Protein AF-A0A1H1MDN0-F1 (afdb_monomer_lite)

Structure (mmCIF, N/CA/C/O backbone):
data_AF-A0A1H1MDN0-F1
#
_entry.id   AF-A0A1H1MDN0-F1
#
loop_
_atom_site.group_PDB
_atom_site.id
_atom_site.type_symbol
_atom_site.label_atom_id
_atom_site.label_alt_id
_atom_site.label_comp_id
_atom_site.label_asym_id
_atom_site.label_entity_id
_atom_site.label_seq_id
_atom_site.pdbx_PDB_ins_code
_atom_site.Cartn_x
_atom_site.Cartn_y
_atom_site.Cartn_z
_atom_site.occupancy
_atom_site.B_iso_or_equiv
_atom_site.auth_seq_id
_atom_site.auth_comp_id
_atom_site.auth_asym_id
_atom_site.auth_atom_id
_atom_site.pdbx_PDB_model_num
ATOM 1 N N . MET A 1 1 ? 13.490 28.038 -35.048 1.00 35.53 1 MET A N 1
ATOM 2 C CA . MET A 1 1 ? 12.997 26.778 -35.648 1.00 35.53 1 MET A CA 1
ATOM 3 C C . MET A 1 1 ? 12.820 25.787 -34.511 1.00 35.53 1 MET A C 1
ATOM 5 O O . MET A 1 1 ? 13.679 25.800 -33.638 1.00 35.53 1 MET A O 1
ATOM 9 N N . PRO A 1 2 ? 11.729 25.008 -34.442 1.00 40.56 2 PRO A N 1
ATOM 10 C CA . PRO A 1 2 ? 11.637 23.942 -33.450 1.00 40.56 2 PRO A CA 1
ATOM 11 C C . PRO A 1 2 ? 12.770 22.924 -33.693 1.00 40.56 2 PRO A C 1
ATOM 13 O O . PRO A 1 2 ? 13.094 22.676 -34.859 1.00 40.56 2 PRO A O 1
ATOM 16 N N . PRO A 1 3 ? 13.393 22.369 -32.639 1.00 52.25 3 PRO A N 1
ATOM 17 C CA . PRO A 1 3 ? 14.469 21.395 -32.787 1.00 52.25 3 PRO A CA 1
ATOM 18 C C . PRO A 1 3 ? 13.955 20.176 -33.562 1.00 52.25 3 PRO A C 1
ATOM 20 O O . PRO A 1 3 ? 12.910 19.610 -33.230 1.00 52.25 3 PRO A O 1
ATOM 23 N N . MET A 1 4 ? 14.662 19.781 -34.625 1.00 56.47 4 MET A N 1
ATOM 24 C CA . MET A 1 4 ? 14.342 18.552 -35.353 1.00 56.47 4 MET A CA 1
ATOM 25 C C . MET A 1 4 ? 14.588 17.358 -34.436 1.00 56.47 4 MET A C 1
ATOM 27 O O . MET A 1 4 ? 15.730 17.060 -34.099 1.00 56.47 4 MET A O 1
ATOM 31 N N . THR A 1 5 ? 13.533 16.634 -34.071 1.00 63.00 5 THR A N 1
ATOM 32 C CA . THR A 1 5 ? 13.690 15.341 -33.403 1.00 63.00 5 THR A CA 1
ATOM 33 C C . THR A 1 5 ? 14.156 14.305 -34.435 1.00 63.00 5 THR A C 1
ATOM 35 O O . THR A 1 5 ? 13.426 14.053 -35.402 1.00 63.00 5 THR A O 1
ATOM 38 N N . PRO A 1 6 ? 15.351 13.705 -34.284 1.00 75.00 6 PRO A N 1
ATOM 39 C CA . PRO A 1 6 ? 15.852 12.707 -35.224 1.00 75.00 6 PRO A CA 1
ATOM 40 C C . PRO A 1 6 ? 14.947 11.465 -35.269 1.00 75.00 6 PRO A C 1
ATOM 42 O O . PRO A 1 6 ? 14.203 11.161 -34.332 1.00 75.00 6 PRO A O 1
ATOM 45 N N . ARG A 1 7 ? 14.983 10.742 -36.395 1.00 84.75 7 ARG A N 1
ATOM 46 C CA . ARG A 1 7 ? 14.233 9.485 -36.556 1.00 84.75 7 ARG A CA 1
ATOM 47 C C . ARG A 1 7 ? 14.791 8.418 -35.615 1.00 84.75 7 ARG A C 1
ATOM 49 O O . ARG A 1 7 ? 15.999 8.347 -35.427 1.00 84.75 7 ARG A O 1
ATOM 56 N N . GLU A 1 8 ? 13.919 7.548 -35.114 1.00 85.81 8 GLU A N 1
ATOM 57 C CA . GLU A 1 8 ? 14.268 6.460 -34.183 1.00 85.81 8 GLU A CA 1
ATOM 58 C C . GLU A 1 8 ? 15.392 5.575 -34.729 1.00 85.81 8 GLU A C 1
ATOM 60 O O . GLU A 1 8 ? 16.384 5.343 -34.052 1.00 85.81 8 GLU A O 1
ATOM 65 N N . THR A 1 9 ? 15.306 5.213 -36.012 1.00 89.19 9 THR A N 1
ATOM 66 C CA . THR A 1 9 ? 16.346 4.478 -36.741 1.00 89.19 9 THR A CA 1
ATOM 67 C C . THR A 1 9 ? 17.714 5.153 -36.653 1.00 89.19 9 THR A C 1
ATOM 69 O O . THR A 1 9 ? 18.700 4.476 -36.401 1.00 89.19 9 THR A O 1
ATOM 72 N N . LEU A 1 10 ? 17.781 6.481 -36.817 1.00 90.00 10 LEU A N 1
ATOM 73 C CA . LEU A 1 10 ? 19.050 7.208 -36.747 1.00 90.00 10 LEU A CA 1
ATOM 74 C C . LEU A 1 10 ? 19.607 7.197 -35.325 1.00 90.00 10 LEU A C 1
ATOM 76 O O . LEU A 1 10 ? 20.802 7.027 -35.143 1.00 90.00 10 LEU A O 1
ATOM 80 N N . VAL A 1 11 ? 18.749 7.349 -34.316 1.00 90.69 11 VAL A N 1
ATOM 81 C CA . VAL A 1 11 ? 19.167 7.287 -32.909 1.00 90.69 11 VAL A CA 1
ATOM 82 C C . VAL A 1 11 ? 19.690 5.892 -32.557 1.00 90.69 11 VAL A C 1
ATOM 84 O O . VAL A 1 11 ? 20.758 5.774 -31.964 1.00 90.69 11 VAL A O 1
ATOM 87 N N . ARG A 1 12 ? 18.988 4.835 -32.974 1.00 93.69 12 ARG A N 1
ATOM 88 C CA . ARG A 1 12 ? 19.420 3.442 -32.812 1.00 93.69 12 ARG A CA 1
ATOM 89 C C . ARG A 1 12 ? 20.759 3.177 -33.493 1.00 93.69 12 ARG A C 1
ATOM 91 O O . ARG A 1 12 ? 21.639 2.578 -32.885 1.00 93.69 12 ARG A O 1
ATOM 98 N N . ASP A 1 13 ? 20.906 3.599 -34.746 1.00 93.62 13 ASP A N 1
ATOM 99 C CA . ASP A 1 13 ? 22.134 3.379 -35.511 1.00 93.62 13 ASP A CA 1
ATOM 100 C C . ASP A 1 13 ? 23.317 4.112 -34.856 1.00 93.62 13 ASP A C 1
ATOM 102 O O . ASP A 1 13 ? 24.405 3.552 -34.753 1.00 93.62 13 ASP A O 1
ATOM 106 N N . GLU A 1 14 ? 23.092 5.309 -34.308 1.00 93.69 14 GLU A N 1
ATOM 107 C CA . GLU A 1 14 ? 24.100 6.032 -33.527 1.00 93.69 14 GLU A CA 1
ATOM 108 C C . GLU A 1 14 ? 24.463 5.328 -32.214 1.00 93.69 14 GLU A C 1
ATOM 110 O O . GLU A 1 14 ? 25.648 5.227 -31.898 1.00 93.69 14 GLU A O 1
ATOM 115 N N . ILE A 1 15 ? 23.485 4.792 -31.475 1.00 93.44 15 ILE A N 1
ATOM 116 C CA . ILE A 1 15 ? 23.734 3.981 -30.269 1.00 93.44 15 ILE A CA 1
ATOM 117 C C . ILE A 1 15 ? 24.522 2.714 -30.619 1.00 93.44 15 ILE A C 1
ATOM 119 O O . ILE A 1 15 ? 25.417 2.316 -29.883 1.00 93.44 15 ILE A O 1
ATOM 123 N N . ALA A 1 16 ? 24.230 2.082 -31.754 1.00 93.88 16 ALA A N 1
ATOM 124 C CA . ALA A 1 16 ? 24.927 0.879 -32.186 1.00 93.88 16 ALA A CA 1
ATOM 125 C C . ALA A 1 16 ? 26.392 1.137 -32.577 1.00 93.88 16 ALA A C 1
ATOM 127 O O . ALA A 1 16 ? 27.233 0.257 -32.380 1.00 93.88 16 ALA A O 1
ATOM 128 N N . VAL A 1 17 ? 26.687 2.316 -33.139 1.00 94.88 17 VAL A N 1
ATOM 129 C CA . VAL A 1 17 ? 28.049 2.745 -33.505 1.00 94.88 17 VAL A CA 1
ATOM 130 C C . VAL A 1 17 ? 28.830 3.234 -32.287 1.00 94.88 17 VAL A C 1
ATOM 132 O O . VAL A 1 17 ? 30.029 2.979 -32.205 1.00 94.88 17 VAL A O 1
ATOM 135 N N . ARG A 1 18 ? 28.160 3.917 -31.353 1.00 93.50 18 ARG A N 1
ATOM 136 C CA . ARG A 1 18 ? 28.745 4.464 -30.123 1.00 93.50 18 ARG A CA 1
ATOM 137 C C . ARG A 1 18 ? 28.049 3.898 -28.876 1.00 93.50 18 ARG A C 1
ATOM 139 O O . ARG A 1 18 ? 27.400 4.653 -28.145 1.00 93.50 18 ARG A O 1
ATOM 146 N N . PRO A 1 19 ? 28.132 2.579 -28.620 1.00 92.75 19 PRO A N 1
ATOM 147 C CA . PRO A 1 19 ? 27.457 1.945 -27.485 1.00 92.75 19 PRO A CA 1
ATOM 148 C C . PRO A 1 19 ? 27.952 2.468 -26.128 1.00 92.75 19 PRO A C 1
ATOM 150 O O . PRO A 1 19 ? 27.214 2.427 -25.143 1.00 92.75 19 PRO A O 1
ATOM 153 N N . GLU A 1 20 ? 29.155 3.049 -26.083 1.00 92.44 20 GLU A N 1
ATOM 154 C CA . GLU A 1 20 ? 29.699 3.755 -24.923 1.00 92.44 20 GLU A CA 1
ATOM 155 C C . GLU A 1 20 ? 28.866 4.965 -24.483 1.00 92.44 20 GLU A C 1
ATOM 157 O O . GLU A 1 20 ? 29.000 5.400 -23.341 1.00 92.44 20 GLU A O 1
ATOM 162 N N . LEU A 1 21 ? 27.991 5.491 -25.353 1.00 92.00 21 LEU A N 1
ATOM 163 C CA . LEU A 1 21 ? 27.022 6.522 -24.982 1.00 92.00 21 LEU A CA 1
ATOM 164 C C . LEU A 1 21 ? 26.023 6.021 -23.942 1.00 92.00 21 LEU A C 1
ATOM 166 O O . LEU A 1 21 ? 25.508 6.835 -23.188 1.00 92.00 21 LEU A O 1
ATOM 170 N N . ILE A 1 22 ? 25.721 4.722 -23.927 1.00 93.69 22 ILE A N 1
ATOM 171 C CA . ILE A 1 22 ? 24.776 4.106 -22.992 1.00 93.69 22 ILE A CA 1
ATOM 172 C C . ILE A 1 22 ? 25.514 3.629 -21.743 1.00 93.69 22 ILE A C 1
ATOM 174 O O . ILE A 1 22 ? 25.146 3.987 -20.629 1.00 93.69 22 ILE A O 1
ATOM 178 N N . GLU A 1 23 ? 26.573 2.840 -21.932 1.00 92.12 23 GLU A N 1
ATOM 179 C CA . GLU A 1 23 ? 27.420 2.365 -20.841 1.00 92.12 23 GLU A CA 1
ATOM 180 C C . GLU A 1 23 ? 28.858 2.113 -21.332 1.00 92.12 23 GLU A C 1
ATOM 182 O O . GLU A 1 23 ? 29.056 1.481 -22.376 1.00 92.12 23 GLU A O 1
ATOM 187 N N . PRO A 1 24 ? 29.892 2.511 -20.566 1.00 92.38 24 PRO A N 1
ATOM 188 C CA . PRO A 1 24 ? 31.274 2.156 -20.869 1.00 92.38 24 PRO A CA 1
ATOM 189 C C . PRO A 1 24 ? 31.508 0.639 -20.968 1.00 92.38 24 PRO A C 1
ATOM 191 O O . PRO A 1 24 ? 31.191 -0.123 -20.054 1.00 92.38 24 PRO A O 1
ATOM 194 N N . GLY A 1 25 ? 32.159 0.205 -22.052 1.00 92.25 25 GLY A N 1
ATOM 195 C CA . GLY A 1 25 ? 32.512 -1.203 -22.278 1.00 92.25 25 GLY A CA 1
ATOM 196 C C . GLY A 1 25 ? 31.399 -2.050 -22.901 1.00 92.25 25 GLY A C 1
ATOM 197 O O . GLY A 1 25 ? 31.550 -3.266 -22.998 1.00 92.25 25 GLY A O 1
ATOM 198 N N . LEU A 1 26 ? 30.302 -1.425 -23.327 1.00 96.00 26 LEU A N 1
ATOM 199 C CA . LEU A 1 26 ? 29.251 -2.068 -24.101 1.00 96.00 26 LEU A CA 1
ATOM 200 C C . LEU A 1 26 ? 29.724 -2.310 -25.543 1.00 96.00 26 LEU A C 1
ATOM 202 O O . LEU A 1 26 ? 30.283 -1.422 -26.182 1.00 96.00 26 LEU A O 1
ATOM 206 N N . VAL A 1 27 ? 29.510 -3.517 -26.063 1.00 96.69 27 VAL A N 1
ATOM 207 C CA . VAL A 1 27 ? 29.918 -3.917 -27.417 1.00 96.69 27 VAL A CA 1
ATOM 208 C C . VAL A 1 27 ? 28.702 -4.397 -28.193 1.00 96.69 27 VAL A C 1
ATOM 210 O O . VAL A 1 27 ? 28.071 -5.390 -27.827 1.00 96.69 27 VAL A O 1
ATOM 213 N N . THR A 1 28 ? 28.381 -3.715 -29.289 1.00 97.06 28 THR A N 1
ATOM 214 C CA . THR A 1 28 ? 27.266 -4.089 -30.164 1.00 97.06 28 THR A CA 1
ATOM 215 C C . THR A 1 28 ? 27.496 -5.469 -30.781 1.00 97.06 28 THR A C 1
ATOM 217 O O . THR A 1 28 ? 28.498 -5.707 -31.452 1.00 97.06 28 THR A O 1
ATOM 220 N N . VAL A 1 29 ? 26.540 -6.379 -30.587 1.00 95.50 29 VAL A N 1
ATOM 221 C CA . VAL A 1 29 ? 26.505 -7.696 -31.239 1.00 95.50 29 VAL A CA 1
ATOM 222 C C . VAL A 1 29 ? 25.790 -7.581 -32.579 1.00 95.50 29 VAL A C 1
ATOM 224 O O . VAL A 1 29 ? 26.290 -8.059 -33.597 1.00 95.50 29 VAL A O 1
ATOM 227 N N . ARG A 1 30 ? 24.596 -6.974 -32.587 1.00 94.75 30 ARG A N 1
ATOM 228 C CA . ARG A 1 30 ? 23.791 -6.797 -33.799 1.00 94.75 30 ARG A CA 1
ATOM 229 C C . ARG A 1 30 ? 22.725 -5.721 -33.618 1.00 94.75 30 ARG A C 1
ATOM 231 O O . ARG A 1 30 ? 22.177 -5.581 -32.533 1.00 94.75 30 ARG A O 1
ATOM 238 N N . THR A 1 31 ? 22.365 -5.046 -34.703 1.00 94.00 31 THR A N 1
ATOM 239 C CA . THR A 1 31 ? 21.164 -4.202 -34.782 1.00 94.00 31 THR A CA 1
ATOM 240 C C . THR A 1 31 ? 20.021 -4.940 -35.471 1.00 94.00 31 THR A C 1
ATOM 242 O O . THR A 1 31 ? 20.269 -5.830 -36.290 1.00 94.00 31 THR A O 1
ATOM 245 N N . ASN A 1 32 ? 18.773 -4.585 -35.150 1.00 90.00 32 ASN A N 1
ATOM 246 C CA . ASN A 1 32 ? 17.565 -5.249 -35.666 1.00 90.00 32 ASN A CA 1
ATOM 247 C C . ASN A 1 32 ? 17.658 -6.780 -35.556 1.00 90.00 32 ASN A C 1
ATOM 249 O O . ASN A 1 32 ? 17.435 -7.514 -36.527 1.00 90.00 32 ASN A O 1
ATOM 253 N N . TYR A 1 33 ? 18.077 -7.275 -34.391 1.00 89.56 33 TYR A N 1
ATOM 254 C CA . TYR A 1 33 ? 18.286 -8.700 -34.190 1.00 89.56 33 TYR A CA 1
ATOM 255 C C . TYR A 1 33 ? 16.938 -9.423 -34.221 1.00 89.56 33 TYR A C 1
ATOM 257 O O . TYR A 1 33 ? 16.105 -9.261 -33.331 1.00 89.56 33 TYR A O 1
ATOM 265 N N . HIS A 1 34 ? 16.730 -10.222 -35.266 1.00 87.56 34 HIS A N 1
ATOM 266 C CA . HIS A 1 34 ? 15.487 -10.952 -35.465 1.00 87.56 34 HIS A CA 1
ATOM 267 C C . HIS A 1 34 ? 15.386 -12.155 -34.522 1.00 87.56 34 HIS A C 1
ATOM 269 O O . HIS A 1 34 ? 16.218 -13.070 -34.556 1.00 87.56 34 HIS A O 1
ATOM 275 N N . LEU A 1 35 ? 14.317 -12.175 -33.732 1.00 83.44 35 LEU A N 1
ATOM 276 C CA . LEU A 1 35 ? 13.904 -13.302 -32.913 1.00 83.44 35 LEU A CA 1
ATOM 277 C C . LEU A 1 35 ? 12.690 -13.974 -33.550 1.00 83.44 35 LEU A C 1
ATOM 279 O O . LEU A 1 35 ? 11.640 -13.367 -33.764 1.00 83.44 35 LEU A O 1
ATOM 283 N N . THR A 1 36 ? 12.858 -15.255 -33.851 1.00 77.56 36 THR A N 1
ATOM 284 C CA . THR A 1 36 ? 11.783 -16.148 -34.277 1.00 77.56 36 THR A CA 1
ATOM 285 C C . THR A 1 36 ? 11.050 -16.653 -33.043 1.00 77.56 36 THR A C 1
ATOM 287 O O . THR A 1 36 ? 11.690 -17.274 -32.200 1.00 77.56 36 THR A O 1
ATOM 290 N N . ASN A 1 37 ? 9.741 -16.427 -32.955 1.00 73.81 37 ASN A N 1
ATOM 291 C CA . ASN A 1 37 ? 8.877 -17.086 -31.978 1.00 73.81 37 ASN A CA 1
ATOM 292 C C . ASN A 1 37 ? 8.200 -18.292 -32.645 1.00 73.81 37 ASN A C 1
ATOM 294 O O . ASN A 1 37 ? 7.599 -18.131 -33.713 1.00 73.81 37 ASN A O 1
ATOM 298 N N . ALA A 1 38 ? 8.262 -19.468 -32.021 1.00 65.50 38 ALA A N 1
ATOM 299 C CA . ALA A 1 38 ? 7.510 -20.638 -32.476 1.00 65.50 38 ALA A CA 1
ATOM 300 C C . ALA A 1 38 ? 5.981 -20.405 -32.440 1.00 65.50 38 ALA A C 1
ATOM 302 O O . ALA A 1 38 ? 5.259 -20.959 -33.264 1.00 65.50 38 ALA A O 1
ATOM 303 N N . GLU A 1 39 ? 5.505 -19.510 -31.568 1.00 72.12 39 GLU A N 1
ATOM 304 C CA . GLU A 1 39 ? 4.087 -19.165 -31.360 1.00 72.12 39 GLU A CA 1
ATOM 305 C C . GLU A 1 39 ? 3.596 -17.988 -32.242 1.00 72.12 39 GLU A C 1
ATOM 307 O O . GLU A 1 39 ? 2.544 -17.400 -31.999 1.00 72.12 39 GLU A O 1
ATOM 312 N N . GLY A 1 40 ? 4.354 -17.605 -33.281 1.00 60.84 40 GLY A N 1
ATOM 313 C CA . GLY A 1 40 ? 3.854 -16.777 -34.393 1.00 60.84 40 GLY A CA 1
ATOM 314 C C . GLY A 1 40 ? 4.130 -15.266 -34.350 1.00 60.84 40 GLY A C 1
ATOM 315 O O . GLY A 1 40 ? 3.901 -14.583 -35.349 1.00 60.84 40 GLY A O 1
ATOM 316 N N . THR A 1 41 ? 4.672 -14.711 -33.263 1.00 58.97 41 THR A N 1
ATOM 317 C CA . THR A 1 41 ? 5.059 -13.284 -33.208 1.00 58.97 41 THR A CA 1
ATOM 318 C C . THR A 1 41 ? 6.480 -13.062 -33.736 1.00 58.97 41 THR A C 1
ATOM 320 O O . THR A 1 41 ? 7.425 -13.708 -33.294 1.00 58.97 41 THR A O 1
ATOM 323 N N . ARG A 1 42 ? 6.681 -12.115 -34.658 1.00 68.88 42 ARG A N 1
ATOM 324 C CA . ARG A 1 42 ? 8.037 -11.689 -35.054 1.00 68.88 42 ARG A CA 1
ATOM 325 C C . ARG A 1 42 ? 8.524 -10.599 -34.105 1.00 68.88 42 ARG A C 1
ATOM 327 O O . ARG A 1 42 ? 7.763 -9.691 -33.777 1.00 68.88 42 ARG A O 1
ATOM 334 N N . GLY A 1 43 ? 9.776 -10.693 -33.670 1.00 78.31 43 GLY A N 1
ATOM 335 C CA . GLY A 1 43 ? 10.411 -9.699 -32.811 1.00 78.31 43 GLY A CA 1
ATOM 336 C C . GLY A 1 43 ? 11.720 -9.202 -33.409 1.00 78.31 43 GLY A C 1
ATOM 337 O O . GLY A 1 43 ? 12.474 -9.993 -33.976 1.00 78.31 43 GLY A O 1
ATOM 338 N N . PHE A 1 44 ? 11.998 -7.909 -33.268 1.00 89.44 44 PHE A N 1
ATOM 339 C CA . PHE A 1 44 ? 13.279 -7.318 -33.640 1.00 89.44 44 PHE A CA 1
ATOM 340 C C . PHE A 1 44 ? 13.807 -6.540 -32.448 1.00 89.44 44 PHE A C 1
ATOM 342 O O . PHE A 1 44 ? 13.173 -5.585 -32.021 1.00 89.44 44 PHE A O 1
ATOM 349 N N . ILE A 1 45 ? 14.957 -6.952 -31.923 1.00 92.75 45 ILE A N 1
ATOM 350 C CA . ILE A 1 45 ? 15.662 -6.149 -30.926 1.00 92.75 45 ILE A CA 1
ATOM 351 C C . ILE A 1 45 ? 16.367 -5.018 -31.667 1.00 92.75 45 ILE A C 1
ATOM 353 O O . ILE A 1 45 ? 17.161 -5.294 -32.573 1.00 92.75 45 ILE A O 1
ATOM 357 N N . ASP A 1 46 ? 16.122 -3.778 -31.260 1.00 94.00 46 ASP A N 1
ATOM 358 C CA . ASP A 1 46 ? 16.760 -2.596 -31.837 1.00 94.00 46 ASP A CA 1
ATOM 359 C C . ASP A 1 46 ? 18.287 -2.707 -31.829 1.00 94.00 46 ASP A C 1
ATOM 361 O O . ASP A 1 46 ? 18.918 -2.714 -32.894 1.00 94.00 46 ASP A O 1
ATOM 365 N N . VAL A 1 47 ? 18.880 -2.871 -30.643 1.00 96.44 47 VAL A N 1
ATOM 366 C CA . VAL A 1 47 ? 20.308 -3.161 -30.482 1.00 96.44 47 VAL A CA 1
ATOM 367 C C . VAL A 1 47 ? 20.494 -4.292 -29.476 1.00 96.44 47 VAL A C 1
ATOM 369 O O . VAL A 1 47 ? 20.102 -4.196 -28.318 1.00 96.44 47 VAL A O 1
ATOM 372 N N . LEU A 1 48 ? 21.121 -5.377 -29.920 1.00 97.00 48 LEU A N 1
ATOM 373 C CA . LEU A 1 48 ? 21.628 -6.431 -29.052 1.00 97.00 48 LEU A CA 1
ATOM 374 C C . LEU A 1 48 ? 23.122 -6.190 -28.837 1.00 97.00 48 LEU A C 1
ATOM 376 O O . LEU A 1 48 ? 23.881 -6.101 -29.806 1.00 97.00 48 LEU A O 1
ATOM 380 N N . ALA A 1 49 ? 23.549 -6.118 -27.584 1.00 97.38 49 ALA A N 1
ATOM 381 C CA . ALA A 1 49 ? 24.932 -5.868 -27.196 1.00 97.38 49 ALA A CA 1
ATOM 382 C C . ALA A 1 49 ? 25.424 -6.873 -26.142 1.00 97.38 49 ALA A C 1
ATOM 384 O O . ALA A 1 49 ? 24.670 -7.723 -25.663 1.00 97.38 49 ALA A O 1
ATOM 385 N N . ARG A 1 50 ? 26.712 -6.793 -25.804 1.00 97.06 50 ARG A N 1
ATOM 386 C CA . ARG A 1 50 ? 27.316 -7.439 -24.636 1.00 97.06 50 ARG A CA 1
ATOM 387 C C . ARG A 1 50 ? 27.985 -6.401 -23.761 1.00 97.06 50 ARG A C 1
ATOM 389 O O . ARG A 1 50 ? 28.692 -5.543 -24.279 1.00 97.06 50 ARG A O 1
ATOM 396 N N . ASP A 1 51 ? 27.780 -6.491 -22.457 1.00 96.06 51 ASP A N 1
ATOM 397 C CA . ASP A 1 51 ? 28.490 -5.630 -21.514 1.00 96.06 51 ASP A CA 1
ATOM 398 C C . ASP A 1 51 ? 29.881 -6.172 -21.155 1.00 96.06 51 ASP A C 1
ATOM 400 O O . ASP A 1 51 ? 30.287 -7.265 -21.563 1.00 96.06 51 ASP A O 1
ATOM 404 N N . ARG A 1 52 ? 30.612 -5.407 -20.338 1.00 95.12 52 ARG A N 1
ATOM 405 C CA . ARG A 1 52 ? 31.955 -5.760 -19.848 1.00 95.12 52 ARG A CA 1
ATOM 406 C C . ARG A 1 52 ? 32.019 -7.059 -19.037 1.00 95.12 52 ARG A C 1
ATOM 408 O O . ARG A 1 52 ? 33.109 -7.588 -18.841 1.00 95.12 52 ARG A O 1
ATOM 415 N N . ARG A 1 53 ? 30.886 -7.548 -18.522 1.00 93.69 53 ARG A N 1
ATOM 416 C CA . ARG A 1 53 ? 30.779 -8.812 -17.775 1.00 93.69 53 ARG A CA 1
ATOM 417 C C . ARG A 1 53 ? 30.355 -9.972 -18.679 1.00 93.69 53 ARG A C 1
ATOM 419 O O . ARG A 1 53 ? 30.288 -11.107 -18.219 1.00 93.69 53 ARG A O 1
ATOM 426 N N . GLY A 1 54 ? 30.108 -9.706 -19.961 1.00 93.38 54 GLY A N 1
ATOM 427 C CA . GLY A 1 54 ? 29.719 -10.694 -20.959 1.00 93.38 54 GLY A CA 1
ATOM 428 C C . GLY A 1 54 ? 28.218 -10.984 -21.011 1.00 93.38 54 GLY A C 1
ATOM 429 O O . GLY A 1 54 ? 27.819 -11.840 -21.810 1.00 93.38 54 GLY A O 1
ATOM 430 N N . LEU A 1 55 ? 27.394 -10.281 -20.223 1.00 94.88 55 LEU A N 1
ATOM 431 C CA . LEU A 1 55 ? 25.937 -10.429 -20.252 1.00 94.88 55 LEU A CA 1
ATOM 432 C C . LEU A 1 55 ? 25.383 -9.889 -21.566 1.00 94.88 55 LEU A C 1
ATOM 434 O O . LEU A 1 55 ? 25.896 -8.906 -22.106 1.00 94.88 55 LEU A O 1
ATOM 438 N N . LEU A 1 56 ? 24.334 -10.528 -22.085 1.00 97.06 56 LEU A N 1
ATOM 439 C CA . LEU A 1 56 ? 23.599 -9.986 -23.222 1.00 97.06 56 LEU A CA 1
ATOM 440 C C . LEU A 1 56 ? 22.745 -8.805 -22.764 1.00 97.06 56 LEU A C 1
ATOM 442 O O . LEU A 1 56 ? 22.057 -8.882 -21.748 1.00 97.06 56 LEU A O 1
ATOM 446 N N . VAL A 1 57 ? 22.778 -7.730 -23.543 1.00 97.38 57 VAL A N 1
ATOM 447 C CA . VAL A 1 57 ? 22.056 -6.491 -23.261 1.00 97.38 57 VAL A CA 1
ATOM 448 C C . VAL A 1 57 ? 21.086 -6.226 -24.401 1.00 97.38 57 VAL A C 1
ATOM 450 O O . VAL A 1 57 ? 21.502 -6.002 -25.540 1.00 97.38 57 VAL A O 1
ATOM 453 N N . VAL A 1 58 ? 19.794 -6.280 -24.093 1.00 97.06 58 VAL A N 1
ATOM 454 C CA . VAL A 1 58 ? 18.708 -5.888 -24.997 1.00 97.06 58 VAL A CA 1
ATOM 455 C C . VAL A 1 58 ? 18.496 -4.388 -24.843 1.00 97.06 58 VAL A C 1
ATOM 457 O O . VAL A 1 58 ? 18.140 -3.943 -23.760 1.00 97.06 58 VAL A O 1
ATOM 460 N N . ILE A 1 59 ? 18.709 -3.603 -25.894 1.00 97.19 59 ILE A N 1
ATOM 461 C CA . ILE A 1 59 ? 18.490 -2.154 -25.857 1.00 97.19 59 ILE A CA 1
ATOM 462 C C . ILE A 1 59 ? 17.324 -1.823 -26.778 1.00 97.19 59 ILE A C 1
ATOM 464 O O . ILE A 1 59 ? 17.403 -2.095 -27.976 1.00 97.19 59 ILE A O 1
ATOM 468 N N . GLU A 1 60 ? 16.279 -1.228 -26.211 1.00 96.50 60 GLU A N 1
ATOM 469 C CA . GLU A 1 60 ? 15.087 -0.765 -26.926 1.00 96.50 60 GLU A CA 1
ATOM 470 C C . GLU A 1 60 ? 15.092 0.763 -27.003 1.00 96.50 60 GLU A C 1
ATOM 472 O O . GLU A 1 60 ? 15.245 1.428 -25.973 1.00 96.50 60 GLU A O 1
ATOM 477 N N . VAL A 1 61 ? 14.946 1.333 -28.204 1.00 94.25 61 VAL A N 1
ATOM 478 C CA . VAL A 1 61 ? 15.132 2.771 -28.443 1.00 94.25 61 VAL A CA 1
ATOM 479 C C . VAL A 1 61 ? 13.810 3.433 -28.809 1.00 94.25 61 VAL A C 1
ATOM 481 O O . VAL A 1 61 ? 13.274 3.195 -29.882 1.00 94.25 61 VAL A O 1
ATOM 484 N N . LYS A 1 62 ? 13.306 4.352 -27.974 1.00 93.06 62 LYS A N 1
ATOM 485 C CA . LYS A 1 62 ? 12.046 5.076 -28.234 1.00 93.06 62 LYS A CA 1
ATOM 486 C C . LYS A 1 62 ? 12.227 6.587 -28.340 1.00 93.06 62 LYS A C 1
ATOM 488 O O . LYS A 1 62 ? 13.045 7.200 -27.659 1.00 93.06 62 LYS A O 1
ATOM 493 N N . ARG A 1 63 ? 11.414 7.225 -29.189 1.00 87.50 63 ARG A N 1
ATOM 494 C CA . ARG A 1 63 ? 11.481 8.688 -29.415 1.00 87.50 63 ARG A CA 1
ATOM 495 C C . ARG A 1 63 ? 10.227 9.492 -29.066 1.00 87.50 63 ARG A C 1
ATOM 497 O O . ARG A 1 63 ? 10.218 10.708 -29.245 1.00 87.50 63 ARG A O 1
ATOM 504 N N . SER A 1 64 ? 9.131 8.833 -28.700 1.00 81.69 64 SER A N 1
ATOM 505 C CA . SER A 1 64 ? 7.818 9.475 -28.536 1.00 81.69 64 SER A CA 1
ATOM 506 C C . SER A 1 64 ? 7.039 8.863 -27.383 1.00 81.69 64 SER A C 1
ATOM 508 O O . SER A 1 64 ? 7.241 7.692 -27.075 1.00 81.69 64 SER A O 1
ATOM 510 N N . ASP A 1 65 ? 6.125 9.633 -26.784 1.00 77.81 65 ASP A N 1
ATOM 511 C CA . ASP A 1 65 ? 5.311 9.166 -25.653 1.00 77.81 65 ASP A CA 1
ATOM 512 C C . ASP A 1 65 ? 4.437 7.965 -26.050 1.00 77.81 65 ASP A C 1
ATOM 514 O O . ASP A 1 65 ? 4.232 7.055 -25.253 1.00 77.81 65 ASP A O 1
ATOM 518 N N . SER A 1 66 ? 3.941 7.917 -27.294 1.00 75.88 66 SER A N 1
ATOM 519 C CA . SER A 1 66 ? 3.171 6.774 -27.808 1.00 75.88 66 SER A CA 1
ATOM 520 C C . SER A 1 66 ? 4.010 5.505 -27.902 1.00 75.88 66 SER A C 1
ATOM 522 O O . SER A 1 66 ? 3.571 4.461 -27.437 1.00 75.88 66 SER A O 1
ATOM 524 N N . ALA A 1 67 ? 5.228 5.601 -28.438 1.00 75.62 67 ALA A N 1
ATOM 525 C CA . ALA A 1 67 ? 6.109 4.445 -28.596 1.00 75.62 67 ALA A CA 1
ATOM 526 C C . ALA A 1 67 ? 6.762 4.015 -27.267 1.00 75.62 67 ALA A C 1
ATOM 528 O O . ALA A 1 67 ? 7.022 2.836 -27.057 1.00 75.62 67 ALA A O 1
ATOM 529 N N . ALA A 1 68 ? 6.987 4.951 -26.338 1.00 77.06 68 ALA A N 1
ATOM 530 C CA . ALA A 1 68 ? 7.537 4.658 -25.014 1.00 77.06 68 ALA A CA 1
ATOM 531 C C . ALA A 1 68 ? 6.648 3.697 -24.205 1.00 77.06 68 ALA A C 1
ATOM 533 O O . ALA A 1 68 ? 7.176 2.867 -23.471 1.00 77.06 68 ALA A O 1
ATOM 534 N N . ARG A 1 69 ? 5.318 3.745 -24.385 1.00 79.88 69 ARG A N 1
ATOM 535 C CA . ARG A 1 69 ? 4.368 2.827 -23.727 1.00 79.88 69 ARG A CA 1
ATOM 536 C C . ARG A 1 69 ? 4.614 1.355 -24.073 1.00 79.88 69 ARG A C 1
ATOM 538 O O . ARG A 1 69 ? 4.378 0.486 -23.242 1.00 79.88 69 ARG A O 1
ATOM 545 N N . GLU A 1 70 ? 5.083 1.074 -25.288 1.00 88.12 70 GLU A N 1
ATOM 546 C CA . GLU A 1 70 ? 5.304 -0.294 -25.775 1.00 88.12 70 GLU A CA 1
ATOM 547 C C . GLU A 1 70 ? 6.665 -0.861 -25.348 1.00 88.12 70 GLU A C 1
ATOM 549 O O . GLU A 1 70 ? 6.817 -2.080 -25.258 1.00 88.12 70 GLU A O 1
ATOM 554 N N . ALA A 1 71 ? 7.625 0.009 -25.004 1.00 90.06 71 ALA A N 1
ATOM 555 C CA . ALA A 1 71 ? 9.012 -0.370 -24.730 1.00 90.06 71 ALA A CA 1
ATOM 556 C C . ALA A 1 71 ? 9.141 -1.460 -23.658 1.00 90.06 71 ALA A C 1
ATOM 558 O O . ALA A 1 71 ? 9.936 -2.382 -23.804 1.00 90.06 71 ALA A O 1
ATOM 559 N N . ILE A 1 72 ? 8.334 -1.378 -22.594 1.00 91.44 72 ILE A N 1
ATOM 560 C CA . ILE A 1 72 ? 8.331 -2.363 -21.503 1.00 91.44 72 ILE A CA 1
ATOM 561 C C . ILE A 1 72 ? 7.901 -3.744 -22.000 1.00 91.44 72 ILE A C 1
ATOM 563 O O . ILE A 1 72 ? 8.559 -4.743 -21.707 1.00 91.44 72 ILE A O 1
ATOM 567 N N . HIS A 1 73 ? 6.816 -3.812 -22.773 1.00 90.44 73 HIS A N 1
ATOM 568 C CA . HIS A 1 73 ? 6.355 -5.078 -23.336 1.00 90.44 73 HIS A CA 1
ATOM 569 C C . HIS A 1 73 ? 7.394 -5.664 -24.290 1.00 90.44 73 HIS A C 1
ATOM 571 O O . HIS A 1 73 ? 7.575 -6.879 -24.337 1.00 90.44 73 HIS A O 1
ATOM 577 N N . GLU A 1 74 ? 8.099 -4.816 -25.034 1.00 92.88 74 GLU A N 1
ATOM 578 C CA . GLU A 1 74 ? 9.125 -5.248 -25.973 1.00 92.88 74 GLU A CA 1
ATOM 579 C C . GLU A 1 74 ? 10.365 -5.802 -25.283 1.00 92.88 74 GLU A C 1
ATOM 581 O O . GLU A 1 74 ? 10.760 -6.922 -25.609 1.00 92.88 74 GLU A O 1
ATOM 586 N N . VAL A 1 75 ? 10.928 -5.105 -24.291 1.00 93.81 75 VAL A N 1
ATOM 587 C CA . VAL A 1 75 ? 12.107 -5.619 -23.575 1.00 93.81 75 VAL A CA 1
ATOM 588 C C . VAL A 1 75 ? 11.808 -6.935 -22.861 1.00 93.81 75 VAL A C 1
ATOM 590 O O . VAL A 1 75 ? 12.594 -7.872 -22.984 1.00 93.81 75 VAL A O 1
ATOM 593 N N . LEU A 1 76 ? 10.645 -7.064 -22.210 1.00 92.31 76 LEU A N 1
ATOM 594 C CA . LEU A 1 76 ? 10.243 -8.312 -21.551 1.00 92.31 76 LEU A CA 1
ATOM 595 C C . LEU A 1 76 ? 10.069 -9.452 -22.555 1.00 92.31 76 LEU A C 1
ATOM 597 O O . LEU A 1 76 ? 10.602 -10.544 -22.359 1.00 92.31 76 LEU A O 1
ATOM 601 N N . LYS A 1 77 ? 9.382 -9.180 -23.670 1.00 91.31 77 LYS A N 1
ATOM 602 C CA . LYS A 1 77 ? 9.219 -10.129 -24.776 1.00 91.31 77 LYS A CA 1
ATOM 603 C C . LYS A 1 77 ? 10.575 -10.593 -25.309 1.00 91.31 77 LYS A C 1
ATOM 605 O O . LYS A 1 77 ? 10.758 -11.782 -25.546 1.00 91.31 77 LYS A O 1
ATOM 610 N N . TYR A 1 78 ? 11.530 -9.687 -25.510 1.00 93.00 78 TYR A N 1
ATOM 611 C CA . TYR A 1 78 ? 12.840 -10.035 -26.061 1.00 93.00 78 TYR A CA 1
ATOM 612 C C . TYR A 1 78 ? 13.720 -10.801 -25.075 1.00 93.00 78 TYR A C 1
ATOM 614 O O . TYR A 1 78 ? 14.354 -11.775 -25.484 1.00 93.00 78 TYR A O 1
ATOM 622 N N . CYS A 1 79 ? 13.728 -10.425 -23.795 1.00 92.50 79 CYS A N 1
ATOM 623 C CA . CYS A 1 79 ? 14.405 -11.191 -22.749 1.00 92.50 79 CYS A CA 1
ATOM 624 C C . CYS A 1 79 ? 13.859 -12.624 -22.673 1.00 92.50 79 CYS A C 1
ATOM 626 O O . CYS A 1 79 ? 14.637 -13.579 -22.710 1.00 92.50 79 CYS A O 1
ATOM 628 N N . GLU A 1 80 ? 12.533 -12.783 -22.677 1.00 90.56 80 GLU A N 1
ATOM 629 C CA . GLU A 1 80 ? 11.902 -14.102 -22.622 1.00 90.56 80 GLU A CA 1
ATOM 630 C C . GLU A 1 80 ? 12.164 -14.933 -23.883 1.00 90.56 80 GLU A C 1
ATOM 632 O O . GLU A 1 80 ? 12.499 -16.112 -23.795 1.00 90.56 80 GLU A O 1
ATOM 637 N N . LEU A 1 81 ? 12.104 -14.332 -25.074 1.00 91.06 81 LEU A N 1
ATOM 638 C CA . LEU A 1 81 ? 12.428 -15.037 -26.317 1.00 91.06 81 LEU A CA 1
ATOM 639 C C . LEU A 1 81 ? 13.902 -15.464 -26.375 1.00 91.06 81 LEU A C 1
ATOM 641 O O . LEU A 1 81 ? 14.197 -16.551 -26.866 1.00 91.06 81 LEU A O 1
ATOM 645 N N . LEU A 1 82 ? 14.842 -14.666 -25.858 1.00 91.12 82 LEU A N 1
ATOM 646 C CA . LEU A 1 82 ? 16.243 -15.091 -25.746 1.00 91.12 82 LEU A CA 1
ATOM 647 C C . LEU A 1 82 ? 16.389 -16.296 -24.807 1.00 91.12 82 LEU A C 1
ATOM 649 O O . LEU A 1 82 ? 17.149 -17.221 -25.102 1.00 91.12 82 LEU A O 1
ATOM 653 N N . ARG A 1 83 ? 15.635 -16.328 -23.710 1.00 89.88 83 ARG A N 1
ATOM 654 C CA . ARG A 1 83 ? 15.623 -17.467 -22.791 1.00 89.88 83 ARG A CA 1
ATOM 655 C C . ARG A 1 83 ? 15.015 -18.710 -23.437 1.00 89.88 83 ARG A C 1
ATOM 657 O O . ARG A 1 83 ? 15.686 -19.736 -23.542 1.00 89.88 83 ARG A O 1
ATOM 664 N N . ARG A 1 84 ? 13.778 -18.611 -23.924 1.00 88.06 84 ARG A N 1
ATOM 665 C CA . ARG A 1 84 ? 13.002 -19.735 -24.464 1.00 88.06 84 ARG A CA 1
ATOM 666 C C . ARG A 1 84 ? 13.566 -20.280 -25.777 1.00 88.06 84 ARG A C 1
ATOM 668 O O . ARG A 1 84 ? 13.688 -21.489 -25.928 1.00 88.06 84 ARG A O 1
ATOM 675 N N . GLU A 1 85 ? 13.941 -19.405 -26.710 1.00 87.94 85 GLU A N 1
ATOM 676 C CA . GLU A 1 85 ? 14.295 -19.792 -28.088 1.00 87.94 85 GLU A CA 1
ATOM 677 C C . GLU A 1 85 ? 15.804 -19.906 -28.328 1.00 87.94 85 GLU A C 1
ATOM 679 O O . GLU A 1 85 ? 16.240 -20.434 -29.357 1.00 87.94 85 GLU A O 1
ATOM 684 N N . ARG A 1 86 ? 16.631 -19.351 -27.433 1.00 87.25 86 ARG A N 1
ATOM 685 C CA . ARG A 1 86 ? 18.101 -19.406 -27.538 1.00 87.25 86 ARG A CA 1
ATOM 686 C C . ARG A 1 86 ? 18.765 -20.059 -26.327 1.00 87.25 86 ARG A C 1
ATOM 688 O O . ARG A 1 86 ? 19.986 -20.191 -26.327 1.00 87.25 86 ARG A O 1
ATOM 695 N N . GLY A 1 87 ? 17.988 -20.498 -25.335 1.00 88.81 87 GLY A N 1
ATOM 696 C CA . GLY A 1 87 ? 18.491 -21.202 -24.156 1.00 88.81 87 GLY A CA 1
ATOM 697 C C . GLY A 1 87 ? 19.365 -20.332 -23.253 1.00 88.81 87 GLY A C 1
ATOM 698 O O . GLY A 1 87 ? 20.191 -20.863 -22.510 1.00 88.81 87 GLY A O 1
ATOM 699 N N . ILE A 1 88 ? 19.240 -19.003 -23.337 1.00 91.56 88 ILE A N 1
ATOM 700 C CA . ILE A 1 88 ? 20.002 -18.107 -22.469 1.00 91.56 88 ILE A CA 1
ATOM 701 C C . ILE A 1 88 ? 19.420 -18.178 -21.055 1.00 91.56 88 ILE A C 1
ATOM 703 O O . ILE A 1 88 ? 18.208 -18.164 -20.864 1.00 91.56 88 ILE A O 1
ATOM 707 N N . ARG A 1 89 ? 20.285 -18.264 -20.045 1.00 88.75 89 ARG A N 1
ATOM 708 C CA . ARG A 1 89 ? 19.854 -18.259 -18.643 1.00 88.75 89 ARG A CA 1
ATOM 709 C C . ARG A 1 89 ? 19.278 -16.894 -18.251 1.00 88.75 89 ARG A C 1
ATOM 711 O O . ARG A 1 89 ? 19.684 -15.876 -18.809 1.00 88.75 89 ARG A O 1
ATOM 718 N N . SER A 1 90 ? 18.392 -16.866 -17.256 1.00 84.50 90 SER A N 1
ATOM 719 C CA . SER A 1 90 ? 17.796 -15.620 -16.745 1.00 84.50 90 SER A CA 1
ATOM 720 C C . SER A 1 90 ? 18.840 -14.641 -16.199 1.00 84.50 90 SER A C 1
ATOM 722 O O . SER A 1 90 ? 18.724 -13.442 -16.416 1.00 84.50 90 SER A O 1
ATOM 724 N N . ASP A 1 91 ? 19.917 -15.147 -15.594 1.00 89.88 91 ASP A N 1
ATOM 725 C CA . ASP A 1 91 ? 21.061 -14.359 -15.118 1.00 89.88 91 ASP A CA 1
ATOM 726 C C . ASP A 1 91 ? 22.061 -13.976 -16.226 1.00 89.88 91 ASP A C 1
ATOM 728 O O . ASP A 1 91 ? 23.079 -13.348 -15.951 1.00 89.88 91 ASP A O 1
ATOM 732 N N . GLY A 1 92 ? 21.793 -14.359 -17.480 1.00 93.50 92 GLY A N 1
ATOM 733 C CA . GLY A 1 92 ? 22.634 -14.081 -18.647 1.00 93.50 92 GLY A CA 1
ATOM 734 C C . GLY A 1 92 ? 22.159 -12.914 -19.520 1.00 93.50 92 GLY A C 1
ATOM 735 O O . GLY A 1 92 ? 22.825 -12.603 -20.514 1.00 93.50 92 GLY A O 1
ATOM 736 N N . VAL A 1 93 ? 21.020 -12.294 -19.189 1.00 95.12 93 VAL A N 1
ATOM 737 C CA . VAL A 1 93 ? 20.393 -11.212 -19.966 1.00 95.12 93 VAL A CA 1
ATOM 738 C C . VAL A 1 93 ? 19.983 -10.065 -19.048 1.00 95.12 93 VAL A C 1
ATOM 740 O O . VAL A 1 93 ? 19.421 -10.287 -17.980 1.00 95.12 93 VAL A O 1
ATOM 743 N N . ARG A 1 94 ? 20.195 -8.833 -19.510 1.00 95.94 94 ARG A N 1
ATOM 744 C CA . ARG A 1 94 ? 19.573 -7.620 -18.966 1.00 95.94 94 ARG A CA 1
ATOM 745 C C . ARG A 1 94 ? 19.019 -6.753 -20.092 1.00 95.94 94 ARG A C 1
ATOM 747 O O . ARG A 1 94 ? 19.350 -6.973 -21.262 1.00 95.94 94 ARG A O 1
ATOM 754 N N . ALA A 1 95 ? 18.204 -5.764 -19.750 1.00 96.69 95 ALA A N 1
ATOM 755 C CA . ALA A 1 95 ? 17.665 -4.827 -20.726 1.00 96.69 95 ALA A CA 1
ATOM 756 C C . ALA A 1 95 ? 17.908 -3.363 -20.353 1.00 96.69 95 ALA A C 1
ATOM 758 O O . ALA A 1 95 ? 17.998 -3.001 -19.182 1.00 96.69 95 ALA A O 1
ATOM 759 N N . ILE A 1 96 ? 17.986 -2.520 -21.378 1.00 97.25 96 ILE A N 1
ATOM 760 C CA . ILE A 1 96 ? 18.075 -1.069 -21.275 1.00 97.25 96 ILE A CA 1
ATOM 761 C C . ILE A 1 96 ? 16.959 -0.473 -22.127 1.00 97.25 96 ILE A C 1
ATOM 763 O O . ILE A 1 96 ? 16.871 -0.744 -23.324 1.00 97.25 96 ILE A O 1
ATOM 767 N N . ILE A 1 97 ? 16.127 0.375 -21.528 1.00 96.62 97 ILE A N 1
ATOM 768 C CA . ILE A 1 97 ? 15.191 1.208 -22.284 1.00 96.62 97 ILE A CA 1
ATOM 769 C C . ILE A 1 97 ? 15.843 2.573 -22.485 1.00 96.62 97 ILE A C 1
ATOM 771 O O . ILE A 1 97 ? 16.088 3.299 -21.522 1.00 96.62 97 ILE A O 1
ATOM 775 N N . ALA A 1 98 ? 16.128 2.926 -23.735 1.00 95.69 98 ALA A N 1
ATOM 776 C CA . ALA A 1 98 ? 16.740 4.190 -24.113 1.00 95.69 98 ALA A CA 1
ATOM 777 C C . ALA A 1 98 ? 15.686 5.083 -24.781 1.00 95.69 98 ALA A C 1
ATOM 779 O O . ALA A 1 98 ? 15.241 4.810 -25.892 1.00 95.69 98 ALA A O 1
ATOM 780 N N . SER A 1 99 ? 15.255 6.154 -24.115 1.00 94.81 99 SER A N 1
ATOM 781 C CA . SER A 1 99 ? 14.166 6.997 -24.624 1.00 94.81 99 SER A CA 1
ATOM 782 C C . SER A 1 99 ? 14.454 8.486 -24.516 1.00 94.81 99 SER A C 1
ATOM 784 O O . SER A 1 99 ? 15.004 8.950 -23.519 1.00 94.81 99 SER A O 1
ATOM 786 N N . THR A 1 100 ? 14.031 9.267 -25.513 1.00 92.19 100 THR A N 1
ATOM 787 C CA . THR A 1 100 ? 14.065 10.740 -25.430 1.00 92.19 100 THR A CA 1
ATOM 788 C C . THR A 1 100 ? 12.983 11.309 -24.509 1.00 92.19 100 THR A C 1
ATOM 790 O O . THR A 1 100 ? 13.090 12.447 -24.050 1.00 92.19 100 THR A O 1
ATOM 793 N N . THR A 1 101 ? 11.948 10.521 -24.202 1.00 90.31 101 THR A N 1
ATOM 794 C CA . THR A 1 101 ? 10.845 10.907 -23.316 1.00 90.31 101 THR A CA 1
ATOM 795 C C . THR A 1 101 ? 10.529 9.833 -22.283 1.00 90.31 101 THR A C 1
ATOM 797 O O . THR A 1 101 ? 10.529 8.638 -22.570 1.00 90.31 101 THR A O 1
ATOM 800 N N . TRP A 1 102 ? 10.244 10.283 -21.064 1.00 93.56 102 TRP A N 1
ATOM 801 C CA . TRP A 1 102 ? 10.026 9.427 -19.898 1.00 93.56 102 TRP A CA 1
ATOM 802 C C . TRP A 1 102 ? 8.707 9.702 -19.182 1.00 93.56 102 TRP A C 1
ATOM 804 O O . TRP A 1 102 ? 8.405 9.036 -18.199 1.00 93.56 102 TRP A O 1
ATOM 814 N N . ARG A 1 103 ? 7.897 10.646 -19.679 1.00 90.62 103 ARG A N 1
ATOM 815 C CA . ARG A 1 103 ? 6.660 11.084 -19.016 1.00 90.62 103 ARG A CA 1
ATOM 816 C C . ARG A 1 103 ? 5.713 9.921 -18.721 1.00 90.62 103 ARG A C 1
ATOM 818 O O . ARG A 1 103 ? 5.174 9.840 -17.627 1.00 90.62 103 ARG A O 1
ATOM 825 N N . GLU A 1 104 ? 5.553 9.022 -19.685 1.00 89.75 104 GLU A N 1
ATOM 826 C CA . GLU A 1 104 ? 4.650 7.868 -19.576 1.00 89.75 104 GLU A CA 1
ATOM 827 C C . GLU A 1 104 ? 5.361 6.553 -19.261 1.00 89.75 104 GLU A C 1
ATOM 829 O O . GLU A 1 104 ? 4.722 5.539 -19.000 1.00 89.75 104 GLU A O 1
ATOM 834 N N . LEU A 1 105 ? 6.693 6.575 -19.272 1.00 91.94 105 LEU A N 1
ATOM 835 C CA . LEU A 1 105 ? 7.516 5.400 -19.033 1.00 91.94 105 LEU A CA 1
ATOM 836 C C . LEU A 1 105 ? 7.988 5.323 -17.581 1.00 91.94 105 LEU A C 1
ATOM 838 O O . LEU A 1 105 ? 8.148 4.227 -17.066 1.00 91.94 105 LEU A O 1
ATOM 842 N N . LEU A 1 106 ? 8.188 6.459 -16.905 1.00 94.19 106 LEU A N 1
ATOM 843 C CA . LEU A 1 106 ? 8.843 6.503 -15.599 1.00 94.19 106 LEU A CA 1
ATOM 844 C C . LEU A 1 106 ? 8.103 5.689 -14.529 1.00 94.19 106 LEU A C 1
ATOM 846 O O . LEU A 1 106 ? 8.737 4.907 -13.828 1.00 94.19 106 LEU A O 1
ATOM 850 N N . VAL A 1 107 ? 6.780 5.831 -14.415 1.00 92.94 107 VAL A N 1
ATOM 851 C CA . VAL A 1 107 ? 5.971 5.076 -13.439 1.00 92.94 107 VAL A CA 1
ATOM 852 C C . VAL A 1 107 ? 6.035 3.562 -13.692 1.00 92.94 107 VAL A C 1
ATOM 854 O O . VAL A 1 107 ? 6.466 2.843 -12.785 1.00 92.94 107 VAL A O 1
ATOM 857 N N . PRO A 1 108 ? 5.677 3.044 -14.887 1.00 92.19 108 PRO A N 1
ATOM 858 C CA . PRO A 1 108 ? 5.724 1.604 -15.128 1.00 92.19 108 PRO A CA 1
ATOM 859 C C . PRO A 1 108 ? 7.159 1.054 -15.132 1.00 92.19 108 PRO A C 1
ATOM 861 O O . PRO A 1 108 ? 7.375 -0.045 -14.629 1.00 92.19 108 PRO A O 1
ATOM 864 N N . PHE A 1 109 ? 8.156 1.824 -15.588 1.00 94.31 109 PHE A N 1
ATOM 865 C CA . PHE A 1 109 ? 9.575 1.472 -15.455 1.00 94.31 109 PHE A CA 1
ATOM 866 C C . PHE A 1 109 ? 9.958 1.279 -13.990 1.00 94.31 109 PHE A C 1
ATOM 868 O O . PHE A 1 109 ? 10.515 0.245 -13.642 1.00 94.31 109 PHE A O 1
ATOM 875 N N . SER A 1 110 ? 9.594 2.226 -13.122 1.00 94.19 110 SER A N 1
ATOM 876 C CA . SER A 1 110 ? 9.943 2.162 -11.699 1.00 94.19 110 SER A CA 1
ATOM 877 C C . SER A 1 110 ? 9.356 0.929 -11.019 1.00 94.19 110 SER A C 1
ATOM 879 O O . SER A 1 110 ? 10.005 0.317 -10.174 1.00 94.19 110 SER A O 1
ATOM 881 N N . GLN A 1 111 ? 8.136 0.535 -11.395 1.00 91.38 111 GLN A N 1
ATOM 882 C CA . GLN A 1 111 ? 7.535 -0.698 -10.891 1.00 91.38 111 GLN A CA 1
ATOM 883 C C . GLN A 1 111 ? 8.230 -1.945 -11.435 1.00 91.38 111 GLN A C 1
ATOM 885 O O . GLN A 1 111 ? 8.472 -2.903 -10.696 1.00 91.38 111 GLN A O 1
ATOM 890 N N . LEU A 1 112 ? 8.577 -1.929 -12.717 1.00 91.12 112 LEU A N 1
ATOM 891 C CA . LEU A 1 112 ? 9.199 -3.060 -13.377 1.00 91.12 112 LEU A CA 1
ATOM 892 C C . LEU A 1 112 ? 10.610 -3.334 -12.851 1.00 91.12 112 LEU A C 1
ATOM 894 O O . LEU A 1 112 ? 10.940 -4.486 -12.591 1.00 91.12 112 LEU A O 1
ATOM 898 N N . THR A 1 113 ? 11.411 -2.295 -12.598 1.00 91.75 113 THR A N 1
ATOM 899 C CA . THR A 1 113 ? 12.756 -2.446 -12.014 1.00 91.75 113 THR A CA 1
ATOM 900 C C . THR A 1 113 ? 12.748 -3.131 -10.649 1.00 91.75 113 THR A C 1
ATOM 902 O O . THR A 1 113 ? 13.767 -3.671 -10.234 1.00 91.75 113 THR A O 1
ATOM 905 N N . ARG A 1 114 ? 11.609 -3.111 -9.943 1.00 88.50 114 ARG A N 1
ATOM 906 C CA . ARG A 1 114 ? 11.438 -3.751 -8.632 1.00 88.50 114 ARG A CA 1
ATOM 907 C C . ARG A 1 114 ? 10.946 -5.196 -8.709 1.00 88.50 114 ARG A C 1
ATOM 909 O O . ARG A 1 114 ? 11.127 -5.935 -7.752 1.00 88.50 114 ARG A O 1
ATOM 916 N N . THR A 1 115 ? 10.276 -5.572 -9.795 1.00 88.25 115 THR A N 1
ATOM 917 C CA . THR A 1 115 ? 9.496 -6.822 -9.877 1.00 88.25 115 THR A CA 1
ATOM 918 C C . THR A 1 115 ? 9.966 -7.777 -10.969 1.00 88.25 115 THR A C 1
ATOM 920 O O . THR A 1 115 ? 9.635 -8.957 -10.929 1.00 88.25 115 THR A O 1
ATOM 923 N N . SER A 1 116 ? 10.729 -7.287 -11.945 1.00 88.88 116 SER A N 1
ATOM 924 C CA . SER A 1 116 ? 11.230 -8.084 -13.062 1.00 88.88 116 SER A CA 1
ATOM 925 C C . SER A 1 116 ? 12.320 -9.066 -12.622 1.00 88.88 116 SER A C 1
ATOM 927 O O . SER A 1 116 ? 13.240 -8.696 -11.898 1.00 88.88 116 SER A O 1
ATOM 929 N N . GLU A 1 117 ? 12.266 -10.300 -13.140 1.00 87.75 117 GLU A N 1
ATOM 930 C CA . GLU A 1 117 ? 13.368 -11.273 -13.029 1.00 87.75 117 GLU A CA 1
ATOM 931 C C . GLU A 1 117 ? 14.633 -10.795 -13.759 1.00 87.75 117 GLU A C 1
ATOM 933 O O . GLU A 1 117 ? 15.754 -11.127 -13.373 1.00 87.75 117 GLU A O 1
ATOM 938 N N . TYR A 1 118 ? 14.453 -10.022 -14.832 1.00 91.19 118 TYR A N 1
ATOM 939 C CA . TYR A 1 118 ? 15.539 -9.461 -15.625 1.00 91.19 118 TYR A CA 1
ATOM 940 C C . TYR A 1 118 ? 15.937 -8.092 -15.062 1.00 91.19 118 TYR A C 1
ATOM 942 O O . TYR A 1 118 ? 15.047 -7.259 -14.857 1.00 91.19 118 TYR A O 1
ATOM 950 N N . PRO A 1 119 ? 17.239 -7.805 -14.875 1.00 93.31 119 PRO A N 1
ATOM 951 C CA . PRO A 1 119 ? 17.697 -6.456 -14.572 1.00 93.31 119 PRO A CA 1
ATOM 952 C C . PRO A 1 119 ? 17.333 -5.511 -15.720 1.00 93.31 119 PRO A C 1
ATOM 954 O O . PRO A 1 119 ? 17.643 -5.786 -16.883 1.00 93.31 119 PRO A O 1
ATOM 957 N N . ILE A 1 120 ? 16.654 -4.412 -15.394 1.00 94.88 120 ILE A N 1
ATOM 958 C CA . ILE A 1 120 ? 16.203 -3.418 -16.369 1.00 94.88 120 ILE A CA 1
ATOM 959 C C . ILE A 1 120 ? 16.713 -2.049 -15.940 1.00 94.88 120 ILE A C 1
ATOM 961 O O . ILE A 1 120 ? 16.511 -1.626 -14.805 1.00 94.88 120 ILE A O 1
ATOM 965 N N . GLU A 1 121 ? 17.363 -1.355 -16.865 1.00 96.25 121 GLU A N 1
ATOM 966 C CA . GLU A 1 121 ? 17.909 -0.017 -16.664 1.00 96.25 121 GLU A CA 1
ATOM 967 C C . GLU A 1 121 ? 17.263 0.978 -17.631 1.00 96.25 121 GLU A C 1
ATOM 969 O O . GLU A 1 121 ? 16.768 0.622 -18.704 1.00 96.25 121 GLU A O 1
ATOM 974 N N . GLY A 1 122 ? 17.238 2.246 -17.230 1.00 96.12 122 GLY A N 1
ATOM 975 C CA . GLY A 1 122 ? 16.634 3.322 -17.998 1.00 96.12 122 GLY A CA 1
ATOM 976 C C . GLY A 1 122 ? 17.667 4.365 -18.375 1.00 96.12 122 GLY A C 1
ATOM 977 O O . GLY A 1 122 ? 18.458 4.785 -17.533 1.00 96.12 122 GLY A O 1
ATOM 978 N N . VAL A 1 123 ? 17.640 4.807 -19.629 1.00 96.25 123 VAL A N 1
ATOM 979 C CA . VAL A 1 123 ? 18.507 5.871 -20.133 1.00 96.25 123 VAL A CA 1
ATOM 980 C C . VAL A 1 123 ? 17.682 6.922 -20.869 1.00 96.25 123 VAL A C 1
ATOM 982 O O . VAL A 1 123 ? 16.902 6.629 -21.779 1.00 96.25 123 VAL A O 1
ATOM 985 N N . LYS A 1 124 ? 17.862 8.183 -20.484 1.00 95.81 124 LYS A N 1
ATOM 986 C CA . LYS A 1 124 ? 17.308 9.342 -21.172 1.00 95.81 124 LYS A CA 1
ATOM 987 C C . LYS A 1 124 ? 18.247 9.794 -22.270 1.00 95.81 124 LYS A C 1
ATOM 989 O O . LYS A 1 124 ? 19.397 10.121 -22.014 1.00 95.81 124 LYS A O 1
ATOM 994 N N . LEU A 1 125 ? 17.729 9.853 -23.487 1.00 94.06 125 LEU A N 1
ATOM 995 C CA . LEU A 1 125 ? 18.457 10.335 -24.650 1.00 94.06 125 LEU A CA 1
ATOM 996 C C . LEU A 1 125 ? 18.182 11.826 -24.844 1.00 94.06 125 LEU A C 1
ATOM 998 O O . LEU A 1 125 ? 17.030 12.245 -24.965 1.00 94.06 125 LEU A O 1
ATOM 1002 N N . LEU A 1 126 ? 19.237 12.630 -24.905 1.00 92.12 126 LEU A N 1
ATOM 1003 C CA . LEU A 1 126 ? 19.149 14.059 -25.178 1.00 92.12 126 LEU A CA 1
ATOM 1004 C C . LEU A 1 126 ? 19.752 14.337 -26.553 1.00 92.12 126 LEU A C 1
ATOM 1006 O O . LEU A 1 126 ? 20.880 13.943 -26.846 1.00 92.12 126 LEU A O 1
ATOM 1010 N N . THR A 1 127 ? 18.993 15.020 -27.406 1.00 87.81 127 THR A N 1
ATOM 1011 C CA . THR A 1 127 ? 19.416 15.380 -28.763 1.00 87.81 127 THR A CA 1
ATOM 1012 C C . THR A 1 127 ? 19.426 16.896 -28.910 1.00 87.81 127 THR A C 1
ATOM 1014 O O . THR A 1 127 ? 18.375 17.525 -28.798 1.00 87.81 127 THR A O 1
ATOM 1017 N N . GLY A 1 128 ? 20.597 17.479 -29.169 1.00 81.00 128 GLY A N 1
ATOM 1018 C CA . GLY A 1 128 ? 20.736 18.898 -29.525 1.00 81.00 128 GLY A CA 1
ATOM 1019 C C . GLY A 1 128 ? 20.759 19.137 -31.039 1.00 81.00 128 GLY A C 1
ATOM 1020 O O . GLY A 1 128 ? 20.801 18.187 -31.822 1.00 81.00 128 GLY A O 1
ATOM 1021 N N . ASP A 1 129 ? 20.834 20.401 -31.457 1.00 81.38 129 ASP A N 1
ATOM 1022 C CA . ASP A 1 129 ? 20.735 20.818 -32.869 1.00 81.38 129 ASP A CA 1
ATOM 1023 C C . ASP A 1 129 ? 21.832 20.250 -33.794 1.00 81.38 129 ASP A C 1
ATOM 1025 O O . ASP A 1 129 ? 21.641 20.161 -35.005 1.00 81.38 129 ASP A O 1
ATOM 1029 N N . SER A 1 130 ? 22.974 19.823 -33.246 1.00 85.06 130 SER A N 1
ATOM 1030 C CA . SER A 1 130 ? 24.100 19.232 -33.987 1.00 85.06 130 SER A CA 1
ATOM 1031 C C . SER A 1 130 ? 24.082 17.695 -34.028 1.00 85.06 130 SER A C 1
ATOM 1033 O O . SER A 1 130 ? 25.136 17.047 -34.032 1.00 85.06 130 SER A O 1
ATOM 1035 N N . PHE A 1 131 ? 22.890 17.088 -34.052 1.00 83.81 131 PHE A N 1
ATOM 1036 C CA . PHE A 1 131 ? 22.736 15.634 -34.175 1.00 83.81 131 PHE A CA 1
ATOM 1037 C C . PHE A 1 131 ? 23.441 15.131 -35.454 1.00 83.81 131 PHE A C 1
ATOM 1039 O O . PHE A 1 131 ? 23.295 15.762 -36.504 1.00 83.81 131 PHE A O 1
ATOM 1046 N N . PRO A 1 132 ? 24.214 14.024 -35.406 1.00 83.06 132 PRO A N 1
ATOM 1047 C CA . PRO A 1 132 ? 24.310 13.038 -34.320 1.00 83.06 132 PRO A CA 1
ATOM 1048 C C . PRO A 1 132 ? 25.348 13.319 -33.223 1.00 83.06 132 PRO A C 1
ATOM 1050 O O . PRO A 1 132 ? 25.359 12.634 -32.199 1.00 83.06 132 PRO A O 1
ATOM 1053 N N . ARG A 1 133 ? 26.222 14.321 -33.382 1.00 85.88 133 ARG A N 1
ATOM 1054 C CA . ARG A 1 133 ? 27.300 14.598 -32.408 1.00 85.88 133 ARG A CA 1
ATOM 1055 C C . ARG A 1 133 ? 26.776 15.070 -31.053 1.00 85.88 133 ARG A C 1
ATOM 1057 O O . ARG A 1 133 ? 27.432 14.843 -30.047 1.00 85.88 133 ARG A O 1
ATOM 1064 N N . SER A 1 134 ? 25.609 15.706 -31.046 1.00 87.50 134 SER A N 1
ATOM 1065 C CA . SER A 1 134 ? 24.926 16.191 -29.844 1.00 87.50 134 SER A CA 1
ATOM 1066 C C . SER A 1 134 ? 24.178 15.115 -29.056 1.00 87.50 134 SER A C 1
ATOM 1068 O O . SER A 1 134 ? 23.594 15.453 -28.029 1.00 87.50 134 SER A O 1
ATOM 1070 N N . LEU A 1 135 ? 24.123 13.865 -29.538 1.00 91.12 135 LEU A N 1
ATOM 1071 C CA . LEU A 1 135 ? 23.453 12.788 -28.814 1.00 91.12 135 LEU A CA 1
ATOM 1072 C C . LEU A 1 135 ? 24.249 12.461 -27.549 1.00 91.12 135 LEU A C 1
ATOM 1074 O O . LEU A 1 135 ? 25.387 11.997 -27.633 1.00 91.12 135 LEU A O 1
ATOM 1078 N N . VAL A 1 136 ? 23.624 12.686 -26.400 1.00 92.12 136 VAL A N 1
ATOM 1079 C CA . VAL A 1 136 ? 24.140 12.307 -25.082 1.00 92.12 136 VAL A CA 1
ATOM 1080 C C . VAL A 1 136 ? 23.076 11.523 -24.326 1.00 92.12 136 VAL A C 1
ATOM 1082 O O . VAL A 1 136 ? 21.895 11.551 -24.688 1.00 92.12 136 VAL A O 1
ATOM 1085 N N . SER A 1 137 ? 23.500 10.800 -23.296 1.00 94.38 137 SER A N 1
ATOM 1086 C CA . SER A 1 137 ? 22.614 9.970 -22.496 1.00 94.38 137 SER A CA 1
ATOM 1087 C C . SER A 1 137 ? 22.811 10.226 -21.004 1.00 94.38 137 SER A C 1
ATOM 1089 O O . SER A 1 137 ? 23.909 10.566 -20.562 1.00 94.38 137 SER A O 1
ATOM 1091 N N . GLU A 1 138 ? 21.729 10.091 -20.244 1.00 95.69 138 GLU A N 1
ATOM 1092 C CA . GLU A 1 138 ? 21.719 10.217 -18.789 1.00 95.69 138 GLU A CA 1
ATOM 1093 C C . GLU A 1 138 ? 20.954 9.032 -18.187 1.00 95.69 138 GLU A C 1
ATOM 1095 O O . GLU A 1 138 ? 19.889 8.682 -18.703 1.00 95.69 138 GLU A O 1
ATOM 1100 N N . PRO A 1 139 ? 21.442 8.399 -17.107 1.00 96.38 139 PRO A N 1
ATOM 1101 C CA . PRO A 1 139 ? 20.702 7.329 -16.451 1.00 96.38 139 PRO A CA 1
ATOM 1102 C C . PRO A 1 139 ? 19.408 7.866 -15.829 1.00 96.38 139 PRO A C 1
ATOM 1104 O O . PRO A 1 139 ? 19.356 8.984 -15.315 1.00 96.38 139 PRO A O 1
ATOM 1107 N N . ILE A 1 140 ? 18.360 7.047 -15.846 1.00 96.44 140 ILE A N 1
ATOM 1108 C CA . ILE A 1 140 ? 17.105 7.331 -15.155 1.00 96.44 140 ILE A CA 1
ATOM 1109 C C . ILE A 1 140 ? 17.099 6.644 -13.802 1.00 96.44 140 ILE A C 1
ATOM 1111 O O . ILE A 1 140 ? 17.232 5.425 -13.702 1.00 96.44 140 ILE A O 1
ATOM 1115 N N . THR A 1 141 ? 16.854 7.438 -12.767 1.00 95.50 141 THR A N 1
ATOM 1116 C CA . THR A 1 141 ? 16.568 6.930 -11.430 1.00 95.50 141 THR A CA 1
ATOM 1117 C C . THR A 1 141 ? 15.087 6.546 -11.345 1.00 95.50 141 THR A C 1
ATOM 1119 O O . THR A 1 141 ? 14.233 7.398 -11.613 1.00 95.50 141 THR A O 1
ATOM 1122 N N . PRO A 1 142 ? 14.756 5.294 -10.977 1.00 94.88 142 PRO A N 1
ATOM 1123 C CA . PRO A 1 142 ? 13.389 4.906 -10.651 1.00 94.88 142 PRO A CA 1
ATOM 1124 C C . PRO A 1 142 ? 12.782 5.810 -9.575 1.00 94.88 142 PRO A C 1
ATOM 1126 O O . PRO A 1 142 ? 13.477 6.292 -8.680 1.00 94.88 142 PRO A O 1
ATOM 1129 N N . LEU A 1 143 ? 11.466 5.998 -9.627 1.00 93.12 143 LEU A N 1
ATOM 1130 C CA . LEU A 1 143 ? 10.721 6.625 -8.544 1.00 93.12 143 LEU A CA 1
ATOM 1131 C C . LEU A 1 143 ? 10.906 5.817 -7.252 1.00 93.12 143 LEU A C 1
ATOM 1133 O O . LEU A 1 143 ? 10.948 4.578 -7.315 1.00 93.12 143 LEU A O 1
ATOM 1137 N N . PRO A 1 144 ? 10.971 6.493 -6.090 1.00 87.88 144 PRO A N 1
ATOM 1138 C CA . PRO A 1 144 ? 11.032 5.814 -4.804 1.00 87.88 144 PRO A CA 1
ATOM 1139 C C . PRO A 1 144 ? 9.843 4.863 -4.638 1.00 87.88 144 PRO A C 1
ATOM 1141 O O . PRO A 1 144 ? 8.827 4.970 -5.336 1.00 87.88 144 PRO A O 1
ATOM 1144 N N . LEU A 1 145 ? 9.980 3.908 -3.717 1.00 80.62 145 LEU A N 1
ATOM 1145 C CA . LEU A 1 145 ? 8.841 3.094 -3.308 1.00 80.62 145 LEU A CA 1
ATOM 1146 C C . LEU A 1 145 ? 7.713 4.035 -2.861 1.00 80.62 145 LEU A C 1
ATOM 1148 O O . LEU A 1 145 ? 7.974 4.945 -2.069 1.00 80.62 145 LEU A O 1
ATOM 1152 N N . PRO A 1 146 ? 6.488 3.868 -3.389 1.00 76.75 146 PRO A N 1
ATOM 1153 C CA . PRO A 1 146 ? 5.361 4.616 -2.864 1.00 76.75 146 PRO A CA 1
ATOM 1154 C C . PRO A 1 146 ? 5.195 4.224 -1.395 1.00 76.75 146 PRO A C 1
ATOM 1156 O O . PRO A 1 146 ? 5.244 3.037 -1.074 1.00 76.75 146 PRO A O 1
ATOM 1159 N N . SER A 1 147 ? 5.020 5.199 -0.501 1.00 66.88 147 SER A N 1
ATOM 1160 C CA . SER A 1 147 ? 4.578 4.857 0.848 1.00 66.88 147 SER A CA 1
ATOM 1161 C C . SER A 1 147 ? 3.163 4.304 0.743 1.00 66.88 147 SER A C 1
ATOM 1163 O O . SER A 1 147 ? 2.295 4.942 0.142 1.00 66.88 147 SER A O 1
ATOM 1165 N N . GLU A 1 148 ? 2.940 3.104 1.265 1.00 70.75 148 GLU A N 1
ATOM 1166 C CA . GLU A 1 148 ? 1.589 2.575 1.395 1.00 70.75 148 GLU A CA 1
ATOM 1167 C C . GLU A 1 148 ? 0.856 3.399 2.450 1.00 70.75 148 GLU A C 1
ATOM 1169 O O . GLU A 1 148 ? 1.410 3.701 3.505 1.00 70.75 148 GLU A O 1
ATOM 1174 N N . THR A 1 149 ? -0.372 3.807 2.144 1.00 70.75 149 THR A N 1
ATOM 1175 C CA . THR A 1 149 ? -1.245 4.405 3.150 1.00 70.75 149 THR A CA 1
ATOM 1176 C C . THR A 1 149 ? -1.887 3.258 3.907 1.00 70.75 149 THR A C 1
ATOM 1178 O O . THR A 1 149 ? -2.769 2.583 3.378 1.00 70.75 149 THR A O 1
ATOM 1181 N N . ASP A 1 150 ? -1.403 3.013 5.117 1.00 81.00 150 ASP A N 1
ATOM 1182 C CA . ASP A 1 150 ? -2.063 2.144 6.082 1.00 81.00 150 ASP A CA 1
ATOM 1183 C C . ASP A 1 150 ? -2.442 2.963 7.319 1.00 81.00 150 ASP A C 1
ATOM 1185 O O . ASP A 1 150 ? -2.006 4.107 7.482 1.00 81.00 150 ASP A O 1
ATOM 1189 N N . LEU A 1 151 ? -3.283 2.390 8.174 1.00 89.25 151 LEU A N 1
ATOM 1190 C CA . LEU A 1 151 ? -3.558 2.956 9.488 1.00 89.25 151 LEU A CA 1
ATOM 1191 C C . LEU A 1 151 ? -2.660 2.295 10.532 1.00 89.25 151 LEU A C 1
ATOM 1193 O O . LEU A 1 151 ? -2.361 1.101 10.465 1.00 89.25 151 LEU A O 1
ATOM 1197 N N . ALA A 1 152 ? -2.254 3.102 11.500 1.00 88.50 152 ALA A N 1
ATOM 1198 C CA . ALA A 1 152 ? -1.522 2.700 12.677 1.00 88.50 152 ALA A CA 1
ATOM 1199 C C . ALA A 1 152 ? -2.330 1.724 13.542 1.00 88.50 152 ALA A C 1
ATOM 1201 O O . ALA A 1 152 ? -3.561 1.658 13.493 1.00 88.50 152 ALA A O 1
ATOM 1202 N N . THR A 1 153 ? -1.614 1.023 14.413 1.00 85.69 153 THR A N 1
ATOM 1203 C CA . THR A 1 153 ? -2.158 0.151 15.466 1.00 85.69 153 THR A CA 1
ATOM 1204 C C . THR A 1 153 ? -2.733 0.937 16.646 1.00 85.69 153 THR A C 1
ATOM 1206 O O . THR A 1 153 ? -3.312 0.349 17.558 1.00 85.69 153 THR A O 1
ATOM 1209 N N . VAL A 1 154 ? -2.614 2.267 16.608 1.00 89.94 154 VAL A N 1
ATOM 1210 C CA . VAL A 1 154 ? -3.144 3.209 17.589 1.00 89.94 154 VAL A CA 1
ATOM 1211 C C . VAL A 1 154 ? -4.085 4.218 16.943 1.00 89.94 154 VAL A C 1
ATOM 1213 O O . VAL A 1 154 ? -3.936 4.619 15.788 1.00 89.94 154 VAL A O 1
ATOM 1216 N N . ALA A 1 155 ? -5.056 4.664 17.725 1.00 94.31 155 ALA A N 1
ATOM 1217 C CA . ALA A 1 155 ? -6.036 5.660 17.340 1.00 94.31 155 ALA A CA 1
ATOM 1218 C C . ALA A 1 155 ? -6.378 6.563 18.529 1.00 94.31 155 ALA A C 1
ATOM 1220 O O . ALA A 1 155 ? -6.130 6.226 19.689 1.00 94.31 155 ALA A O 1
ATOM 1221 N N . LEU A 1 156 ? -6.981 7.714 18.246 1.00 97.00 156 LEU A N 1
ATOM 1222 C CA . LEU A 1 156 ? -7.498 8.617 19.270 1.00 97.00 156 LEU A CA 1
ATOM 1223 C C . LEU A 1 156 ? -9.014 8.514 19.340 1.00 97.00 156 LEU A C 1
ATOM 1225 O O . LEU A 1 156 ? -9.689 8.378 18.322 1.00 97.00 156 LEU A O 1
ATOM 1229 N N . ARG A 1 157 ? -9.578 8.633 20.536 1.00 96.75 157 ARG A N 1
ATOM 1230 C CA . ARG A 1 157 ? -11.027 8.619 20.729 1.00 96.75 157 ARG A CA 1
ATOM 1231 C C . ARG A 1 157 ? -11.474 9.759 21.624 1.00 96.75 157 ARG A C 1
ATOM 1233 O O . ARG A 1 157 ? -10.876 9.974 22.667 1.00 96.75 157 ARG A O 1
ATOM 1240 N N . ALA A 1 158 ? -12.574 10.409 21.260 1.00 97.12 158 ALA A N 1
ATOM 1241 C CA . ALA A 1 158 ? -13.282 11.364 22.104 1.00 97.12 158 ALA A CA 1
ATOM 1242 C C . ALA A 1 158 ? -14.764 10.983 22.221 1.00 97.12 158 ALA A C 1
ATOM 1244 O O . ALA A 1 158 ? -15.428 10.705 21.219 1.00 97.12 158 ALA A O 1
ATOM 1245 N N . ASP A 1 159 ? -15.294 10.987 23.444 1.00 95.44 159 ASP A N 1
ATOM 1246 C CA . ASP A 1 159 ? -16.742 11.010 23.669 1.00 95.44 159 ASP A CA 1
ATOM 1247 C C . ASP A 1 159 ? -17.230 12.456 23.480 1.00 95.44 159 ASP A C 1
ATOM 1249 O O . ASP A 1 159 ? -16.673 13.392 24.055 1.00 95.44 159 ASP A O 1
ATOM 1253 N N . VAL A 1 160 ? -18.260 12.651 22.658 1.00 94.50 160 VAL A N 1
ATOM 1254 C CA . VAL A 1 160 ? -18.807 13.975 22.334 1.00 94.50 160 VAL A CA 1
ATOM 1255 C C . VAL A 1 160 ? -20.318 13.987 22.517 1.00 94.50 160 VAL A C 1
ATOM 1257 O O . VAL A 1 160 ? -20.996 12.974 22.369 1.00 94.50 160 VAL A O 1
ATOM 1260 N N . GLU A 1 161 ? -20.866 15.151 22.855 1.00 89.06 161 GLU A N 1
ATOM 1261 C CA . GLU A 1 161 ? -22.286 15.265 23.206 1.00 89.06 161 GLU A CA 1
ATOM 1262 C C . GLU A 1 161 ? -23.215 15.139 21.993 1.00 89.06 161 GLU A C 1
ATOM 1264 O O . GLU A 1 161 ? -24.340 14.665 22.113 1.00 89.06 161 GLU A O 1
ATOM 1269 N N . ASN A 1 162 ? -22.774 15.614 20.827 1.00 87.50 162 ASN A N 1
ATOM 1270 C CA . ASN A 1 162 ? -23.587 15.686 19.616 1.00 87.50 162 ASN A CA 1
ATOM 1271 C C . ASN A 1 162 ? -22.713 15.822 18.359 1.00 87.50 162 ASN A C 1
ATOM 1273 O O . ASN A 1 162 ? -21.495 15.996 18.436 1.00 87.50 162 ASN A O 1
ATOM 1277 N N . GLN A 1 163 ? -23.357 15.813 17.190 1.00 85.50 163 GLN A N 1
ATOM 1278 C CA . GLN A 1 163 ? -22.701 15.932 15.885 1.00 85.50 163 GLN A CA 1
ATOM 1279 C C . GLN A 1 163 ? -21.882 17.224 15.715 1.00 85.50 163 GLN A C 1
ATOM 1281 O O . GLN A 1 163 ? -20.809 17.197 15.124 1.00 85.50 163 GLN A O 1
ATOM 1286 N N . ARG A 1 164 ? -22.318 18.354 16.283 1.00 90.81 164 ARG A N 1
ATOM 1287 C CA . ARG A 1 164 ? -21.516 19.589 16.257 1.00 90.81 164 ARG A CA 1
ATOM 1288 C C . ARG A 1 164 ? -20.244 19.445 17.101 1.00 90.81 164 ARG A C 1
ATOM 1290 O O . ARG A 1 164 ? -19.202 19.983 16.738 1.00 90.81 164 ARG A O 1
ATOM 1297 N N . GLY A 1 165 ? -20.320 18.704 18.206 1.00 94.00 165 GLY A N 1
ATOM 1298 C CA . GLY A 1 165 ? -19.163 18.322 19.014 1.00 94.00 165 GLY A CA 1
ATOM 1299 C C . GLY A 1 165 ? -18.151 17.485 18.227 1.00 94.00 165 GLY A C 1
ATOM 1300 O O . GLY A 1 165 ? -16.957 17.750 18.327 1.00 94.00 165 GLY A O 1
ATOM 1301 N N . VAL A 1 166 ? -18.621 16.549 17.391 1.00 96.19 166 VAL A N 1
ATOM 1302 C CA . VAL A 1 166 ? -17.768 15.763 16.476 1.00 96.19 166 VAL A CA 1
ATOM 1303 C C . VAL A 1 166 ? -16.974 16.682 15.546 1.00 96.19 166 VAL A C 1
ATOM 1305 O O . VAL A 1 166 ? -15.753 16.575 15.478 1.00 96.19 166 VAL A O 1
ATOM 1308 N N . GLU A 1 167 ? -17.649 17.600 14.849 1.00 96.06 167 GLU A N 1
ATOM 1309 C CA . GLU A 1 167 ? -16.996 18.504 13.892 1.00 96.06 167 GLU A CA 1
ATOM 1310 C C . GLU A 1 167 ? -15.953 19.400 14.568 1.00 96.06 167 GLU A C 1
ATOM 1312 O O . GLU A 1 167 ? -14.854 19.571 14.044 1.00 96.06 167 GLU A O 1
ATOM 1317 N N . LEU A 1 168 ? -16.266 19.937 15.752 1.00 96.06 168 LEU A N 1
ATOM 1318 C CA . LEU A 1 168 ? -15.335 20.762 16.525 1.00 96.06 168 LEU A CA 1
ATOM 1319 C C . LEU A 1 168 ? -14.124 19.961 17.014 1.00 96.06 168 LEU A C 1
ATOM 1321 O O . LEU A 1 168 ? -12.995 20.445 16.928 1.00 96.06 168 LEU A O 1
ATOM 1325 N N . ALA A 1 169 ? -14.343 18.739 17.506 1.00 97.31 169 ALA A N 1
ATOM 1326 C CA . ALA A 1 169 ? -13.274 17.853 17.952 1.00 97.31 169 ALA A CA 1
ATOM 1327 C C . ALA A 1 169 ? -12.343 17.480 16.787 1.00 97.31 169 ALA A C 1
ATOM 1329 O O . ALA A 1 169 ? -11.124 17.564 16.923 1.00 97.31 169 ALA A O 1
ATOM 1330 N N . TRP A 1 170 ? -12.910 17.166 15.619 1.00 97.81 170 TRP A N 1
ATOM 1331 C CA . TRP A 1 170 ? -12.155 16.910 14.395 1.00 97.81 170 TRP A CA 1
ATOM 1332 C C . TRP A 1 170 ? -11.345 18.135 13.944 1.00 97.81 170 TRP A C 1
ATOM 1334 O O . TRP A 1 170 ? -10.136 18.039 13.740 1.00 97.81 170 TRP A O 1
ATOM 1344 N N . GLN A 1 171 ? -11.978 19.310 13.859 1.00 97.06 171 GLN A N 1
ATOM 1345 C CA . GLN A 1 171 ? -11.311 20.562 13.475 1.00 97.06 171 GLN A CA 1
ATOM 1346 C C . GLN A 1 171 ? -10.186 20.959 14.441 1.00 97.06 171 GLN A C 1
ATOM 1348 O O . GLN A 1 171 ? -9.209 21.569 14.008 1.00 97.06 171 GLN A O 1
ATOM 1353 N N . LYS A 1 172 ? -10.300 20.610 15.731 1.00 97.19 172 LYS A N 1
ATOM 1354 C CA . LYS A 1 172 ? -9.232 20.790 16.726 1.00 97.19 172 LYS A CA 1
ATOM 1355 C C . LYS A 1 172 ? -8.089 19.788 16.514 1.00 97.19 172 LYS A C 1
ATOM 1357 O O . LYS A 1 172 ? -6.929 20.184 16.578 1.00 97.19 172 LYS A O 1
ATOM 1362 N N . ALA A 1 173 ? -8.406 18.517 16.261 1.00 97.62 173 ALA A N 1
ATOM 1363 C CA . ALA A 1 173 ? -7.427 17.434 16.154 1.00 97.62 173 ALA A CA 1
ATOM 1364 C C . ALA A 1 173 ? -6.536 17.526 14.909 1.00 97.62 173 ALA A C 1
ATOM 1366 O O . ALA A 1 173 ? -5.318 17.403 15.024 1.00 97.62 173 ALA A O 1
ATOM 1367 N N . VAL A 1 174 ? -7.120 17.803 13.740 1.00 97.94 174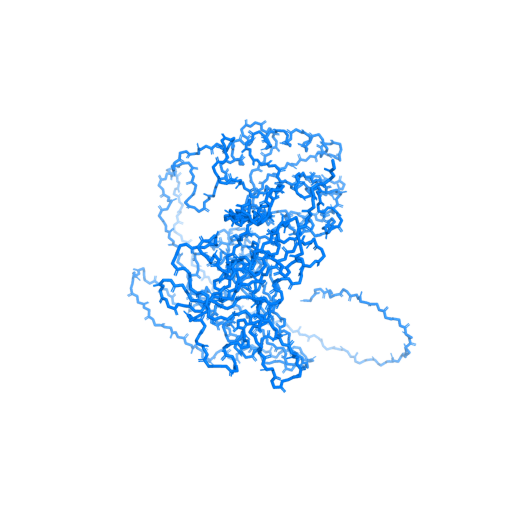 VAL A N 1
ATOM 1368 C CA . VAL A 1 174 ? -6.405 17.819 12.451 1.00 97.94 174 VAL A CA 1
ATOM 1369 C C . VAL A 1 174 ? -5.137 18.690 12.449 1.00 97.94 174 VAL A C 1
ATOM 1371 O O . VAL A 1 174 ? -4.077 18.172 12.106 1.00 97.94 174 VAL A O 1
ATOM 1374 N N . PRO A 1 175 ? -5.161 19.985 12.827 1.00 97.88 175 PRO A N 1
ATOM 1375 C CA . PRO A 1 175 ? -3.950 20.807 12.791 1.00 97.88 175 PRO A CA 1
ATOM 1376 C C . PRO A 1 175 ? -2.881 20.355 13.795 1.00 97.88 175 PRO A C 1
ATOM 1378 O O . PRO A 1 175 ? -1.696 20.549 13.535 1.00 97.88 175 PRO A O 1
ATOM 1381 N N . ILE A 1 176 ? -3.277 19.750 14.921 1.00 97.75 176 ILE A N 1
ATOM 1382 C CA . ILE A 1 176 ? -2.338 19.220 15.919 1.00 97.75 176 ILE A CA 1
ATOM 1383 C C . ILE A 1 176 ? -1.625 17.987 15.363 1.00 97.75 176 ILE A C 1
ATOM 1385 O O . ILE A 1 176 ? -0.398 17.939 15.397 1.00 97.75 176 ILE A O 1
ATOM 1389 N N . LEU A 1 177 ? -2.381 17.044 14.797 1.00 97.06 177 LEU A N 1
ATOM 1390 C CA . LEU A 1 177 ? -1.854 15.814 14.204 1.00 97.06 177 LEU A CA 1
ATOM 1391 C C . LEU A 1 177 ? -0.991 16.091 12.959 1.00 97.06 177 LEU A C 1
ATOM 1393 O O . LEU A 1 177 ? 0.135 15.601 12.869 1.00 97.06 177 LEU A O 1
ATOM 1397 N N . ASN A 1 178 ? -1.422 16.999 12.077 1.00 96.38 178 ASN A N 1
ATOM 1398 C CA . ASN A 1 178 ? -0.591 17.481 10.965 1.00 96.38 178 ASN A CA 1
ATOM 1399 C C . ASN A 1 178 ? 0.724 18.109 11.466 1.00 96.38 178 ASN A C 1
ATOM 1401 O O . ASN A 1 178 ? 1.779 17.979 10.839 1.00 96.38 178 ASN A O 1
ATOM 1405 N N . GLY A 1 179 ? 0.671 18.809 12.604 1.00 95.69 179 GLY A N 1
ATOM 1406 C CA . GLY A 1 179 ? 1.827 19.449 13.231 1.00 95.69 179 GLY A CA 1
ATOM 1407 C C . GLY A 1 179 ? 2.891 18.471 13.732 1.00 95.69 179 GLY A C 1
ATOM 1408 O O . GLY A 1 179 ? 4.034 18.886 13.901 1.00 95.69 179 GLY A O 1
ATOM 1409 N N . VAL A 1 180 ? 2.535 17.197 13.922 1.00 94.75 180 VAL A N 1
ATOM 1410 C CA . VAL A 1 180 ? 3.433 16.122 14.381 1.00 94.75 180 VAL A CA 1
ATOM 1411 C C . VAL A 1 180 ? 3.728 15.083 13.296 1.00 94.75 180 VAL A C 1
ATOM 1413 O O . VAL A 1 180 ? 4.274 14.026 13.586 1.00 94.75 180 VAL A O 1
ATOM 1416 N N . GLY A 1 181 ? 3.398 15.380 12.035 1.00 93.25 181 GLY A N 1
ATOM 1417 C CA . GLY A 1 181 ? 3.735 14.521 10.894 1.00 93.25 181 GLY A CA 1
ATOM 1418 C C . GLY A 1 181 ? 2.643 13.544 10.458 1.00 93.25 181 GLY A C 1
ATOM 1419 O O . GLY A 1 181 ? 2.890 12.732 9.571 1.00 93.25 181 GLY A O 1
ATOM 1420 N N . VAL A 1 182 ? 1.441 13.620 11.036 1.00 94.75 182 VAL A N 1
ATOM 1421 C CA . VAL A 1 182 ? 0.301 12.788 10.632 1.00 94.75 182 VAL A CA 1
ATOM 1422 C C . VAL A 1 182 ? -0.566 13.567 9.647 1.00 94.75 182 VAL A C 1
ATOM 1424 O O . VAL A 1 182 ? -1.462 14.300 10.053 1.00 94.75 182 VAL A O 1
ATOM 1427 N N . ASP A 1 183 ? -0.294 13.419 8.351 1.00 93.44 183 ASP A N 1
ATOM 1428 C CA . ASP A 1 183 ? -1.067 14.094 7.294 1.00 93.44 183 ASP A CA 1
ATOM 1429 C C . ASP A 1 183 ? -2.284 13.260 6.834 1.00 93.44 183 ASP A C 1
ATOM 1431 O O . ASP A 1 183 ? -3.345 13.798 6.491 1.00 93.44 183 ASP A O 1
ATOM 1435 N N . ASP A 1 184 ? -2.141 11.933 6.859 1.00 94.06 184 ASP A N 1
ATOM 1436 C CA . ASP A 1 184 ? -3.167 10.966 6.471 1.00 94.06 184 ASP A CA 1
ATOM 1437 C C . ASP A 1 184 ? -3.945 10.516 7.715 1.00 94.06 184 ASP A C 1
ATOM 1439 O O . ASP A 1 184 ? -3.394 9.873 8.605 1.00 94.06 184 ASP A O 1
ATOM 1443 N N . MET A 1 185 ? -5.233 10.856 7.803 1.00 95.00 185 MET A N 1
ATOM 1444 C CA . MET A 1 185 ? -6.092 10.488 8.933 1.00 95.00 185 MET A CA 1
ATOM 1445 C C . MET A 1 185 ? -7.498 10.134 8.478 1.00 95.00 185 MET A C 1
ATOM 1447 O O . MET A 1 185 ? -8.025 10.689 7.505 1.00 95.00 185 MET A O 1
ATOM 1451 N N . LEU A 1 186 ? -8.136 9.273 9.267 1.00 96.38 186 LEU A N 1
ATOM 1452 C CA . LEU A 1 186 ? -9.527 8.895 9.092 1.00 96.38 186 LEU A CA 1
ATOM 1453 C C . LEU A 1 186 ? -10.303 9.109 10.392 1.00 96.38 186 LEU A C 1
ATOM 1455 O O . LEU A 1 186 ? -10.071 8.439 11.394 1.00 96.38 186 LEU A O 1
ATOM 1459 N N . GLY A 1 187 ? -11.234 10.057 10.376 1.00 97.25 187 GLY A N 1
ATOM 1460 C CA . GLY A 1 187 ? -12.173 10.299 11.462 1.00 97.25 187 GLY A CA 1
ATOM 1461 C C . GLY A 1 187 ? -13.470 9.539 11.224 1.00 97.25 187 GLY A C 1
ATOM 1462 O O . GLY A 1 187 ? -14.107 9.715 10.194 1.00 97.25 187 GLY A O 1
ATOM 1463 N N . VAL A 1 188 ? -13.905 8.729 12.176 1.00 97.81 188 VAL A N 1
ATOM 1464 C CA . VAL A 1 188 ? -15.166 7.994 12.124 1.00 97.81 188 VAL A CA 1
ATOM 1465 C C . VAL A 1 188 ? -16.015 8.396 13.316 1.00 97.81 188 VAL A C 1
ATOM 1467 O O . VAL A 1 188 ? -15.636 8.195 14.470 1.00 97.81 188 VAL A O 1
ATOM 1470 N N . ALA A 1 189 ? -17.172 8.983 13.030 1.00 97.81 189 ALA A N 1
ATOM 1471 C CA . ALA A 1 189 ? -18.148 9.351 14.037 1.00 97.81 189 ALA A CA 1
ATOM 1472 C C . ALA A 1 189 ? -19.253 8.305 14.095 1.00 97.81 189 ALA A C 1
ATOM 1474 O O . ALA A 1 189 ? -19.942 8.069 13.102 1.00 97.81 189 ALA A O 1
ATOM 1475 N N . VAL A 1 190 ? -19.440 7.709 15.267 1.00 97.25 190 VAL A N 1
ATOM 1476 C CA . VAL A 1 190 ? -20.519 6.756 15.534 1.00 97.25 190 VAL A CA 1
ATOM 1477 C C . VAL A 1 190 ? -21.374 7.251 16.686 1.00 97.25 190 VAL A C 1
ATOM 1479 O O . VAL A 1 190 ? -20.868 7.873 17.621 1.00 97.25 190 VAL A O 1
ATOM 1482 N N . GLY A 1 191 ? -22.670 6.975 16.658 1.00 96.12 191 GLY A N 1
ATOM 1483 C CA . GLY A 1 191 ? -23.529 7.368 17.762 1.00 96.12 191 GLY A CA 1
ATOM 1484 C C . GLY A 1 191 ? -24.962 6.878 17.673 1.00 96.12 191 GLY A C 1
ATOM 1485 O O . GLY A 1 191 ? -25.361 6.198 16.732 1.00 96.12 191 GLY A O 1
ATOM 1486 N N . ASN A 1 192 ? -25.710 7.226 18.709 1.00 94.19 192 ASN A N 1
ATOM 1487 C CA . ASN A 1 192 ? -27.150 7.057 18.848 1.00 94.19 192 ASN A CA 1
ATOM 1488 C C . ASN A 1 192 ? -27.705 8.206 19.718 1.00 94.19 192 ASN A C 1
ATOM 1490 O O . ASN A 1 192 ? -27.004 9.180 19.992 1.00 94.19 192 ASN A O 1
ATOM 1494 N N . GLU A 1 193 ? -28.949 8.099 20.186 1.00 89.88 193 GLU A N 1
ATOM 1495 C CA . GLU A 1 193 ? -29.599 9.135 21.009 1.00 89.88 193 GLU A CA 1
ATOM 1496 C C . GLU A 1 193 ? -28.913 9.404 22.363 1.00 89.88 193 GLU A C 1
ATOM 1498 O O . GLU A 1 193 ? -29.173 10.426 22.996 1.00 89.88 193 GLU A O 1
ATOM 1503 N N . HIS A 1 194 ? -28.056 8.497 22.836 1.00 89.88 194 HIS A N 1
ATOM 1504 C CA . HIS A 1 194 ? -27.458 8.558 24.173 1.00 89.88 194 HIS A CA 1
ATOM 1505 C C . HIS A 1 194 ? -25.965 8.859 24.158 1.00 89.88 194 HIS A C 1
ATOM 1507 O O . HIS A 1 194 ? -25.425 9.340 25.154 1.00 89.88 194 HIS A O 1
ATOM 1513 N N . ARG A 1 195 ? -25.281 8.534 23.061 1.00 92.56 195 ARG A N 1
ATOM 1514 C CA . ARG A 1 195 ? -23.828 8.611 22.986 1.00 92.56 195 ARG A CA 1
ATOM 1515 C C . ARG A 1 195 ? -23.382 8.926 21.575 1.00 92.56 195 ARG A C 1
ATOM 1517 O O . ARG A 1 195 ? -23.832 8.287 20.630 1.00 92.56 195 ARG A O 1
ATOM 1524 N N . THR A 1 196 ? -22.425 9.839 21.455 1.00 96.25 196 THR A N 1
ATOM 1525 C CA . THR A 1 196 ? -21.673 10.053 20.220 1.00 96.25 196 THR A CA 1
ATOM 1526 C C . THR A 1 196 ? -20.182 9.921 20.507 1.00 96.25 196 THR A C 1
ATOM 1528 O O . THR A 1 196 ? -19.688 10.373 21.538 1.00 96.25 196 THR A O 1
ATOM 1531 N N . VAL A 1 197 ? -19.462 9.267 19.604 1.00 96.69 197 VAL A N 1
ATOM 1532 C CA . VAL A 1 197 ? -18.027 9.012 19.704 1.00 96.69 197 VAL A CA 1
ATOM 1533 C C . VAL A 1 197 ? -17.372 9.442 18.404 1.00 96.69 197 VAL A C 1
ATOM 1535 O O . VAL A 1 197 ? -17.834 9.061 17.330 1.00 96.69 197 VAL A O 1
ATOM 1538 N N . LEU A 1 198 ? -16.281 10.195 18.505 1.00 98.12 198 LEU A N 1
ATOM 1539 C CA . LEU A 1 198 ? -15.343 10.401 17.409 1.00 98.12 198 LEU A CA 1
ATOM 1540 C C . LEU A 1 198 ? -14.135 9.491 17.628 1.00 98.12 198 LEU A C 1
ATOM 1542 O O . LEU A 1 198 ? -13.496 9.545 18.677 1.00 98.12 198 LEU A O 1
ATOM 1546 N N . HIS A 1 199 ? -13.820 8.679 16.630 1.00 97.81 199 HIS A N 1
ATOM 1547 C CA . HIS A 1 199 ? -12.611 7.871 16.568 1.00 97.81 199 HIS A CA 1
ATOM 1548 C C . HIS A 1 199 ? -11.727 8.387 15.433 1.00 97.81 199 HIS A C 1
ATOM 1550 O O . HIS A 1 199 ? -12.210 8.570 14.323 1.00 97.81 199 HIS A O 1
ATOM 1556 N N . ILE A 1 200 ? -10.454 8.648 15.699 1.00 97.75 200 ILE A N 1
ATOM 1557 C CA . ILE A 1 200 ? -9.482 9.147 14.727 1.00 97.75 200 ILE A CA 1
ATOM 1558 C C . ILE A 1 200 ? -8.406 8.085 14.569 1.00 97.75 200 ILE A C 1
ATOM 1560 O O . ILE A 1 200 ? -7.547 7.936 15.438 1.00 97.75 200 ILE A O 1
ATOM 1564 N N . ALA A 1 201 ? -8.457 7.361 13.457 1.00 95.56 201 ALA A N 1
ATOM 1565 C CA . ALA A 1 201 ? -7.392 6.460 13.068 1.00 95.56 201 ALA A CA 1
ATOM 1566 C C . ALA A 1 201 ? -6.248 7.261 12.429 1.00 95.56 201 ALA A C 1
ATOM 1568 O O . ALA A 1 201 ? -6.465 8.099 11.545 1.00 95.56 201 ALA A O 1
ATOM 1569 N N . ILE A 1 202 ? -5.038 7.006 12.919 1.00 94.06 202 ILE A N 1
ATOM 1570 C CA . ILE A 1 202 ? -3.802 7.681 12.519 1.00 94.06 202 ILE A CA 1
ATOM 1571 C C . ILE A 1 202 ? -3.218 6.927 11.323 1.00 94.06 202 ILE A C 1
ATOM 1573 O O . ILE A 1 202 ? -3.124 5.706 11.368 1.00 94.06 202 ILE A O 1
ATOM 1577 N N . GLY A 1 203 ? -2.856 7.618 10.244 1.00 91.88 203 GLY A N 1
ATOM 1578 C CA . GLY A 1 203 ? -2.139 7.014 9.121 1.00 91.88 203 GLY A CA 1
ATOM 1579 C C . GLY A 1 203 ? -0.658 6.791 9.424 1.00 91.88 203 GLY A C 1
ATOM 1580 O O . GLY A 1 203 ? -0.105 7.388 10.347 1.00 91.88 203 GLY A O 1
ATOM 1581 N N . THR A 1 204 ? -0.006 5.941 8.631 1.00 87.12 204 THR A N 1
ATOM 1582 C CA . THR A 1 204 ? 1.439 5.695 8.733 1.00 87.12 204 THR A CA 1
ATOM 1583 C C . THR A 1 204 ? 2.239 6.992 8.624 1.00 87.12 204 THR A C 1
ATOM 1585 O O . THR A 1 204 ? 2.024 7.806 7.722 1.00 87.12 204 THR A O 1
ATOM 1588 N N . VAL A 1 205 ? 3.202 7.163 9.523 1.00 88.44 205 VAL A N 1
ATOM 1589 C CA . VAL A 1 205 ? 4.052 8.349 9.582 1.00 88.44 205 VAL A CA 1
ATOM 1590 C C . VAL A 1 205 ? 5.273 8.161 8.682 1.00 88.44 205 VAL A C 1
ATOM 1592 O O . VAL A 1 205 ? 5.874 7.087 8.605 1.00 88.44 205 VAL A O 1
ATOM 1595 N N . VAL A 1 206 ? 5.676 9.219 7.974 1.00 85.00 206 VAL A N 1
ATOM 1596 C CA . VAL A 1 206 ? 6.854 9.163 7.101 1.00 85.00 206 VAL A CA 1
ATOM 1597 C C . VAL A 1 206 ? 8.124 9.084 7.949 1.00 85.00 206 VAL A C 1
ATOM 1599 O O . VAL A 1 206 ? 8.447 9.998 8.709 1.00 85.00 206 VAL A O 1
ATOM 1602 N N . ALA A 1 207 ? 8.881 7.999 7.786 1.00 78.88 207 ALA A N 1
ATOM 1603 C CA . ALA A 1 207 ? 10.148 7.810 8.483 1.00 78.88 207 ALA A CA 1
ATOM 1604 C C . ALA A 1 207 ? 11.119 8.977 8.215 1.00 78.88 207 ALA A C 1
ATOM 1606 O O . ALA A 1 207 ? 11.424 9.300 7.066 1.00 78.88 207 ALA A O 1
ATOM 1607 N N . GLY A 1 208 ? 11.629 9.587 9.290 1.00 82.56 208 GLY A N 1
ATOM 1608 C CA . GLY A 1 208 ? 12.557 10.720 9.223 1.00 82.56 208 GLY A CA 1
ATOM 1609 C C . GLY A 1 208 ? 11.904 12.091 9.017 1.00 82.56 208 GLY A C 1
ATOM 1610 O O . GLY A 1 208 ? 12.631 13.066 8.823 1.00 82.56 208 GLY A O 1
ATOM 1611 N N . ASP A 1 209 ? 10.571 12.195 9.060 1.00 88.75 209 ASP A N 1
ATOM 1612 C CA . ASP A 1 209 ? 9.897 13.495 9.069 1.00 88.75 209 ASP A CA 1
ATOM 1613 C C . ASP A 1 209 ? 10.288 14.289 10.337 1.00 88.75 209 ASP A C 1
ATOM 1615 O O . ASP A 1 209 ? 10.125 13.793 11.454 1.00 88.75 209 ASP A O 1
ATOM 1619 N N . PRO A 1 210 ? 10.812 15.523 10.199 1.00 91.62 210 PRO A N 1
ATOM 1620 C CA . PRO A 1 210 ? 11.290 16.318 11.330 1.00 91.62 210 PRO A CA 1
ATOM 1621 C C . PRO A 1 210 ? 10.183 16.792 12.284 1.00 91.62 210 PRO A C 1
ATOM 1623 O O . PRO A 1 210 ? 10.499 17.289 13.363 1.00 91.62 210 PRO A O 1
ATOM 1626 N N . ARG A 1 211 ? 8.903 16.691 11.898 1.00 94.06 211 ARG A N 1
ATOM 1627 C CA . ARG A 1 211 ? 7.753 17.002 12.763 1.00 94.06 211 ARG A CA 1
ATOM 1628 C C . ARG A 1 211 ? 7.491 15.908 13.797 1.00 94.06 211 ARG A C 1
ATOM 1630 O O . ARG A 1 211 ? 6.837 16.179 14.800 1.00 94.06 211 ARG A O 1
ATOM 1637 N N . VAL A 1 212 ? 7.974 14.694 13.540 1.00 92.00 212 VAL A N 1
ATOM 1638 C CA . VAL A 1 212 ? 7.675 13.512 14.345 1.00 92.00 212 VAL A CA 1
ATOM 1639 C C . VAL A 1 212 ? 8.439 13.600 15.666 1.00 92.00 212 VAL A C 1
ATOM 1641 O O . VAL A 1 212 ? 9.675 13.613 15.653 1.00 92.00 212 VAL A O 1
ATOM 1644 N N . PRO A 1 213 ? 7.748 13.678 16.818 1.00 88.19 213 PRO A N 1
ATOM 1645 C CA . PRO A 1 213 ? 8.395 13.657 18.121 1.00 88.19 213 PRO A CA 1
ATOM 1646 C C . PRO A 1 213 ? 9.220 12.383 18.307 1.00 88.19 213 PRO A C 1
ATOM 1648 O O . PRO A 1 213 ? 8.818 11.286 17.928 1.00 88.19 213 PRO A O 1
ATOM 1651 N N . THR A 1 214 ? 10.384 12.532 18.934 1.00 84.88 214 THR A N 1
ATOM 1652 C CA . THR A 1 214 ? 11.198 11.397 19.376 1.00 84.88 214 THR A CA 1
ATOM 1653 C C . THR A 1 214 ? 10.892 11.130 20.841 1.00 84.88 214 THR A C 1
ATOM 1655 O O . THR A 1 214 ? 11.157 11.993 21.680 1.00 84.88 214 THR A O 1
ATOM 1658 N N . LEU A 1 215 ? 10.346 9.954 21.150 1.00 79.69 215 LEU A N 1
ATOM 1659 C CA . LEU A 1 215 ? 10.194 9.518 22.534 1.00 79.69 215 LEU A CA 1
ATOM 1660 C C . LEU A 1 215 ? 11.496 8.892 23.058 1.00 79.69 215 LEU A C 1
ATOM 1662 O O . LEU A 1 215 ? 12.213 8.230 22.297 1.00 79.69 215 LEU A O 1
ATOM 1666 N N . PRO A 1 216 ? 11.813 9.082 24.349 1.00 79.44 216 PRO A N 1
ATOM 1667 C CA . PRO A 1 216 ? 12.842 8.306 25.025 1.00 79.44 216 PRO A CA 1
ATOM 1668 C C . PRO A 1 216 ? 12.557 6.793 24.918 1.00 79.44 216 PRO A C 1
ATOM 1670 O O . PRO A 1 216 ? 11.396 6.390 25.021 1.00 79.44 216 PRO A O 1
ATOM 1673 N N . PRO A 1 217 ? 13.578 5.929 24.745 1.00 74.25 217 PRO A N 1
ATOM 1674 C CA . PRO A 1 217 ? 13.377 4.480 24.635 1.00 74.25 217 PRO A CA 1
ATOM 1675 C C . PRO A 1 217 ? 12.683 3.830 25.840 1.00 74.25 217 PRO A C 1
ATOM 1677 O O . PRO A 1 217 ? 12.126 2.749 25.708 1.00 74.25 217 PRO A O 1
ATOM 1680 N N . ASP A 1 218 ? 12.739 4.455 27.015 1.00 77.81 218 ASP A N 1
ATOM 1681 C CA . ASP A 1 218 ? 12.082 4.020 28.249 1.00 77.81 218 ASP A CA 1
ATOM 1682 C C . ASP A 1 218 ? 10.596 4.408 28.332 1.00 77.81 218 ASP A C 1
ATOM 1684 O O . ASP A 1 218 ? 9.857 3.814 29.116 1.00 77.81 218 ASP A O 1
ATOM 1688 N N . GLU A 1 219 ? 10.144 5.357 27.510 1.00 74.75 219 GLU A N 1
ATOM 1689 C CA . GLU A 1 219 ? 8.735 5.766 27.401 1.00 74.75 219 GLU A CA 1
ATOM 1690 C C . GLU A 1 219 ? 8.010 5.090 26.224 1.00 74.75 219 GLU A C 1
ATOM 1692 O O . GLU A 1 219 ? 6.782 5.154 26.130 1.00 74.75 219 GLU A O 1
ATOM 1697 N N . MET A 1 220 ? 8.756 4.433 25.332 1.00 74.31 220 MET A N 1
ATOM 1698 C CA . MET A 1 220 ? 8.222 3.738 24.166 1.00 74.31 220 MET A CA 1
ATOM 1699 C C . MET A 1 220 ? 8.061 2.244 24.472 1.00 74.31 220 MET A C 1
ATOM 1701 O O . MET A 1 220 ? 9.049 1.576 24.794 1.00 74.31 220 MET A O 1
ATOM 1705 N N . PRO A 1 221 ? 6.844 1.686 24.370 1.00 76.12 221 PRO A N 1
ATOM 1706 C CA . PRO A 1 221 ? 6.671 0.244 24.435 1.00 76.12 221 PRO A CA 1
ATOM 1707 C C . PRO A 1 221 ? 7.513 -0.447 23.346 1.00 76.12 221 PRO A C 1
ATOM 1709 O O . PRO A 1 221 ? 7.663 0.103 22.254 1.00 76.12 221 PRO A O 1
ATOM 1712 N N . PRO A 1 222 ? 8.073 -1.639 23.617 1.00 60.53 222 PRO A N 1
ATOM 1713 C CA . PRO A 1 222 ? 9.050 -2.290 22.738 1.00 60.53 222 PRO A CA 1
ATOM 1714 C C . PRO A 1 222 ? 8.537 -2.595 21.321 1.00 60.53 222 PRO A C 1
ATOM 1716 O O . PRO A 1 222 ? 9.351 -2.723 20.409 1.00 60.53 222 PRO A O 1
ATOM 1719 N N . ASP A 1 223 ? 7.216 -2.646 21.135 1.00 67.62 223 ASP A N 1
ATOM 1720 C CA . ASP A 1 223 ? 6.560 -3.008 19.873 1.00 67.62 223 ASP A CA 1
ATOM 1721 C C . ASP A 1 223 ? 5.859 -1.824 19.188 1.00 67.62 223 ASP A C 1
ATOM 1723 O O . ASP A 1 223 ? 5.149 -2.005 18.199 1.00 67.62 223 ASP A O 1
ATOM 1727 N N . GLU A 1 224 ? 6.045 -0.609 19.710 1.00 74.62 224 GLU A N 1
ATOM 1728 C CA . GLU A 1 224 ? 5.350 0.583 19.233 1.00 74.62 224 GLU A CA 1
ATOM 1729 C C . GLU A 1 224 ? 6.238 1.465 18.348 1.00 74.62 224 GLU A C 1
ATOM 1731 O O . GLU A 1 224 ? 7.420 1.696 18.613 1.00 74.62 224 GLU A O 1
ATOM 1736 N N . GLY A 1 225 ? 5.644 1.945 17.254 1.00 81.81 225 GLY A N 1
ATOM 1737 C CA . GLY A 1 225 ? 6.316 2.722 16.215 1.00 81.81 225 GLY A CA 1
ATOM 1738 C C . GLY A 1 225 ? 6.276 4.240 16.437 1.00 81.81 225 GLY A C 1
ATOM 1739 O O . GLY A 1 225 ? 5.753 4.728 17.445 1.00 81.81 225 GLY A O 1
ATOM 1740 N N . PRO A 1 226 ? 6.780 5.031 15.470 1.00 87.94 226 PRO A N 1
ATOM 1741 C CA . PRO A 1 226 ? 6.655 6.491 15.497 1.00 87.94 226 PRO A CA 1
ATOM 1742 C C . PRO A 1 226 ? 5.193 6.962 15.603 1.00 87.94 226 PRO A C 1
ATOM 1744 O O . PRO A 1 226 ? 4.931 8.019 16.172 1.00 87.94 226 PRO A O 1
ATOM 1747 N N . GLU A 1 227 ? 4.233 6.169 15.127 1.00 90.62 227 GLU A N 1
ATOM 1748 C CA . GLU A 1 227 ? 2.794 6.418 15.238 1.00 90.62 227 GLU A CA 1
ATOM 1749 C C . GLU A 1 227 ? 2.304 6.486 16.699 1.00 90.62 227 GLU A C 1
ATOM 1751 O O . GLU A 1 227 ? 1.415 7.273 17.027 1.00 90.62 227 GLU A O 1
ATOM 1756 N N . TYR A 1 228 ? 2.901 5.710 17.605 1.00 90.69 228 TYR A N 1
ATOM 1757 C CA . TYR A 1 228 ? 2.599 5.803 19.034 1.00 90.69 228 TYR A CA 1
ATOM 1758 C C . TYR A 1 228 ? 3.128 7.115 19.618 1.00 90.69 228 TYR A C 1
ATOM 1760 O O . TYR A 1 228 ? 2.415 7.819 20.336 1.00 90.69 228 TYR A O 1
ATOM 1768 N N . ALA A 1 229 ? 4.357 7.494 19.253 1.00 90.69 229 ALA A N 1
ATOM 1769 C CA . ALA A 1 229 ? 4.978 8.736 19.705 1.00 90.69 229 ALA A CA 1
ATOM 1770 C C . ALA A 1 229 ? 4.171 9.976 19.302 1.00 90.69 229 ALA A C 1
ATOM 1772 O O . ALA A 1 229 ? 3.928 10.856 20.133 1.00 90.69 229 ALA A O 1
ATOM 1773 N N . VAL A 1 230 ? 3.702 10.029 18.050 1.00 93.56 230 VAL A N 1
ATOM 1774 C CA . VAL A 1 230 ? 2.855 11.136 17.583 1.00 93.56 230 VAL A CA 1
ATOM 1775 C C . VAL A 1 230 ? 1.502 11.155 18.296 1.00 93.56 230 VAL A C 1
ATOM 1777 O O . VAL A 1 230 ? 1.009 12.232 18.624 1.00 93.56 230 VAL A O 1
ATOM 1780 N N . ALA A 1 231 ? 0.914 9.988 18.585 1.00 93.62 231 ALA A N 1
ATOM 1781 C CA . ALA A 1 231 ? -0.363 9.896 19.285 1.00 93.62 231 ALA A CA 1
ATOM 1782 C C . ALA A 1 231 ? -0.253 10.395 20.736 1.00 93.62 231 ALA A C 1
ATOM 1784 O O . ALA A 1 231 ? -1.107 11.157 21.193 1.00 93.62 231 ALA A O 1
ATOM 1785 N N . VAL A 1 232 ? 0.820 10.024 21.443 1.00 92.88 232 VAL A N 1
ATOM 1786 C CA . VAL A 1 232 ? 1.097 10.485 22.812 1.00 92.88 232 VAL A CA 1
ATOM 1787 C C . VAL A 1 232 ? 1.327 11.996 22.857 1.00 92.88 232 VAL A C 1
ATOM 1789 O O . VAL A 1 232 ? 0.719 12.673 23.686 1.00 92.88 232 VAL A O 1
ATOM 1792 N N . ASP A 1 233 ? 2.147 12.550 21.961 1.00 93.69 233 ASP A N 1
ATOM 1793 C CA . ASP A 1 233 ? 2.368 14.002 21.904 1.00 93.69 233 ASP A CA 1
ATOM 1794 C C . ASP A 1 233 ? 1.075 14.762 21.557 1.00 93.69 233 ASP A C 1
ATOM 1796 O O . ASP A 1 233 ? 0.759 15.780 22.181 1.00 93.69 233 ASP A O 1
ATOM 1800 N N . ALA A 1 234 ? 0.267 14.234 20.631 1.00 94.75 234 ALA A N 1
ATOM 1801 C CA . ALA A 1 234 ? -1.025 14.820 20.295 1.00 94.75 234 ALA A CA 1
ATOM 1802 C C . ALA A 1 234 ? -1.976 14.847 21.504 1.00 94.75 234 ALA A C 1
ATOM 1804 O O . ALA A 1 234 ? -2.642 15.860 21.731 1.00 94.75 234 ALA A O 1
ATOM 1805 N N . LEU A 1 235 ? -2.009 13.788 22.321 1.00 95.06 235 LEU A N 1
ATOM 1806 C CA . LEU A 1 235 ? -2.843 13.717 23.528 1.00 95.06 235 LEU A CA 1
ATOM 1807 C C . LEU A 1 235 ? -2.470 14.751 24.590 1.00 95.06 235 LEU A C 1
ATOM 1809 O O . LEU A 1 235 ? -3.353 15.250 25.282 1.00 95.06 235 LEU A O 1
ATOM 1813 N N . GLN A 1 236 ? -1.201 15.156 24.678 1.00 93.50 236 GLN A N 1
ATOM 1814 C CA . GLN A 1 236 ? -0.790 16.244 25.577 1.00 93.50 236 GLN A CA 1
ATOM 1815 C C . GLN A 1 236 ? -1.397 17.602 25.182 1.00 93.50 236 GLN A C 1
ATOM 1817 O O . GLN A 1 236 ? -1.433 18.529 25.990 1.00 93.50 236 GLN A O 1
ATOM 1822 N N . ARG A 1 237 ? -1.868 17.731 23.936 1.00 94.94 237 ARG A N 1
ATOM 1823 C CA . ARG A 1 237 ? -2.423 18.963 23.351 1.00 94.94 237 ARG A CA 1
ATOM 1824 C C . ARG A 1 237 ? -3.934 18.863 23.098 1.00 94.94 237 ARG A C 1
ATOM 1826 O O . ARG A 1 237 ? -4.578 19.868 22.784 1.00 94.94 237 ARG A O 1
ATOM 1833 N N . LEU A 1 238 ? -4.503 17.662 23.215 1.00 95.00 238 LEU A N 1
ATOM 1834 C CA . LEU A 1 238 ? -5.896 17.349 22.919 1.00 95.00 238 LEU A CA 1
ATOM 1835 C C . LEU A 1 238 ? -6.665 16.947 24.178 1.00 95.00 238 LEU A C 1
ATOM 1837 O O . LEU A 1 238 ? -6.753 15.776 24.533 1.00 95.00 238 LEU A O 1
ATOM 1841 N N . ASP A 1 239 ? -7.315 17.925 24.808 1.00 92.31 239 ASP A N 1
ATOM 1842 C CA . ASP A 1 239 ? -8.233 17.640 25.917 1.00 92.31 239 ASP A CA 1
ATOM 1843 C C . ASP A 1 239 ? -9.443 16.816 25.461 1.00 92.31 239 ASP A C 1
ATOM 1845 O O . ASP A 1 239 ? -10.058 17.125 24.435 1.00 92.31 239 ASP A O 1
ATOM 1849 N N . GLY A 1 240 ? -9.827 15.827 26.273 1.00 92.62 240 GLY A N 1
ATOM 1850 C CA . GLY A 1 240 ? -11.010 14.992 26.044 1.00 92.62 240 GLY A CA 1
ATOM 1851 C C . GLY A 1 240 ? -10.790 13.822 25.083 1.00 92.62 240 GLY A C 1
ATOM 1852 O O . GLY A 1 240 ? -11.754 13.134 24.752 1.00 92.62 240 GLY A O 1
ATOM 1853 N N . PHE A 1 241 ? -9.546 13.591 24.656 1.00 97.12 241 PHE A N 1
ATOM 1854 C CA . PHE A 1 241 ? -9.164 12.423 23.873 1.00 97.12 241 PHE A CA 1
ATOM 1855 C C . PHE A 1 241 ? -8.465 11.371 24.744 1.00 97.12 241 PHE A C 1
ATOM 1857 O O . PHE A 1 241 ? -7.783 11.695 25.714 1.00 97.12 241 PHE A O 1
ATOM 1864 N N . GLU A 1 242 ? -8.619 10.103 24.377 1.00 96.00 242 GLU A N 1
ATOM 1865 C CA . GLU A 1 242 ? -7.860 8.971 24.912 1.00 96.00 242 GLU A CA 1
ATOM 1866 C C . GLU A 1 242 ? -7.176 8.194 23.779 1.00 96.00 242 GLU A C 1
ATOM 1868 O O . GLU A 1 242 ? -7.673 8.165 22.648 1.00 96.00 242 GLU A O 1
ATOM 1873 N N . LEU A 1 243 ? -6.050 7.547 24.096 1.00 94.12 243 LEU A N 1
ATOM 1874 C CA . LEU A 1 243 ? -5.399 6.583 23.211 1.00 94.12 243 LEU A CA 1
ATOM 1875 C C . LEU A 1 243 ? -6.172 5.267 23.241 1.00 94.12 243 LEU A C 1
ATOM 1877 O O . LEU A 1 243 ? -6.501 4.757 24.315 1.00 94.12 243 LEU A O 1
ATOM 1881 N N . VAL A 1 244 ? -6.452 4.702 22.074 1.00 91.62 244 VAL A N 1
ATOM 1882 C CA . VAL A 1 244 ? -7.175 3.438 21.943 1.00 91.62 244 VAL A CA 1
ATOM 1883 C C . VAL A 1 244 ? -6.590 2.584 20.829 1.00 91.62 244 VAL A C 1
ATOM 1885 O O . VAL A 1 244 ? -5.990 3.099 19.890 1.00 91.62 244 VAL A O 1
ATOM 1888 N N . SER A 1 245 ? -6.826 1.277 20.898 1.00 86.94 245 SER A N 1
ATOM 1889 C CA . SER A 1 245 ? -6.629 0.392 19.756 1.00 86.94 245 SER A CA 1
ATOM 1890 C C . SER A 1 245 ? -7.786 0.537 18.745 1.00 86.94 245 SER A C 1
ATOM 1892 O O . SER A 1 245 ? -8.924 0.821 19.151 1.00 86.94 245 SER A O 1
ATOM 1894 N N . PRO A 1 246 ? -7.544 0.322 17.438 1.00 86.81 246 PRO A N 1
ATOM 1895 C CA . PRO A 1 246 ? -8.573 0.362 16.395 1.00 86.81 246 PRO A CA 1
ATOM 1896 C C . PRO A 1 246 ? -9.788 -0.538 16.679 1.00 86.81 246 PRO A C 1
ATOM 1898 O O . PRO A 1 246 ? -10.939 -0.120 16.534 1.00 86.81 246 PRO A O 1
ATOM 1901 N N . ASP A 1 247 ? -9.568 -1.754 17.193 1.00 82.69 247 ASP A N 1
ATOM 1902 C CA . ASP A 1 247 ? -10.641 -2.723 17.462 1.00 82.69 247 ASP A CA 1
ATOM 1903 C C . ASP A 1 247 ? -11.629 -2.253 18.545 1.00 82.69 247 ASP A C 1
ATOM 1905 O O . ASP A 1 247 ? -12.789 -2.688 18.579 1.00 82.69 247 ASP A O 1
ATOM 1909 N N . ARG A 1 248 ? -11.216 -1.308 19.404 1.00 86.94 248 ARG A N 1
ATOM 1910 C CA . ARG A 1 248 ? -12.082 -0.712 20.428 1.00 86.94 248 ARG A CA 1
ATOM 1911 C C . ARG A 1 248 ? -13.275 0.019 19.809 1.00 86.94 248 ARG A C 1
ATOM 1913 O O . ARG A 1 248 ? -14.343 0.029 20.424 1.00 86.94 248 ARG A O 1
ATOM 1920 N N . LEU A 1 249 ? -13.140 0.575 18.598 1.00 91.56 249 LEU A N 1
ATOM 1921 C CA . LEU A 1 249 ? -14.253 1.205 17.879 1.00 91.56 249 LEU A CA 1
ATOM 1922 C C . LEU A 1 249 ? -15.373 0.197 17.603 1.00 91.56 249 LEU A C 1
ATOM 1924 O O . LEU A 1 249 ? -16.521 0.452 17.979 1.00 91.56 249 LEU A O 1
ATOM 1928 N N . ARG A 1 250 ? -15.037 -0.965 17.026 1.00 88.75 250 ARG A N 1
ATOM 1929 C CA . ARG A 1 250 ? -16.008 -2.030 16.734 1.00 88.75 250 ARG A CA 1
ATOM 1930 C C . ARG A 1 250 ? -16.714 -2.481 18.004 1.00 88.75 250 ARG A C 1
ATOM 1932 O O . ARG A 1 250 ? -17.942 -2.501 18.047 1.00 88.75 250 ARG A O 1
ATOM 1939 N N . ARG A 1 251 ? -15.951 -2.770 19.067 1.00 85.06 251 ARG A N 1
ATOM 1940 C CA . ARG A 1 251 ? -16.519 -3.229 20.345 1.00 85.06 251 ARG A CA 1
ATOM 1941 C C . ARG A 1 251 ? -17.512 -2.226 20.920 1.00 85.06 251 ARG A C 1
ATOM 1943 O O . ARG A 1 251 ? -18.597 -2.616 21.345 1.00 85.06 251 ARG A O 1
ATOM 1950 N N . ILE A 1 252 ? -17.167 -0.937 20.927 1.00 89.56 252 ILE A N 1
ATOM 1951 C CA . ILE A 1 252 ? -18.055 0.111 21.443 1.00 89.56 252 ILE A CA 1
ATOM 1952 C C . ILE A 1 252 ? -19.295 0.240 20.560 1.00 89.56 252 ILE A C 1
ATOM 1954 O O . ILE A 1 252 ? -20.400 0.340 21.097 1.00 89.56 252 ILE A O 1
ATOM 1958 N N . ARG A 1 253 ? -19.131 0.211 19.235 1.00 93.56 253 ARG A N 1
ATOM 1959 C CA . ARG A 1 253 ? -20.238 0.310 18.283 1.00 93.56 253 ARG A CA 1
ATOM 1960 C C . ARG A 1 253 ? -21.235 -0.830 18.469 1.00 93.56 253 ARG A C 1
ATOM 1962 O O . ARG A 1 253 ? -22.424 -0.574 18.626 1.00 93.56 253 ARG A O 1
ATOM 1969 N N . GLU A 1 254 ? -20.751 -2.065 18.511 1.00 88.56 254 GLU A N 1
ATOM 1970 C CA . GLU A 1 254 ? -21.589 -3.259 18.641 1.00 88.56 254 GLU A CA 1
ATOM 1971 C C . GLU A 1 254 ? -22.244 -3.349 20.023 1.00 88.56 254 GLU A C 1
ATOM 1973 O O . GLU A 1 254 ? -23.457 -3.526 20.115 1.00 88.56 254 GLU A O 1
ATOM 1978 N N . SER A 1 255 ? -21.479 -3.129 21.098 1.00 85.12 255 SER A N 1
ATOM 1979 C CA . SER A 1 255 ? -21.989 -3.253 22.475 1.00 85.12 255 SER A CA 1
ATOM 1980 C C . SER A 1 255 ? -23.017 -2.180 22.837 1.00 85.12 255 SER A C 1
ATOM 1982 O O . SER A 1 255 ? -23.872 -2.409 23.687 1.00 85.12 255 SER A O 1
ATOM 1984 N N . ASN A 1 256 ? -22.930 -0.994 22.224 1.00 88.75 256 ASN A N 1
ATOM 1985 C CA . ASN A 1 256 ? -23.823 0.133 22.520 1.00 88.75 256 ASN A CA 1
ATOM 1986 C C . ASN A 1 256 ? -24.845 0.398 21.402 1.00 88.75 256 ASN A C 1
ATOM 1988 O O . ASN A 1 256 ? -25.595 1.368 21.497 1.00 88.75 256 ASN A O 1
ATOM 1992 N N . GLY A 1 257 ? -24.866 -0.423 20.344 1.00 92.44 257 GLY A N 1
ATOM 1993 C CA . GLY A 1 257 ? -25.736 -0.219 19.185 1.00 92.44 257 GLY A CA 1
ATOM 1994 C C . GLY A 1 257 ? -25.554 1.159 18.544 1.00 92.44 257 GLY A C 1
ATOM 1995 O O . GLY A 1 257 ? -26.538 1.853 18.302 1.00 92.44 257 GLY A O 1
ATOM 1996 N N . LEU A 1 258 ? -24.305 1.595 18.351 1.00 94.88 258 LEU A N 1
ATOM 1997 C CA . LEU A 1 258 ? -24.011 2.867 17.688 1.00 94.88 258 LEU A CA 1
ATOM 1998 C C . LEU A 1 258 ? -24.044 2.679 16.169 1.00 94.88 258 LEU A C 1
ATOM 2000 O O . LEU A 1 258 ? -23.572 1.669 15.643 1.00 94.88 258 LEU A O 1
ATOM 2004 N N . GLU A 1 259 ? -24.556 3.672 15.459 1.00 95.75 259 GLU A N 1
ATOM 2005 C CA . GLU A 1 259 ? -24.574 3.689 13.999 1.00 95.75 259 GLU A CA 1
ATOM 2006 C C . GLU A 1 259 ? -23.524 4.659 13.463 1.00 95.75 259 GLU A C 1
ATOM 2008 O O . GLU A 1 259 ? -23.100 5.583 14.158 1.00 95.75 259 GLU A O 1
ATOM 2013 N N . LEU A 1 260 ? -23.082 4.438 12.224 1.00 96.81 260 LEU A N 1
ATOM 2014 C CA . LEU A 1 260 ? -22.178 5.356 11.541 1.00 96.81 260 LEU A CA 1
ATOM 2015 C C . LEU A 1 260 ? -22.911 6.666 11.234 1.00 96.81 260 LEU A C 1
ATOM 2017 O O . LEU A 1 260 ? -23.906 6.663 10.516 1.00 96.81 260 LEU A O 1
ATOM 2021 N N . LEU A 1 261 ? -22.400 7.777 11.763 1.00 96.12 261 LEU A N 1
ATOM 2022 C CA . LEU A 1 261 ? -22.967 9.111 11.565 1.00 96.12 261 LEU A CA 1
ATOM 2023 C C . LEU A 1 261 ? -22.242 9.883 10.462 1.00 96.12 261 LEU A C 1
ATOM 2025 O O . LEU A 1 261 ? -22.886 10.545 9.652 1.00 96.12 261 LEU A O 1
ATOM 2029 N N . ALA A 1 262 ? -20.907 9.838 10.457 1.00 96.38 262 ALA A N 1
ATOM 2030 C CA . ALA A 1 262 ? -20.082 10.558 9.491 1.00 96.38 262 ALA A CA 1
ATOM 2031 C C . ALA A 1 262 ? -18.667 9.975 9.394 1.00 96.38 262 ALA A C 1
ATOM 2033 O O . ALA A 1 262 ? -18.142 9.424 10.365 1.00 96.38 262 ALA A O 1
ATOM 2034 N N . VAL A 1 263 ? -18.035 10.180 8.237 1.00 97.56 263 VAL A N 1
ATOM 2035 C CA . VAL A 1 263 ? -16.615 9.899 8.005 1.00 97.56 263 VAL A CA 1
ATOM 2036 C C . VAL A 1 263 ? -15.908 11.179 7.561 1.00 97.56 263 VAL A C 1
ATOM 2038 O O . VAL A 1 263 ? -16.324 11.847 6.615 1.00 97.56 263 VAL A O 1
ATOM 2041 N N . PHE A 1 264 ? -14.809 11.496 8.230 1.00 97.56 264 PHE A N 1
ATOM 2042 C CA . PHE A 1 264 ? -13.919 12.612 7.950 1.00 97.56 264 PHE A CA 1
ATOM 2043 C C . PHE A 1 264 ? -12.585 12.079 7.439 1.00 97.56 264 PHE A C 1
ATOM 2045 O O . PHE A 1 264 ? -12.102 11.048 7.899 1.00 97.56 264 PHE A O 1
ATOM 2052 N N . ARG A 1 265 ? -11.981 12.770 6.476 1.00 96.56 265 ARG A N 1
ATOM 2053 C CA . ARG A 1 265 ? -10.777 12.309 5.778 1.00 96.56 265 ARG A CA 1
ATOM 2054 C C . ARG A 1 265 ? -9.782 13.457 5.654 1.00 96.56 265 ARG A C 1
ATOM 2056 O O . ARG A 1 265 ? -10.196 14.588 5.398 1.00 96.56 265 ARG A O 1
ATOM 2063 N N . THR A 1 266 ? -8.492 13.172 5.801 1.00 95.62 266 THR A N 1
ATOM 2064 C CA . THR A 1 266 ? -7.398 14.090 5.436 1.00 95.62 266 THR A CA 1
ATOM 2065 C C . THR A 1 266 ? -6.366 13.389 4.563 1.00 95.62 266 THR A C 1
ATOM 2067 O O . THR A 1 266 ? -6.385 12.164 4.426 1.00 95.62 266 THR A O 1
ATOM 2070 N N . GLY A 1 267 ? -5.479 14.180 3.953 1.00 92.31 267 GLY A N 1
ATOM 2071 C CA . GLY A 1 267 ? -4.394 13.664 3.125 1.00 92.31 267 GLY A CA 1
ATOM 2072 C C . GLY A 1 267 ? -4.912 12.754 2.013 1.00 92.31 267 GLY A C 1
ATOM 2073 O O . GLY A 1 267 ? -5.937 13.031 1.386 1.00 92.31 267 GLY A O 1
ATOM 2074 N N . ARG A 1 268 ? -4.242 11.625 1.813 1.00 90.38 268 ARG A N 1
ATOM 2075 C CA . ARG A 1 268 ? -4.567 10.641 0.776 1.00 90.38 268 ARG A CA 1
ATOM 2076 C C . ARG A 1 268 ? -5.930 9.992 0.963 1.00 90.38 268 ARG A C 1
ATOM 2078 O O . ARG A 1 268 ? -6.556 9.640 -0.030 1.00 90.38 268 ARG A O 1
ATOM 2085 N N . PHE A 1 269 ? -6.434 9.880 2.194 1.00 92.06 269 PHE A N 1
ATOM 2086 C CA . PHE A 1 269 ? -7.795 9.382 2.409 1.00 92.06 269 PHE A CA 1
ATOM 2087 C C . PHE A 1 269 ? -8.843 10.328 1.819 1.00 92.06 269 PHE A C 1
ATOM 2089 O O . PHE A 1 269 ? -9.895 9.869 1.383 1.00 92.06 269 PHE A O 1
ATOM 2096 N N . SER A 1 270 ? -8.566 11.637 1.764 1.00 93.44 270 SER A N 1
ATOM 2097 C CA . SER A 1 270 ? -9.443 12.601 1.087 1.00 93.44 270 SER A CA 1
ATOM 2098 C C . SER A 1 270 ? -9.422 12.395 -0.430 1.00 93.44 270 SER A C 1
ATOM 2100 O O . SER A 1 270 ? -10.477 12.409 -1.071 1.00 93.44 270 SER A O 1
ATOM 2102 N N . ASP A 1 271 ? -8.234 12.152 -0.988 1.00 90.31 271 ASP A N 1
ATOM 2103 C CA . ASP A 1 271 ? -8.031 11.917 -2.423 1.00 90.31 271 ASP A CA 1
ATOM 2104 C C . ASP A 1 271 ? -8.614 10.576 -2.900 1.00 90.31 271 ASP A C 1
ATOM 2106 O O . ASP A 1 271 ? -8.875 10.420 -4.086 1.00 90.31 271 ASP A O 1
ATOM 2110 N N . GLN A 1 272 ? -8.840 9.626 -1.987 1.00 89.06 272 GLN A N 1
ATOM 2111 C CA . GLN A 1 272 ? -9.391 8.289 -2.254 1.00 89.06 272 GLN A CA 1
ATOM 2112 C C . GLN A 1 272 ? -10.908 8.188 -2.033 1.00 89.06 272 GLN A C 1
ATOM 2114 O O . GLN A 1 272 ? -11.454 7.085 -1.997 1.00 89.06 272 GLN A O 1
ATOM 2119 N N . SER A 1 273 ? -11.611 9.306 -1.846 1.00 87.31 273 SER A N 1
ATOM 2120 C CA . SER A 1 273 ? -13.058 9.305 -1.564 1.00 87.31 273 SER A CA 1
ATOM 2121 C C . SER A 1 273 ? -13.924 8.714 -2.689 1.00 87.31 273 SER A C 1
ATOM 2123 O O . SER A 1 273 ? -15.062 8.317 -2.444 1.00 87.31 273 SER A O 1
ATOM 2125 N N . ASP A 1 274 ? -13.392 8.613 -3.906 1.00 89.69 274 ASP A N 1
ATOM 2126 C CA . ASP A 1 274 ? -13.995 7.930 -5.053 1.00 89.69 274 ASP A CA 1
ATOM 2127 C C . ASP A 1 274 ? -13.753 6.407 -5.063 1.00 89.69 274 ASP A C 1
ATOM 2129 O O . ASP A 1 274 ? -14.500 5.674 -5.714 1.00 89.69 274 ASP A O 1
ATOM 2133 N N . LEU A 1 275 ? -12.737 5.928 -4.337 1.00 88.50 275 LEU A N 1
ATOM 2134 C CA . LEU A 1 275 ? -12.337 4.519 -4.258 1.00 88.50 275 LEU A CA 1
ATOM 2135 C C . LEU A 1 275 ? -12.785 3.835 -2.959 1.00 88.50 275 LEU A C 1
ATOM 2137 O O . LEU A 1 275 ? -13.086 2.644 -2.979 1.00 88.50 275 LEU A O 1
ATOM 2141 N N . LEU A 1 276 ? -12.814 4.571 -1.844 1.00 88.69 276 LEU A N 1
ATOM 2142 C CA . LEU A 1 276 ? -13.135 4.069 -0.506 1.00 88.69 276 LEU A CA 1
ATOM 2143 C C . LEU A 1 276 ? -14.438 4.686 -0.000 1.00 88.69 276 LEU A C 1
ATOM 2145 O O . LEU A 1 276 ? -14.487 5.860 0.393 1.00 88.69 276 LEU A O 1
ATOM 2149 N N . ASN A 1 277 ? -15.495 3.876 0.040 1.00 92.94 277 ASN A N 1
ATOM 2150 C CA . ASN A 1 277 ? -16.773 4.326 0.584 1.00 92.94 277 ASN A CA 1
ATOM 2151 C C . ASN A 1 277 ? -16.717 4.440 2.124 1.00 92.94 277 ASN A C 1
ATOM 2153 O O . ASN A 1 277 ? -15.764 4.009 2.773 1.00 92.94 277 ASN A O 1
ATOM 2157 N N . ASP A 1 278 ? -17.744 5.038 2.728 1.00 95.19 278 ASP A N 1
ATOM 2158 C CA . ASP A 1 278 ? -17.796 5.251 4.183 1.00 95.19 278 ASP A CA 1
ATOM 2159 C C . ASP A 1 278 ? -17.814 3.943 4.998 1.00 95.19 278 ASP A C 1
ATOM 2161 O O . ASP A 1 278 ? -17.315 3.910 6.122 1.00 95.19 278 ASP A O 1
ATOM 2165 N N . GLY A 1 279 ? -18.346 2.854 4.436 1.00 92.50 279 GLY A N 1
ATOM 2166 C CA . GLY A 1 279 ? -18.300 1.524 5.044 1.00 92.50 279 GLY A CA 1
ATOM 2167 C C . GLY A 1 279 ? -16.896 0.919 5.031 1.00 92.50 279 GLY A C 1
ATOM 2168 O O . GLY A 1 279 ? -16.471 0.360 6.041 1.00 92.50 279 GLY A O 1
ATOM 2169 N N . ASP A 1 280 ? -16.153 1.087 3.934 1.00 90.88 280 ASP A N 1
ATOM 2170 C CA . ASP A 1 280 ? -14.750 0.659 3.847 1.00 90.88 280 ASP A CA 1
ATOM 2171 C C . ASP A 1 280 ? -13.896 1.448 4.845 1.00 90.88 280 ASP A C 1
ATOM 2173 O O . ASP A 1 280 ? -13.121 0.867 5.601 1.00 90.88 280 ASP A O 1
ATOM 2177 N N . ALA A 1 281 ? -14.106 2.765 4.916 1.00 92.62 281 ALA A N 1
ATOM 2178 C CA . ALA A 1 281 ? -13.468 3.638 5.893 1.00 92.62 281 ALA A CA 1
ATOM 2179 C C . ALA A 1 281 ? -13.747 3.196 7.342 1.00 92.62 281 ALA A C 1
ATOM 2181 O O . ALA A 1 281 ? -12.819 3.069 8.142 1.00 92.62 281 ALA A O 1
ATOM 2182 N N . LEU A 1 282 ? -15.006 2.902 7.684 1.00 93.62 282 LEU A N 1
ATOM 2183 C CA . LEU A 1 282 ? -15.354 2.353 8.996 1.00 93.62 282 LEU A CA 1
ATOM 2184 C C . LEU A 1 282 ? -14.602 1.040 9.269 1.00 93.62 282 LEU A C 1
ATOM 2186 O O . LEU A 1 282 ? -13.993 0.902 10.326 1.00 93.62 282 LEU A O 1
ATOM 2190 N N . ALA A 1 283 ? -14.588 0.103 8.319 1.00 88.62 283 ALA A N 1
ATOM 2191 C CA . ALA A 1 283 ? -13.902 -1.179 8.482 1.00 88.62 283 ALA A CA 1
ATOM 2192 C C . ALA A 1 283 ? -12.376 -1.027 8.643 1.00 88.62 283 ALA A C 1
ATOM 2194 O O . ALA A 1 283 ? -11.758 -1.789 9.392 1.00 88.62 283 ALA A O 1
ATOM 2195 N N . MET A 1 284 ? -11.768 -0.042 7.972 1.00 89.56 284 MET A N 1
ATOM 2196 C CA . MET A 1 284 ? -10.361 0.322 8.162 1.00 89.56 284 MET A CA 1
ATOM 2197 C C . MET A 1 284 ? -10.111 0.885 9.566 1.00 89.56 284 MET A C 1
ATOM 2199 O O . MET A 1 284 ? -9.213 0.407 10.254 1.00 89.56 284 MET A O 1
ATOM 2203 N N . ALA A 1 285 ? -10.926 1.843 10.020 1.00 91.44 285 ALA A N 1
ATOM 2204 C CA . ALA A 1 285 ? -10.801 2.439 11.353 1.00 91.44 285 ALA A CA 1
ATOM 2205 C C . ALA A 1 285 ? -11.050 1.435 12.494 1.00 91.44 285 ALA A C 1
ATOM 2207 O O . ALA A 1 285 ? -10.462 1.554 13.559 1.00 91.44 285 ALA A O 1
ATOM 2208 N N . GLU A 1 286 ? -11.894 0.424 12.274 1.00 88.88 286 GLU A N 1
ATOM 2209 C CA . GLU A 1 286 ? -12.146 -0.665 13.229 1.00 88.88 286 GLU A CA 1
ATOM 2210 C C . GLU A 1 286 ? -10.997 -1.686 13.328 1.00 88.88 286 GLU A C 1
ATOM 2212 O O . GLU A 1 286 ? -11.103 -2.655 14.081 1.00 88.88 286 GLU A O 1
ATOM 2217 N N . GLY A 1 287 ? -9.926 -1.541 12.542 1.00 80.00 287 GLY A N 1
ATOM 2218 C CA . GLY A 1 287 ? -8.839 -2.521 12.501 1.00 80.00 287 GLY A CA 1
ATOM 2219 C C . GLY A 1 287 ? -9.145 -3.771 11.669 1.00 80.00 287 GLY A C 1
ATOM 2220 O O . GLY A 1 287 ? -8.301 -4.653 11.553 1.00 80.00 287 GLY A O 1
ATOM 2221 N N . SER A 1 288 ? -10.336 -3.880 11.063 1.00 70.19 288 SER A N 1
ATOM 2222 C CA . SER A 1 288 ? -10.740 -5.080 10.306 1.00 70.19 288 SER A CA 1
ATOM 2223 C C . SER A 1 288 ? -9.967 -5.233 8.991 1.00 70.19 288 SER A C 1
ATOM 2225 O O . SER A 1 288 ? -9.797 -6.343 8.488 1.00 70.19 288 SER A O 1
ATOM 2227 N N . LEU A 1 289 ? -9.494 -4.121 8.424 1.00 68.12 289 LEU A N 1
ATOM 2228 C CA . LEU A 1 289 ? -8.697 -4.100 7.194 1.00 68.12 289 LEU A CA 1
ATOM 2229 C C . LEU A 1 289 ? -7.221 -3.746 7.431 1.00 68.12 289 LEU A C 1
ATOM 2231 O O . LEU A 1 289 ? -6.434 -3.821 6.490 1.00 68.12 289 LEU A O 1
ATOM 2235 N N . THR A 1 290 ? -6.834 -3.425 8.665 1.00 71.75 290 THR A N 1
ATOM 2236 C CA . THR A 1 290 ? -5.499 -2.913 9.019 1.00 71.75 290 THR A CA 1
ATOM 2237 C C . THR A 1 290 ? -4.832 -3.805 10.076 1.00 71.75 290 THR A C 1
ATOM 2239 O O . THR A 1 290 ? -5.142 -4.999 10.151 1.00 71.75 290 THR A O 1
ATOM 2242 N N . TRP A 1 291 ? -3.847 -3.287 10.814 1.00 75.62 291 TRP A N 1
ATOM 2243 C CA . TRP A 1 291 ? -3.051 -4.042 11.786 1.00 75.62 291 TRP A CA 1
ATOM 2244 C C . TRP A 1 291 ? -3.698 -4.032 13.175 1.00 75.62 291 TRP A C 1
ATOM 2246 O O . TRP A 1 291 ? -4.084 -2.983 13.685 1.00 75.62 291 TRP A O 1
ATOM 2256 N N . SER A 1 292 ? -3.779 -5.201 13.811 1.00 79.25 292 SER A N 1
ATOM 2257 C CA . SER A 1 292 ? -4.246 -5.349 15.193 1.00 79.25 292 SER A CA 1
ATOM 2258 C C . SER A 1 292 ? -3.525 -6.505 15.878 1.00 79.25 292 SER A C 1
ATOM 2260 O O . SER A 1 292 ? -3.448 -7.603 15.322 1.00 79.25 292 SER A O 1
ATOM 2262 N N . GLN A 1 293 ? -3.017 -6.270 17.089 1.00 77.94 293 GLN A N 1
ATOM 2263 C CA . GLN A 1 293 ? -2.395 -7.314 17.915 1.00 77.94 293 GLN A CA 1
ATOM 2264 C C . GLN A 1 293 ? -3.431 -8.212 18.593 1.00 77.94 293 GLN A C 1
ATOM 2266 O O . GLN A 1 293 ? -3.134 -9.350 18.920 1.00 77.94 293 GLN A O 1
ATOM 2271 N N . ILE A 1 294 ? -4.660 -7.725 18.795 1.00 81.69 294 ILE A N 1
ATOM 2272 C CA . ILE A 1 294 ? -5.659 -8.440 19.599 1.00 81.69 294 ILE A CA 1
ATOM 2273 C C . ILE A 1 294 ? -6.608 -9.251 18.724 1.00 81.69 294 ILE A C 1
ATOM 2275 O O . ILE A 1 294 ? -6.960 -10.380 19.061 1.00 81.69 294 ILE A O 1
ATOM 2279 N N . GLU A 1 295 ? -7.086 -8.672 17.624 1.00 85.38 295 GLU A N 1
ATOM 2280 C CA . GLU A 1 295 ? -8.093 -9.319 16.791 1.00 85.38 295 GLU A CA 1
ATOM 2281 C C . GLU A 1 295 ? -7.913 -8.985 15.319 1.00 85.38 295 GLU A C 1
ATOM 2283 O O . GLU A 1 295 ? -7.934 -7.821 14.934 1.00 85.38 295 GLU A O 1
ATOM 2288 N N . THR A 1 296 ? -7.866 -10.021 14.490 1.00 87.19 296 THR A N 1
ATOM 2289 C CA . THR A 1 296 ? -7.842 -9.904 13.035 1.00 87.19 296 THR A CA 1
ATOM 2290 C C . THR A 1 296 ? -9.025 -10.654 12.447 1.00 87.19 296 THR A C 1
ATOM 2292 O O . THR A 1 296 ? -9.279 -11.813 12.778 1.00 87.19 296 THR A O 1
ATOM 2295 N N . PHE A 1 297 ? -9.713 -10.009 11.508 1.00 86.50 297 PHE A N 1
ATOM 2296 C CA . PHE A 1 297 ? -10.555 -10.679 10.526 1.00 86.50 297 PHE A CA 1
ATOM 2297 C C . PHE A 1 297 ? -9.885 -10.533 9.161 1.00 86.50 297 PHE A C 1
ATOM 2299 O O . PHE A 1 297 ? -9.451 -9.449 8.783 1.00 86.50 297 PHE A O 1
ATOM 2306 N N . SER A 1 298 ? -9.733 -11.625 8.426 1.00 86.94 298 SER A N 1
ATOM 2307 C CA . SER A 1 298 ? -9.027 -11.628 7.151 1.00 86.94 298 SER A CA 1
ATOM 2308 C C . SER A 1 298 ? -9.689 -12.559 6.160 1.00 86.94 298 SER A C 1
ATOM 2310 O O . SER A 1 298 ? -10.079 -13.676 6.494 1.00 86.94 298 SER A O 1
ATOM 2312 N N . VAL A 1 299 ? -9.762 -12.092 4.920 1.00 88.62 299 VAL A N 1
ATOM 2313 C CA . VAL A 1 299 ? -10.144 -12.896 3.766 1.00 88.62 299 VAL A CA 1
ATOM 2314 C C . VAL A 1 299 ? -8.986 -12.866 2.780 1.00 88.62 299 VAL A C 1
ATOM 2316 O O . VAL A 1 299 ? -8.388 -11.809 2.569 1.00 88.62 299 VAL A O 1
ATOM 2319 N N . GLY A 1 300 ? -8.656 -14.007 2.185 1.00 91.31 300 GLY A N 1
ATOM 2320 C CA . GLY A 1 300 ? -7.574 -14.088 1.215 1.00 91.31 300 GLY A CA 1
ATOM 2321 C C . GLY A 1 300 ? -7.677 -15.300 0.309 1.00 91.31 300 GLY A C 1
ATOM 2322 O O . GLY A 1 300 ? -8.360 -16.271 0.614 1.00 91.31 300 GLY A O 1
ATOM 2323 N N . ARG A 1 301 ? -6.968 -15.222 -0.815 1.00 93.62 301 ARG A N 1
ATOM 2324 C CA . ARG A 1 301 ? -6.868 -16.286 -1.812 1.00 93.62 301 ARG A CA 1
ATOM 2325 C C . ARG A 1 301 ? -5.396 -16.495 -2.163 1.00 93.62 301 ARG A C 1
ATOM 2327 O O . ARG A 1 301 ? -4.760 -15.509 -2.547 1.00 93.62 301 ARG A O 1
ATOM 2334 N N . PRO A 1 302 ? -4.843 -17.717 -2.073 1.00 93.56 302 PRO A N 1
ATOM 2335 C CA . PRO A 1 302 ? -3.411 -17.927 -2.289 1.00 93.56 302 PRO A CA 1
ATOM 2336 C C . PRO A 1 302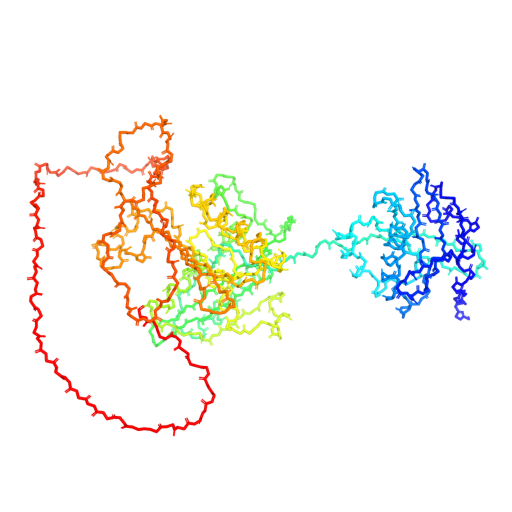 ? -2.906 -17.522 -3.682 1.00 93.56 302 PRO A C 1
ATOM 2338 O O . PRO A 1 302 ? -1.775 -17.055 -3.809 1.00 93.56 302 PRO A O 1
ATOM 2341 N N . SER A 1 303 ? -3.739 -17.626 -4.723 1.00 92.06 303 SER A N 1
ATOM 2342 C CA . SER A 1 303 ? -3.387 -17.206 -6.085 1.00 92.06 303 SER A CA 1
ATOM 2343 C C . SER A 1 303 ? -3.225 -15.687 -6.238 1.00 92.06 303 SER A C 1
ATOM 2345 O O . SER A 1 303 ? -2.603 -15.229 -7.197 1.00 92.06 303 SER A O 1
ATOM 2347 N N . LEU A 1 304 ? -3.684 -14.892 -5.264 1.00 92.00 304 LEU A N 1
ATOM 2348 C CA . LEU A 1 304 ? -3.438 -13.451 -5.172 1.00 92.00 304 LEU A CA 1
ATOM 2349 C C . LEU A 1 304 ? -2.229 -13.165 -4.264 1.00 92.00 304 LEU A C 1
ATOM 2351 O O . LEU A 1 304 ? -2.376 -12.636 -3.164 1.00 92.00 304 LEU A O 1
ATOM 2355 N N . GLY A 1 305 ? -1.025 -13.501 -4.737 1.00 89.06 305 GLY A N 1
ATOM 2356 C CA . GLY A 1 305 ? 0.200 -13.578 -3.923 1.00 89.06 305 GLY A CA 1
ATOM 2357 C C . GLY A 1 305 ? 0.482 -12.393 -2.982 1.00 89.06 305 GLY A C 1
ATOM 2358 O O . GLY A 1 305 ? 0.752 -12.615 -1.805 1.00 89.06 305 GLY A O 1
ATOM 2359 N N . LEU A 1 306 ? 0.370 -11.140 -3.448 1.00 86.62 306 LEU A N 1
ATOM 2360 C CA . LEU A 1 306 ? 0.609 -9.958 -2.598 1.00 86.62 306 LEU A CA 1
ATOM 2361 C C . LEU A 1 306 ? -0.430 -9.822 -1.474 1.00 86.62 306 LEU A C 1
ATOM 2363 O O . LEU A 1 306 ? -0.077 -9.582 -0.320 1.00 86.62 306 LEU A O 1
ATOM 2367 N N . ALA A 1 307 ? -1.714 -10.001 -1.799 1.00 87.19 307 ALA A N 1
ATOM 2368 C CA . ALA A 1 307 ? -2.795 -9.935 -0.818 1.00 87.19 307 ALA A CA 1
ATOM 2369 C C . ALA A 1 307 ? -2.710 -11.099 0.179 1.00 87.19 307 ALA A C 1
ATOM 2371 O O . ALA A 1 307 ? -2.907 -10.908 1.379 1.00 87.19 307 ALA A O 1
ATOM 2372 N N . TRP A 1 308 ? -2.354 -12.289 -0.311 1.00 93.00 308 TRP A N 1
ATOM 2373 C CA . TRP A 1 308 ? -2.117 -13.470 0.508 1.00 93.00 308 TRP A CA 1
ATOM 2374 C C . TRP A 1 308 ? -0.974 -13.257 1.500 1.00 93.00 308 TRP A C 1
ATOM 2376 O O . TRP A 1 308 ? -1.155 -13.456 2.699 1.00 93.00 308 TRP A O 1
ATOM 2386 N N . GLN A 1 309 ? 0.178 -12.765 1.038 1.00 91.56 309 GLN A N 1
ATOM 2387 C CA . GLN A 1 309 ? 1.311 -12.464 1.910 1.00 91.56 309 GLN A CA 1
ATOM 2388 C C . GLN A 1 309 ? 0.961 -11.391 2.952 1.00 91.56 309 GLN A C 1
ATOM 2390 O O . GLN A 1 309 ? 1.286 -11.554 4.127 1.00 91.56 309 GLN A O 1
ATOM 2395 N N . ARG A 1 310 ? 0.234 -10.332 2.567 1.00 88.56 310 ARG A N 1
ATOM 2396 C CA . ARG A 1 310 ? -0.240 -9.309 3.515 1.00 88.56 310 ARG A CA 1
ATOM 2397 C C . ARG A 1 310 ? -1.175 -9.897 4.573 1.00 88.56 310 ARG A C 1
ATOM 2399 O O . ARG A 1 310 ? -1.048 -9.570 5.748 1.00 88.56 310 ARG A O 1
ATOM 2406 N N . MET A 1 311 ? -2.097 -10.781 4.185 1.00 91.19 311 MET A N 1
ATOM 2407 C CA . MET A 1 311 ? -2.950 -11.509 5.129 1.00 91.19 311 MET A CA 1
ATOM 2408 C C . MET A 1 311 ? -2.121 -12.340 6.115 1.00 91.19 311 MET A C 1
ATOM 2410 O O . MET A 1 311 ? -2.371 -12.263 7.315 1.00 91.19 311 MET A O 1
ATOM 2414 N N . ARG A 1 312 ? -1.121 -13.085 5.634 1.00 93.56 312 ARG A N 1
ATOM 2415 C CA . ARG A 1 312 ? -0.230 -13.880 6.494 1.00 93.56 312 ARG A CA 1
ATOM 2416 C C . ARG A 1 312 ? 0.536 -13.013 7.490 1.00 93.56 312 ARG A C 1
ATOM 2418 O O . ARG A 1 312 ? 0.545 -13.335 8.671 1.00 93.56 312 ARG A O 1
ATOM 2425 N N . ASN A 1 313 ? 1.097 -11.891 7.041 1.00 90.75 313 ASN A N 1
ATOM 2426 C CA . ASN A 1 313 ? 1.822 -10.968 7.917 1.00 90.75 313 ASN A CA 1
ATOM 2427 C C . ASN A 1 313 ? 0.918 -10.390 9.019 1.00 90.75 313 ASN A C 1
ATOM 2429 O O . ASN A 1 313 ? 1.332 -10.320 10.171 1.00 90.75 313 ASN A O 1
ATOM 2433 N N . ARG A 1 314 ? -0.330 -10.021 8.691 1.00 88.31 314 ARG A N 1
ATOM 2434 C CA . ARG A 1 314 ? -1.302 -9.548 9.694 1.00 88.31 314 ARG A CA 1
ATOM 2435 C C . ARG A 1 314 ? -1.655 -10.629 10.711 1.00 88.31 314 ARG A C 1
ATOM 2437 O O . ARG A 1 314 ? -1.711 -10.344 11.899 1.00 88.31 314 ARG A O 1
ATOM 2444 N N . LEU A 1 315 ? -1.861 -11.866 10.256 1.00 91.38 315 LEU A N 1
ATOM 2445 C CA . LEU A 1 315 ? -2.132 -12.994 11.149 1.00 91.38 315 LEU A CA 1
ATOM 2446 C C . LEU A 1 315 ? -0.954 -13.270 12.083 1.00 91.38 315 LEU A C 1
ATOM 2448 O O . LEU A 1 315 ? -1.181 -13.471 13.269 1.00 91.38 315 LEU A O 1
ATOM 2452 N N . ALA A 1 316 ? 0.278 -13.240 11.570 1.00 90.50 316 ALA A N 1
ATOM 2453 C CA . ALA A 1 316 ? 1.479 -13.392 12.385 1.00 90.50 316 ALA A CA 1
ATOM 2454 C C . ALA A 1 316 ? 1.581 -12.289 13.449 1.00 90.50 316 ALA A C 1
ATOM 2456 O O . ALA A 1 316 ? 1.873 -12.588 14.598 1.00 90.50 316 ALA A O 1
ATOM 2457 N N . TYR A 1 317 ? 1.260 -11.042 13.089 1.00 87.69 317 TYR A N 1
ATOM 2458 C CA . TYR A 1 317 ? 1.225 -9.923 14.032 1.00 87.69 317 TYR A CA 1
ATOM 2459 C C .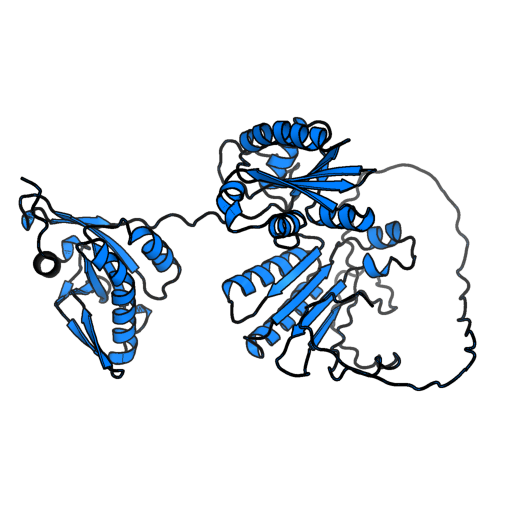 TYR A 1 317 ? 0.151 -10.090 15.121 1.00 87.69 317 TYR A C 1
ATOM 2461 O O . TYR A 1 317 ? 0.424 -9.856 16.291 1.00 87.69 317 TYR A O 1
ATOM 2469 N N . THR A 1 318 ? -1.061 -10.540 14.774 1.00 88.69 318 THR A N 1
ATOM 2470 C CA . THR A 1 318 ? -2.116 -10.822 15.770 1.00 88.69 318 THR A CA 1
ATOM 2471 C C . THR A 1 318 ? -1.789 -12.035 16.648 1.00 88.69 318 THR A C 1
ATOM 2473 O O . THR A 1 318 ? -2.203 -12.106 17.800 1.00 88.69 318 THR A O 1
ATOM 2476 N N . LEU A 1 319 ? -1.084 -13.031 16.114 1.00 90.31 319 LEU A N 1
ATOM 2477 C CA . LEU A 1 319 ? -0.684 -14.231 16.856 1.00 90.31 319 LEU A CA 1
ATOM 2478 C C . LEU A 1 319 ? 0.618 -14.042 17.643 1.00 90.31 319 LEU A C 1
ATOM 2480 O O . LEU A 1 319 ? 1.095 -14.990 18.272 1.00 90.31 319 LEU A O 1
ATOM 2484 N N . ASP A 1 320 ? 1.184 -12.837 17.632 1.00 86.38 320 ASP A N 1
ATOM 2485 C CA . ASP A 1 320 ? 2.383 -12.546 18.398 1.00 86.38 320 ASP A CA 1
ATOM 2486 C C . ASP A 1 320 ? 2.154 -12.796 19.899 1.00 86.38 320 AS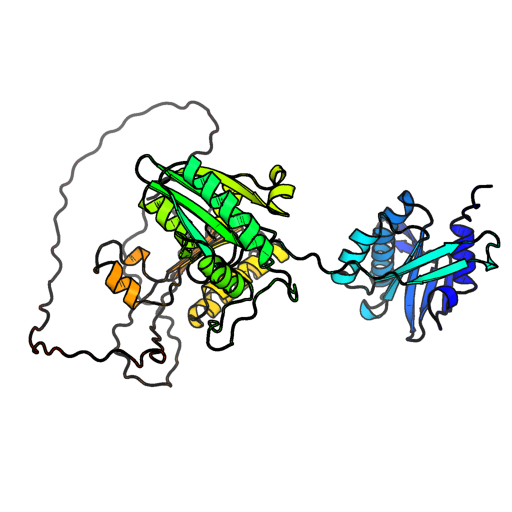P A C 1
ATOM 2488 O O . ASP A 1 320 ? 1.053 -12.632 20.433 1.00 86.38 320 ASP A O 1
ATOM 2492 N N . GLY A 1 321 ? 3.181 -13.318 20.568 1.00 84.06 321 GLY A N 1
ATOM 2493 C CA . GLY A 1 321 ? 3.067 -13.856 21.929 1.00 84.06 321 GLY A CA 1
ATOM 2494 C C . GLY A 1 321 ? 2.443 -15.260 22.041 1.00 84.06 321 GLY A C 1
ATOM 2495 O O . GLY A 1 321 ? 2.379 -15.794 23.148 1.00 84.06 321 GLY A O 1
ATOM 2496 N N . ASN A 1 322 ? 2.031 -15.896 20.934 1.00 86.25 322 ASN A N 1
ATOM 2497 C CA . ASN A 1 322 ? 1.492 -17.265 20.912 1.00 86.25 322 ASN A CA 1
ATOM 2498 C C . ASN A 1 322 ? 2.150 -18.129 19.806 1.00 86.25 322 ASN A C 1
ATOM 2500 O O . ASN A 1 322 ? 1.527 -18.428 18.780 1.00 86.25 322 ASN A O 1
ATOM 2504 N N . PRO A 1 323 ? 3.432 -18.517 19.976 1.00 85.25 323 PRO A N 1
ATOM 2505 C CA . PRO A 1 323 ? 4.240 -19.121 18.913 1.00 85.25 323 PRO A CA 1
ATOM 2506 C C . PRO A 1 323 ? 3.694 -20.466 18.419 1.00 85.25 323 PRO A C 1
ATOM 2508 O O . PRO A 1 323 ? 3.838 -20.790 17.238 1.00 85.25 323 PRO A O 1
ATOM 2511 N N . GLU A 1 324 ? 3.034 -21.238 19.282 1.00 83.56 324 GLU A N 1
ATOM 2512 C CA . GLU A 1 324 ? 2.380 -22.485 18.902 1.00 83.56 324 GLU A CA 1
ATOM 2513 C C . GLU A 1 324 ? 1.251 -22.221 17.901 1.00 83.56 324 GLU A C 1
ATOM 2515 O O . GLU A 1 324 ? 1.192 -22.855 16.844 1.00 83.56 324 GLU A O 1
ATOM 2520 N N . TRP A 1 325 ? 0.366 -21.260 18.193 1.00 88.19 325 TRP A N 1
ATOM 2521 C CA . TRP A 1 325 ? -0.723 -20.911 17.280 1.00 88.19 325 TRP A CA 1
ATOM 2522 C C . TRP A 1 325 ? -0.199 -20.331 15.972 1.00 88.19 325 TRP A C 1
ATOM 2524 O O . TRP A 1 325 ? -0.708 -20.711 14.916 1.00 88.19 325 TRP A O 1
ATOM 2534 N N . THR A 1 326 ? 0.838 -19.492 16.026 1.00 90.50 326 THR A N 1
ATOM 2535 C CA . THR A 1 326 ? 1.519 -18.976 14.831 1.00 90.50 326 THR A CA 1
ATOM 2536 C C . THR A 1 326 ? 1.980 -20.116 13.932 1.00 90.50 326 THR A C 1
ATOM 2538 O O . THR A 1 326 ? 1.549 -20.197 12.782 1.00 90.50 326 THR A O 1
ATOM 2541 N N . GLN A 1 327 ? 2.762 -21.061 14.465 1.00 90.44 327 GLN A N 1
ATOM 2542 C CA . GLN A 1 327 ? 3.283 -22.189 13.690 1.00 90.44 327 GLN A CA 1
ATOM 2543 C C . GLN A 1 327 ? 2.163 -23.028 13.056 1.00 90.44 327 GLN A C 1
ATOM 2545 O O . GLN A 1 327 ? 2.254 -23.450 11.904 1.00 90.44 327 GLN A O 1
ATOM 2550 N N . LEU A 1 328 ? 1.095 -23.296 13.804 1.00 89.19 328 LEU A N 1
ATOM 2551 C CA . LEU A 1 328 ? 0.005 -24.160 13.350 1.00 89.19 328 LEU A CA 1
ATOM 2552 C C . LEU A 1 328 ? -0.870 -23.494 12.289 1.00 89.19 328 LEU A C 1
ATOM 2554 O O . LEU A 1 328 ? -1.257 -24.145 11.315 1.00 89.19 328 LEU A O 1
ATOM 2558 N N . VAL A 1 329 ? -1.165 -22.205 12.460 1.00 92.44 329 VAL A N 1
ATOM 2559 C CA . VAL A 1 329 ? -1.871 -21.416 11.449 1.00 92.44 329 VAL A CA 1
ATOM 2560 C C . VAL A 1 329 ? -1.021 -21.313 10.185 1.00 92.44 329 VAL A C 1
ATOM 2562 O O . VAL A 1 329 ? -1.555 -21.517 9.098 1.00 92.44 329 VAL A O 1
ATOM 2565 N N . GLU A 1 330 ? 0.292 -21.097 10.295 1.00 93.81 330 GLU A N 1
ATOM 2566 C CA . GLU A 1 330 ? 1.197 -21.086 9.140 1.00 93.81 330 GLU A CA 1
ATOM 2567 C C . GLU A 1 330 ? 1.208 -22.416 8.385 1.00 93.81 330 GLU A C 1
ATOM 2569 O O . GLU A 1 330 ? 1.021 -22.413 7.170 1.00 93.81 330 GLU A O 1
ATOM 2574 N N . LEU A 1 331 ? 1.329 -23.549 9.084 1.00 93.19 331 LEU A N 1
ATOM 2575 C CA . LEU A 1 331 ? 1.279 -24.878 8.461 1.00 93.19 331 LEU A CA 1
ATOM 2576 C C . LEU A 1 331 ? -0.049 -25.129 7.736 1.00 93.19 331 LEU A C 1
ATOM 2578 O O . LEU A 1 331 ? -0.071 -25.717 6.653 1.00 93.19 331 LEU A O 1
ATOM 2582 N N . TRP A 1 332 ? -1.166 -24.684 8.319 1.00 92.50 332 TRP A N 1
ATOM 2583 C CA . TRP A 1 332 ? -2.472 -24.787 7.671 1.00 92.50 332 TRP A CA 1
ATOM 2584 C C . TRP A 1 332 ? -2.551 -23.918 6.412 1.00 92.50 332 TRP A C 1
ATOM 2586 O O . TRP A 1 332 ? -3.039 -24.374 5.377 1.00 92.50 332 TRP A O 1
ATOM 2596 N N . LEU A 1 333 ? -2.041 -22.686 6.472 1.00 94.25 333 LEU A N 1
ATOM 2597 C CA . LEU A 1 333 ? -1.997 -21.775 5.328 1.00 94.25 333 LEU A CA 1
ATOM 2598 C C . LEU A 1 333 ? -1.057 -22.283 4.225 1.00 94.25 333 LEU A C 1
ATOM 2600 O O . LEU A 1 333 ? -1.373 -22.115 3.048 1.00 94.25 333 LEU A O 1
ATOM 2604 N N . ASP A 1 334 ? 0.049 -22.939 4.578 1.00 95.06 334 ASP A N 1
ATOM 2605 C CA . ASP A 1 334 ? 0.954 -23.596 3.628 1.00 95.06 334 ASP A CA 1
ATOM 2606 C C . ASP A 1 334 ? 0.260 -24.757 2.908 1.00 95.06 334 ASP A C 1
ATOM 2608 O O . ASP A 1 334 ? 0.314 -24.835 1.679 1.00 95.06 334 ASP A O 1
ATOM 2612 N N . GLU A 1 335 ? -0.472 -25.610 3.640 1.00 92.75 335 GLU A N 1
ATOM 2613 C CA . GLU A 1 335 ? -1.273 -26.682 3.033 1.00 92.75 335 GLU A CA 1
ATOM 2614 C C . GLU A 1 335 ? -2.319 -26.110 2.064 1.00 92.75 335 GLU A C 1
ATOM 2616 O O . GLU A 1 335 ? -2.496 -26.629 0.956 1.00 92.75 335 GLU A O 1
ATOM 2621 N N . VAL A 1 336 ? -3.026 -25.050 2.469 1.00 92.06 336 VAL A N 1
ATOM 2622 C CA . VAL A 1 336 ? -4.040 -24.397 1.630 1.00 92.06 336 VAL A CA 1
ATOM 2623 C C . VAL A 1 336 ? -3.407 -23.812 0.370 1.00 92.06 336 VAL A C 1
ATOM 2625 O O . VAL A 1 336 ? -3.924 -24.037 -0.722 1.00 92.06 336 VAL A O 1
ATOM 2628 N N . GLN A 1 337 ? -2.274 -23.121 0.492 1.00 94.62 337 GLN A N 1
ATOM 2629 C CA . GLN A 1 337 ? -1.562 -22.544 -0.645 1.00 94.62 337 GLN A CA 1
ATOM 2630 C C . GLN A 1 337 ? -1.076 -23.613 -1.634 1.00 94.62 337 GLN A C 1
ATOM 2632 O O . GLN A 1 337 ? -1.168 -23.405 -2.842 1.00 94.62 337 GLN A O 1
ATOM 2637 N N . GLU A 1 338 ? -0.589 -24.756 -1.144 1.00 94.12 338 GLU A N 1
ATOM 2638 C CA . GLU A 1 338 ? -0.114 -25.855 -1.990 1.00 94.12 338 GLU A CA 1
ATOM 2639 C C . GLU A 1 338 ? -1.267 -26.588 -2.696 1.00 94.12 338 GLU A C 1
ATOM 2641 O O . GLU A 1 338 ? -1.186 -26.888 -3.888 1.00 94.12 338 GLU A O 1
ATOM 2646 N N . ARG A 1 339 ? -2.347 -26.903 -1.969 1.00 92.31 339 ARG A N 1
ATOM 2647 C CA . ARG A 1 339 ? -3.408 -27.806 -2.455 1.00 92.31 339 ARG A CA 1
ATOM 2648 C C . ARG A 1 339 ? -4.610 -27.096 -3.060 1.00 92.31 339 ARG A C 1
ATOM 2650 O O . ARG A 1 339 ? -5.335 -27.696 -3.853 1.00 92.31 339 ARG A O 1
ATOM 2657 N N . HIS A 1 340 ? -4.853 -25.855 -2.659 1.00 91.81 340 HIS A N 1
ATOM 2658 C CA . HIS A 1 340 ? -6.065 -25.106 -2.971 1.00 91.81 340 HIS A CA 1
ATOM 2659 C C . HIS A 1 340 ? -5.743 -23.642 -3.322 1.00 91.81 340 HIS A C 1
ATOM 2661 O O . HIS A 1 340 ? -6.268 -22.731 -2.679 1.00 91.81 340 HIS A O 1
ATOM 2667 N N . PRO A 1 341 ? -4.911 -23.384 -4.353 1.00 92.56 341 PRO A N 1
ATOM 2668 C CA . PRO A 1 341 ? -4.424 -22.037 -4.647 1.00 92.56 341 PRO A CA 1
ATOM 2669 C C . PRO A 1 341 ? -5.538 -21.035 -4.987 1.00 92.56 341 PRO A C 1
ATOM 2671 O O . PRO A 1 341 ? -5.384 -19.845 -4.741 1.00 92.56 341 PRO A O 1
ATOM 2674 N N . ASP A 1 342 ? -6.672 -21.504 -5.508 1.00 92.19 342 ASP A N 1
ATOM 2675 C CA . ASP A 1 342 ? -7.791 -20.650 -5.926 1.00 92.19 342 ASP A CA 1
ATOM 2676 C C . ASP A 1 342 ? -8.943 -20.579 -4.917 1.00 92.19 342 ASP A C 1
ATOM 2678 O O . ASP A 1 342 ? -9.974 -19.972 -5.207 1.00 92.19 342 ASP A O 1
ATOM 2682 N N . ALA A 1 343 ? -8.793 -21.203 -3.749 1.00 90.50 343 ALA A N 1
ATOM 2683 C CA . ALA A 1 343 ? -9.832 -21.217 -2.728 1.00 90.50 343 ALA A CA 1
ATOM 2684 C C . ALA A 1 343 ? -9.865 -19.918 -1.920 1.00 90.50 343 ALA A C 1
ATOM 2686 O O . ALA A 1 343 ? -8.822 -19.328 -1.623 1.00 90.50 343 ALA A O 1
ATOM 2687 N N . ASP A 1 344 ? -11.069 -19.513 -1.517 1.00 91.25 344 ASP A N 1
ATOM 2688 C CA . ASP A 1 344 ? -11.243 -18.384 -0.612 1.00 91.25 344 ASP A CA 1
ATOM 2689 C C . ASP A 1 344 ? -11.089 -18.851 0.834 1.00 91.25 344 ASP A C 1
ATOM 2691 O O . ASP A 1 344 ? -11.717 -19.807 1.295 1.00 91.25 344 ASP A O 1
ATOM 2695 N N . VAL A 1 345 ? -10.219 -18.157 1.553 1.00 93.25 345 VAL A N 1
ATOM 2696 C CA . VAL A 1 345 ? -9.909 -18.399 2.954 1.00 93.25 345 VAL A CA 1
ATOM 2697 C C . VAL A 1 345 ? -10.492 -17.262 3.761 1.00 93.25 345 VAL A C 1
ATOM 2699 O O . VAL A 1 345 ? -10.188 -16.103 3.500 1.00 93.25 345 VAL A O 1
ATOM 2702 N N . VAL A 1 346 ? -11.286 -17.592 4.772 1.00 91.94 346 VAL A N 1
ATOM 2703 C CA . VAL A 1 346 ? -11.764 -16.639 5.775 1.00 91.94 346 VAL A CA 1
ATOM 2704 C C . VAL A 1 346 ? -11.166 -17.040 7.110 1.00 91.94 346 VAL A C 1
ATOM 2706 O O . VAL A 1 346 ? -11.308 -18.187 7.516 1.00 91.94 346 VAL A O 1
ATOM 2709 N N . LEU A 1 347 ? -10.512 -16.115 7.804 1.00 92.19 347 LEU A N 1
ATOM 2710 C CA . LEU A 1 347 ? -9.942 -16.325 9.129 1.00 92.19 347 LEU A CA 1
ATOM 2711 C C . LEU A 1 347 ? -10.349 -15.202 10.076 1.00 92.19 347 LEU A C 1
ATOM 2713 O O . LEU A 1 347 ? -10.287 -14.024 9.738 1.00 92.19 347 LEU A O 1
ATOM 2717 N N . ARG A 1 348 ? -10.713 -15.583 11.294 1.00 90.50 348 ARG A N 1
ATOM 2718 C CA . ARG A 1 348 ? -10.861 -14.708 12.448 1.00 90.50 348 ARG A CA 1
ATOM 2719 C C . ARG A 1 348 ? -9.950 -15.224 13.550 1.00 90.50 348 ARG A C 1
ATOM 2721 O O . ARG A 1 348 ? -10.083 -16.372 13.972 1.00 90.50 348 ARG A O 1
ATOM 2728 N N . VAL A 1 349 ? -9.053 -14.374 14.016 1.00 90.88 349 VAL A N 1
ATOM 2729 C CA . VAL A 1 349 ? -8.164 -14.640 15.144 1.00 90.88 349 VAL A CA 1
ATOM 2730 C C . VAL A 1 349 ? -8.472 -13.618 16.217 1.00 90.88 349 VAL A C 1
ATOM 2732 O O . VAL A 1 349 ? -8.515 -12.429 15.925 1.00 90.88 349 VAL A O 1
ATOM 2735 N N . TYR A 1 350 ? -8.675 -14.086 17.440 1.00 88.44 350 TYR A N 1
ATOM 2736 C CA . TYR A 1 350 ? -8.728 -13.262 18.636 1.00 88.44 350 TYR A CA 1
ATOM 2737 C C . TYR A 1 350 ? -7.693 -13.809 19.617 1.00 88.44 350 TYR A C 1
ATOM 2739 O O . TYR A 1 350 ? -7.802 -14.954 20.057 1.00 88.44 350 TYR A O 1
ATOM 2747 N N . ASN A 1 351 ? -6.670 -13.016 19.908 1.00 88.56 351 ASN A N 1
ATOM 2748 C CA . ASN A 1 351 ? -5.518 -13.383 20.718 1.00 88.56 351 ASN A CA 1
ATOM 2749 C C . ASN A 1 351 ? -5.156 -12.215 21.654 1.00 88.56 351 ASN A C 1
ATOM 2751 O O . ASN A 1 351 ? -4.239 -11.455 21.378 1.00 88.56 351 ASN A O 1
ATOM 2755 N N . PRO A 1 352 ? -5.886 -12.027 22.764 1.00 82.62 352 PRO A N 1
ATOM 2756 C CA . PRO A 1 352 ? -5.628 -10.918 23.680 1.00 82.62 352 PRO A CA 1
ATOM 2757 C C . PRO A 1 352 ? -4.330 -11.062 24.487 1.00 82.62 352 PRO A C 1
ATOM 2759 O O . PRO A 1 352 ? -4.001 -10.140 25.223 1.00 82.62 352 PRO A O 1
ATOM 2762 N N . CYS A 1 353 ? -3.653 -12.218 24.441 1.00 82.06 353 CYS A N 1
ATOM 2763 C CA . CYS A 1 353 ? -2.478 -12.562 25.260 1.00 82.06 353 CYS A CA 1
ATOM 2764 C C . CYS A 1 353 ? -2.632 -12.333 26.784 1.00 82.06 353 CYS A C 1
ATOM 2766 O O . CYS A 1 353 ? -1.667 -12.454 27.532 1.00 82.06 353 CYS A O 1
ATOM 2768 N N . ASP A 1 354 ? -3.856 -12.091 27.266 1.00 80.69 354 ASP A N 1
ATOM 2769 C CA . ASP A 1 354 ? -4.186 -11.875 28.674 1.00 80.69 354 ASP A CA 1
ATOM 2770 C C . ASP A 1 354 ? -5.414 -12.705 29.073 1.00 80.69 354 ASP A C 1
ATOM 2772 O O . ASP A 1 354 ? -6.572 -12.275 29.046 1.00 80.69 354 ASP A O 1
ATOM 2776 N N . PHE A 1 355 ? -5.146 -13.953 29.450 1.00 81.12 355 PHE A N 1
ATOM 2777 C CA . PHE A 1 355 ? -6.176 -14.868 29.932 1.00 81.12 355 PHE A CA 1
ATOM 2778 C C . PHE A 1 355 ? -6.809 -14.403 31.252 1.00 81.12 355 PHE A C 1
ATOM 2780 O O . PHE A 1 355 ? -7.991 -14.653 31.495 1.00 81.12 355 PHE A O 1
ATOM 2787 N N . MET A 1 356 ? -6.051 -13.719 32.115 1.00 80.38 356 MET A N 1
ATOM 2788 C CA . MET A 1 356 ? -6.565 -13.275 33.410 1.00 80.38 356 MET A CA 1
ATOM 2789 C C . MET A 1 356 ? -7.604 -12.172 33.232 1.00 80.38 356 MET A C 1
ATOM 2791 O O . MET A 1 356 ? -8.660 -12.235 33.866 1.00 80.38 356 MET A 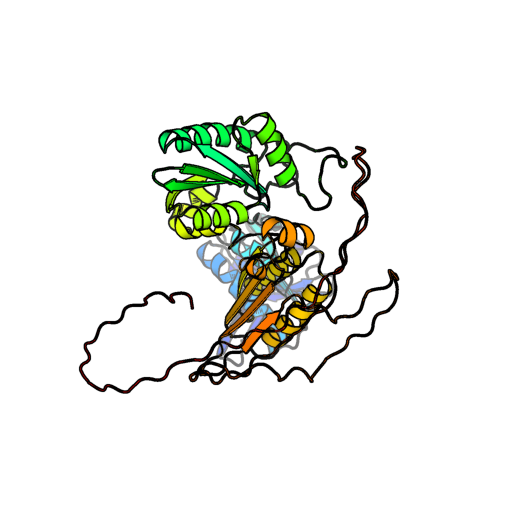O 1
ATOM 2795 N N . ALA A 1 357 ? -7.364 -11.224 32.325 1.00 77.44 357 ALA A N 1
ATOM 2796 C CA . ALA A 1 357 ? -8.356 -10.227 31.947 1.00 77.44 357 ALA A CA 1
ATOM 2797 C C . ALA A 1 357 ? -9.650 -10.881 31.440 1.00 77.44 357 ALA A C 1
ATOM 2799 O O . ALA A 1 357 ? -10.737 -10.483 31.860 1.00 77.44 357 ALA A O 1
ATOM 2800 N N . ALA A 1 358 ? -9.560 -11.934 30.619 1.00 79.19 358 ALA A N 1
ATOM 2801 C CA . ALA A 1 358 ? -10.738 -12.663 30.140 1.00 79.19 358 ALA A CA 1
ATOM 2802 C C . ALA A 1 358 ? -11.572 -13.261 31.290 1.00 79.19 358 ALA A C 1
ATOM 2804 O O . ALA A 1 358 ? -12.802 -13.154 31.297 1.00 79.19 358 ALA A O 1
ATOM 2805 N N . LEU A 1 359 ? -10.924 -13.850 32.301 1.00 79.94 359 LEU A N 1
ATOM 2806 C CA . LEU A 1 359 ? -11.614 -14.383 33.482 1.00 79.94 359 LEU A CA 1
ATOM 2807 C C . LEU A 1 359 ? -12.253 -13.279 34.331 1.00 79.94 359 LEU A C 1
ATOM 2809 O O . LEU A 1 359 ? -13.398 -13.423 34.762 1.00 79.94 359 LEU A O 1
ATOM 2813 N N . VAL A 1 360 ? -11.525 -12.183 34.562 1.00 81.31 360 VAL A N 1
ATOM 2814 C CA . VAL A 1 360 ? -11.996 -11.054 35.376 1.00 81.31 360 VAL A CA 1
ATOM 2815 C C . VAL A 1 360 ? -13.190 -10.370 34.715 1.00 81.31 360 VAL A C 1
ATOM 2817 O O . VAL A 1 360 ? -14.195 -10.126 35.380 1.00 81.31 360 VAL A O 1
ATOM 2820 N N . HIS A 1 361 ? -13.111 -10.093 33.413 1.00 76.25 361 HIS A N 1
ATOM 2821 C CA . HIS A 1 361 ? -14.152 -9.363 32.693 1.00 76.25 361 HIS A CA 1
ATOM 2822 C C . HIS A 1 361 ? -15.380 -10.212 32.364 1.00 76.25 361 HIS A C 1
ATOM 2824 O O . HIS A 1 361 ? -16.488 -9.689 32.400 1.00 76.25 361 HIS A O 1
ATOM 2830 N N . SER A 1 362 ? -15.218 -11.513 32.105 1.00 76.06 362 SER A N 1
ATOM 2831 C CA . SER A 1 362 ? -16.367 -12.402 31.867 1.00 76.06 362 SER A CA 1
ATOM 2832 C C . SER A 1 362 ? -17.172 -12.711 33.130 1.00 76.06 362 SER A C 1
ATOM 2834 O O . SER A 1 362 ? -18.292 -13.216 33.033 1.00 76.06 362 SER A O 1
ATOM 2836 N N . GLY A 1 363 ? -16.585 -12.521 34.319 1.00 71.00 363 GLY A N 1
ATOM 2837 C CA . GLY A 1 363 ? -17.173 -12.972 35.581 1.00 71.00 363 GLY A CA 1
ATOM 2838 C C . GLY A 1 363 ? -17.479 -14.476 35.605 1.00 71.00 363 GLY A C 1
ATOM 2839 O O . GLY A 1 363 ? -18.373 -14.896 36.339 1.00 71.00 363 GLY A O 1
ATOM 2840 N N . LEU A 1 364 ? -16.785 -15.277 34.778 1.00 71.50 364 LEU A N 1
ATOM 2841 C CA . LEU A 1 364 ? -17.062 -16.701 34.521 1.00 71.50 364 LEU A CA 1
ATOM 2842 C C . LEU A 1 364 ? -18.477 -16.986 33.970 1.00 71.50 364 LEU A C 1
ATOM 2844 O O . LEU A 1 364 ? -18.982 -18.103 34.092 1.00 71.50 364 LEU A O 1
ATOM 2848 N N . GLY A 1 365 ? -19.126 -15.979 33.382 1.00 71.31 365 GLY A N 1
ATOM 2849 C CA . GLY A 1 365 ? -20.444 -16.091 32.765 1.00 71.31 365 GLY A CA 1
ATOM 2850 C C . GLY A 1 365 ? -20.415 -16.681 31.352 1.00 71.31 365 GLY A C 1
ATOM 2851 O O . GLY A 1 365 ? -19.385 -17.124 30.844 1.00 71.31 365 GLY A O 1
ATOM 2852 N N . ASN A 1 366 ? -21.571 -16.649 30.682 1.00 67.38 366 ASN A N 1
ATOM 2853 C CA . ASN A 1 366 ? -21.736 -17.173 29.318 1.00 67.38 366 ASN A CA 1
ATOM 2854 C C . ASN A 1 366 ? -20.860 -16.448 28.273 1.00 67.38 366 ASN A C 1
ATOM 2856 O O . ASN A 1 366 ? -20.557 -17.015 27.227 1.00 67.38 366 ASN A O 1
ATOM 2860 N N . GLU A 1 367 ? -20.421 -15.227 28.578 1.00 71.06 367 GLU A N 1
ATOM 2861 C CA . GLU A 1 367 ? -19.571 -14.390 27.721 1.00 71.06 367 GLU A CA 1
ATOM 2862 C C . GLU A 1 367 ? -18.097 -14.823 27.731 1.00 71.06 367 GLU A C 1
ATOM 2864 O O . GLU A 1 367 ? -17.323 -14.395 26.879 1.00 71.06 367 GLU A O 1
ATOM 2869 N N . LEU A 1 368 ? -17.692 -15.721 28.644 1.00 78.06 368 LEU A N 1
ATOM 2870 C CA . LEU A 1 368 ? -16.303 -16.180 28.745 1.00 78.06 368 LEU A CA 1
ATOM 2871 C C . LEU A 1 368 ? -15.777 -16.702 27.404 1.00 78.06 368 LEU A C 1
ATOM 2873 O O . LEU A 1 368 ? -14.674 -16.354 27.008 1.00 78.06 368 LEU A O 1
ATOM 2877 N N . SER A 1 369 ? -16.575 -17.480 26.669 1.00 75.75 369 SER A N 1
ATOM 2878 C CA . SER A 1 369 ? -16.145 -18.050 25.384 1.00 75.75 369 SER A CA 1
ATOM 2879 C C . SER A 1 369 ? -15.837 -17.012 24.296 1.00 75.75 369 SER A C 1
ATOM 2881 O O . SER A 1 369 ? -15.088 -17.319 23.372 1.00 75.75 369 SER A O 1
ATOM 2883 N N . GLU A 1 370 ? -16.376 -15.796 24.407 1.00 76.50 370 GLU A N 1
ATOM 2884 C CA . GLU A 1 370 ? -16.125 -14.698 23.467 1.00 76.50 370 GLU A CA 1
ATOM 2885 C C . GLU A 1 370 ? -14.866 -13.904 23.828 1.00 76.50 370 GLU A C 1
ATOM 2887 O O . GLU A 1 370 ? -14.251 -13.300 22.952 1.00 76.50 370 GLU A O 1
ATOM 2892 N N . LEU A 1 371 ? -14.471 -13.946 25.105 1.00 77.94 371 LEU A N 1
ATOM 2893 C CA . LEU A 1 371 ? -13.286 -13.280 25.648 1.00 77.94 371 LEU A CA 1
ATOM 2894 C C . LEU A 1 371 ? -12.068 -14.208 25.749 1.00 77.94 371 LEU A C 1
ATOM 2896 O O . LEU A 1 371 ? -10.980 -13.760 26.107 1.00 77.94 371 LEU A O 1
ATOM 2900 N N . LEU A 1 372 ? -12.222 -15.497 25.443 1.00 84.44 372 LEU A N 1
ATOM 2901 C CA . LEU A 1 372 ? -11.108 -16.437 25.375 1.00 84.44 372 LEU A CA 1
ATOM 2902 C C . LEU A 1 372 ? -10.404 -16.367 24.016 1.00 84.44 372 LEU A C 1
ATOM 2904 O O . LEU A 1 372 ? -11.076 -16.188 22.997 1.00 84.44 372 LEU A O 1
ATOM 2908 N N . PRO A 1 373 ? -9.075 -16.592 23.975 1.00 86.25 373 PRO A N 1
ATOM 2909 C CA . PRO A 1 373 ? -8.358 -16.738 22.720 1.00 86.25 373 PRO A CA 1
ATOM 2910 C C . PRO A 1 373 ? -9.041 -17.762 21.807 1.00 86.25 373 PRO A C 1
ATOM 2912 O O . PRO A 1 373 ? -9.418 -18.856 22.249 1.00 86.25 373 PRO A O 1
ATOM 2915 N N . GLN A 1 374 ? -9.172 -17.430 20.524 1.00 89.69 374 GLN A N 1
ATOM 2916 C CA . GLN A 1 374 ? -9.782 -18.302 19.522 1.00 89.69 374 GLN A CA 1
ATOM 2917 C C . GLN A 1 374 ? -9.221 -18.063 18.117 1.00 89.69 374 GLN A C 1
ATOM 2919 O O . GLN A 1 374 ? -8.961 -16.931 17.709 1.00 89.69 374 GLN A O 1
ATOM 2924 N N . VAL A 1 375 ? -9.137 -19.144 17.341 1.00 91.38 375 VAL A N 1
ATOM 2925 C CA . VAL A 1 375 ? -8.907 -19.110 15.892 1.00 91.38 375 VAL A CA 1
ATOM 2926 C C . VAL A 1 375 ? -10.089 -19.780 15.210 1.00 91.38 375 VAL A C 1
ATOM 2928 O O . VAL A 1 375 ? -10.445 -20.912 15.526 1.00 91.38 375 VAL A O 1
ATOM 2931 N N . LYS A 1 376 ? -10.712 -19.097 14.256 1.00 91.12 376 LYS A N 1
ATOM 2932 C CA . LYS A 1 376 ? -11.811 -19.619 13.440 1.00 91.12 376 LYS A CA 1
ATOM 2933 C C . LYS A 1 376 ? -11.475 -19.384 11.982 1.00 91.12 376 LYS A C 1
ATOM 2935 O O . LYS A 1 376 ? -11.320 -18.244 11.571 1.00 91.12 376 LYS A O 1
ATOM 2940 N N . GLY A 1 377 ? -11.375 -20.450 11.205 1.00 89.62 377 GLY A N 1
ATOM 2941 C CA . GLY A 1 377 ? -11.078 -20.394 9.784 1.00 89.62 377 GLY A CA 1
ATOM 2942 C C . GLY A 1 377 ? -12.044 -21.225 8.966 1.00 89.62 377 GLY A C 1
ATOM 2943 O O . GLY A 1 377 ? -12.516 -22.266 9.412 1.00 89.62 377 GLY A O 1
ATOM 2944 N N . GLY A 1 378 ? -12.326 -20.769 7.759 1.00 90.44 378 GLY A N 1
ATOM 2945 C CA . GLY A 1 378 ? -13.098 -21.482 6.760 1.00 90.44 378 GLY A CA 1
ATOM 2946 C C . GLY A 1 378 ? -12.362 -21.451 5.432 1.00 90.44 378 GLY A C 1
ATOM 2947 O O . GLY A 1 378 ? -11.761 -20.442 5.072 1.00 90.44 378 GLY A O 1
ATOM 2948 N N . LEU A 1 379 ? -12.417 -22.569 4.723 1.00 90.88 379 LEU A N 1
ATOM 2949 C CA . LEU A 1 379 ? -11.986 -22.699 3.343 1.00 90.88 379 LEU A CA 1
ATOM 2950 C C . LEU A 1 379 ? -13.231 -22.943 2.499 1.00 90.88 379 LEU A C 1
ATOM 2952 O O . LEU A 1 379 ? -13.899 -23.969 2.681 1.00 90.88 379 LEU A O 1
ATOM 2956 N N . ASP A 1 380 ? -13.532 -22.011 1.602 1.00 84.62 380 ASP A N 1
ATOM 2957 C CA . ASP A 1 380 ? -14.583 -22.180 0.609 1.00 84.62 380 ASP A CA 1
ATOM 2958 C C . ASP A 1 380 ? -13.995 -22.886 -0.619 1.00 84.62 380 ASP A C 1
ATOM 2960 O O . ASP A 1 380 ? -13.181 -22.329 -1.361 1.00 84.62 380 ASP A O 1
ATOM 2964 N N . LEU A 1 381 ? -14.355 -24.159 -0.791 1.00 80.75 381 LEU A N 1
ATOM 2965 C CA . LEU A 1 381 ? -13.984 -24.956 -1.957 1.00 80.75 381 LEU A CA 1
ATOM 2966 C C . LEU A 1 381 ? -15.199 -25.100 -2.867 1.00 80.75 381 LEU A C 1
ATOM 2968 O O . LEU A 1 381 ? -16.311 -25.354 -2.403 1.00 80.75 381 LEU A O 1
ATOM 2972 N N . ALA A 1 382 ? -14.975 -25.027 -4.179 1.00 69.25 382 ALA A N 1
ATOM 2973 C CA . ALA A 1 382 ? -16.026 -25.255 -5.162 1.00 69.25 382 ALA A CA 1
ATOM 2974 C C . ALA A 1 382 ? -16.718 -26.618 -4.933 1.00 69.25 382 ALA A C 1
ATOM 2976 O O . ALA A 1 382 ? -16.083 -27.670 -5.015 1.00 69.25 382 ALA A O 1
ATOM 2977 N N . GLY A 1 383 ? -18.030 -26.602 -4.667 1.00 64.38 383 GLY A N 1
ATOM 2978 C CA . GLY A 1 383 ? -18.830 -27.795 -4.363 1.00 64.38 383 GLY A CA 1
ATOM 2979 C C . GLY A 1 383 ? -19.362 -27.811 -2.924 1.00 64.38 383 GLY A C 1
ATOM 2980 O O . GLY A 1 383 ? -19.623 -26.768 -2.342 1.00 64.38 383 GLY A O 1
ATOM 2981 N N . ALA A 1 384 ? -19.583 -29.003 -2.359 1.00 58.41 384 ALA A N 1
ATOM 2982 C CA . ALA A 1 384 ? -20.104 -29.190 -0.993 1.00 58.41 384 ALA A CA 1
ATOM 2983 C C . ALA A 1 384 ? -19.003 -29.514 0.043 1.00 58.41 384 ALA A C 1
ATOM 2985 O O . ALA A 1 384 ? -19.291 -30.051 1.117 1.00 58.41 384 ALA A O 1
ATOM 2986 N N . GLU A 1 385 ? -17.738 -29.241 -0.285 1.00 70.25 385 GLU A N 1
ATOM 2987 C CA . GLU A 1 385 ? -16.573 -29.647 0.506 1.00 70.25 385 GLU A CA 1
ATOM 2988 C C . GLU A 1 385 ? -15.900 -28.448 1.189 1.00 70.25 385 GLU A C 1
ATOM 2990 O O . GLU A 1 385 ? -14.788 -28.080 0.857 1.00 70.25 385 GLU A O 1
ATOM 2995 N N . GLY A 1 386 ? -16.540 -27.832 2.182 1.00 76.75 386 GLY A N 1
ATOM 2996 C CA . GLY A 1 386 ? -15.861 -26.837 3.025 1.00 76.75 386 GLY A CA 1
ATOM 2997 C C . GLY A 1 386 ? -14.894 -27.489 4.024 1.00 76.75 386 GLY A C 1
ATOM 2998 O O . GLY A 1 386 ? -15.179 -28.568 4.557 1.00 76.75 386 GLY A O 1
ATOM 2999 N N . ARG A 1 387 ? -13.776 -26.821 4.335 1.00 84.50 387 ARG A N 1
ATOM 3000 C CA . ARG A 1 387 ? -12.937 -27.155 5.505 1.00 84.50 387 ARG A CA 1
ATOM 3001 C C . ARG A 1 387 ? -13.026 -26.045 6.538 1.00 84.50 387 ARG A C 1
ATOM 3003 O O . ARG A 1 387 ? -13.114 -24.876 6.186 1.00 84.50 387 ARG A O 1
ATOM 3010 N N . ILE A 1 388 ? -12.991 -26.419 7.812 1.00 85.19 388 ILE A N 1
ATOM 3011 C CA . ILE A 1 388 ? -13.046 -25.476 8.929 1.00 85.19 388 ILE A CA 1
ATOM 3012 C C . ILE A 1 388 ? -11.827 -25.710 9.811 1.00 85.19 388 ILE A C 1
ATOM 3014 O O . ILE A 1 388 ? -11.508 -26.855 10.135 1.00 85.19 388 ILE A O 1
ATOM 3018 N N . LEU A 1 389 ? -11.180 -24.613 10.183 1.00 87.31 389 LEU A N 1
ATOM 3019 C CA . LEU A 1 389 ? -10.180 -24.527 11.232 1.00 87.31 389 LEU A CA 1
ATOM 3020 C C . LEU A 1 389 ? -10.863 -23.969 12.481 1.00 87.31 389 LEU A C 1
ATOM 3022 O O . LEU A 1 389 ? -11.505 -22.922 12.430 1.00 87.31 389 LEU A O 1
ATOM 3026 N N . HIS A 1 390 ? -10.728 -24.652 13.609 1.00 87.62 390 HIS A N 1
ATOM 3027 C CA . HIS A 1 390 ? -11.178 -24.128 14.890 1.00 87.62 390 HIS A CA 1
ATOM 3028 C C . HIS A 1 390 ? -10.118 -24.419 15.945 1.00 87.62 390 HIS A C 1
ATOM 3030 O O . HIS A 1 390 ? -9.802 -25.583 16.185 1.00 87.62 390 HIS A O 1
ATOM 3036 N N . GLY A 1 391 ? -9.569 -23.358 16.527 1.00 85.00 391 GLY A N 1
ATOM 3037 C CA . GLY A 1 391 ? -8.651 -23.384 17.654 1.00 85.00 391 GLY A CA 1
ATOM 3038 C C . GLY A 1 391 ? -9.305 -22.723 18.861 1.00 85.00 391 GLY A C 1
ATOM 3039 O O . GLY A 1 391 ? -9.887 -21.643 18.751 1.00 85.00 391 GLY A O 1
ATOM 3040 N N . CYS A 1 392 ? -9.213 -23.382 20.008 1.00 80.69 392 CYS A N 1
ATOM 3041 C CA . CYS A 1 392 ? -9.690 -22.879 21.287 1.00 80.69 392 CYS A CA 1
ATOM 3042 C C . CYS A 1 392 ? -8.708 -23.249 22.400 1.00 80.69 392 CYS A C 1
ATOM 3044 O O . CYS A 1 392 ? -7.887 -24.159 22.249 1.00 80.69 392 CYS A O 1
ATOM 3046 N N . LEU A 1 393 ? -8.805 -22.538 23.521 1.00 77.81 393 LEU A N 1
ATOM 3047 C CA . LEU A 1 393 ? -8.038 -22.848 24.719 1.00 77.81 393 LEU A CA 1
ATOM 3048 C C . LEU A 1 393 ? -8.583 -24.120 25.380 1.00 77.81 393 LEU A C 1
ATOM 3050 O O . LEU A 1 393 ? -9.767 -24.193 25.717 1.00 77.81 393 LEU A O 1
ATOM 3054 N N . VAL A 1 394 ? -7.718 -25.112 25.584 1.00 71.19 394 VAL A N 1
ATOM 3055 C CA . VAL A 1 394 ? -8.066 -26.367 26.254 1.00 71.19 394 VAL A CA 1
ATOM 3056 C C . VAL A 1 394 ? -7.097 -26.626 27.401 1.00 71.19 394 VAL A C 1
ATOM 3058 O O . VAL A 1 394 ? -5.884 -26.477 27.274 1.00 71.19 394 VAL A O 1
ATOM 3061 N N . TRP A 1 395 ? -7.641 -27.027 28.548 1.00 71.38 395 TRP A N 1
ATOM 3062 C CA . TRP A 1 395 ? -6.851 -27.498 29.680 1.00 71.38 395 TRP A CA 1
ATOM 3063 C C . TRP A 1 395 ? -6.760 -29.026 29.636 1.00 71.38 395 TRP A C 1
ATOM 3065 O O . TRP A 1 395 ? -7.782 -29.710 29.608 1.00 71.38 395 TRP A O 1
ATOM 3075 N N . ASN A 1 396 ? -5.540 -29.565 29.654 1.00 72.19 396 ASN A N 1
ATOM 3076 C CA . ASN A 1 396 ? -5.271 -31.009 29.698 1.00 72.19 396 ASN A CA 1
ATOM 3077 C C . ASN A 1 396 ? -5.552 -31.652 31.070 1.00 72.19 396 ASN A C 1
ATOM 3079 O O . ASN A 1 396 ? -5.426 -32.865 31.206 1.00 72.19 396 ASN A O 1
ATOM 3083 N N . GLY A 1 397 ? -5.931 -30.869 32.085 1.00 68.69 397 GLY A N 1
ATOM 3084 C CA . GLY A 1 397 ? -6.183 -31.360 33.442 1.00 68.69 397 GLY A CA 1
ATOM 3085 C C . GLY A 1 397 ? -4.917 -31.648 34.252 1.00 68.69 397 GLY A C 1
ATOM 3086 O O . GLY A 1 397 ? -5.026 -32.030 35.417 1.00 68.69 397 GLY A O 1
ATOM 3087 N N . GLU A 1 398 ? -3.731 -31.444 33.677 1.00 69.31 398 GLU A N 1
ATOM 3088 C CA . GLU A 1 398 ? -2.460 -31.583 34.379 1.00 69.31 398 GLU A CA 1
ATOM 3089 C C . GLU A 1 398 ? -2.079 -30.236 35.002 1.00 69.31 398 GLU A C 1
ATOM 3091 O O . GLU A 1 398 ? -2.262 -29.170 34.407 1.00 69.31 398 GLU A O 1
ATOM 3096 N N . GLY A 1 399 ? -1.607 -30.270 36.248 1.00 53.91 399 GLY A N 1
ATOM 3097 C CA . GLY A 1 399 ? -0.991 -29.105 36.869 1.00 53.91 399 GLY A CA 1
ATOM 3098 C C . GLY A 1 399 ? 0.430 -28.977 36.341 1.00 53.91 399 GLY A C 1
ATOM 3099 O O . GLY A 1 399 ? 1.209 -29.916 36.479 1.00 53.91 399 GLY A O 1
ATOM 3100 N N . ALA A 1 400 ? 0.776 -27.836 35.750 1.00 53.75 400 ALA A N 1
ATOM 3101 C CA . ALA A 1 400 ? 2.163 -27.556 35.419 1.00 53.75 400 ALA A CA 1
ATOM 3102 C C . ALA A 1 400 ? 2.937 -27.326 36.725 1.00 53.75 400 ALA A C 1
ATOM 3104 O O . ALA A 1 400 ? 2.737 -26.316 37.405 1.00 53.75 400 ALA A O 1
ATOM 3105 N N . GLU A 1 401 ? 3.822 -28.253 37.097 1.00 44.03 401 GLU A N 1
ATOM 3106 C CA . GLU A 1 401 ? 4.939 -27.886 37.963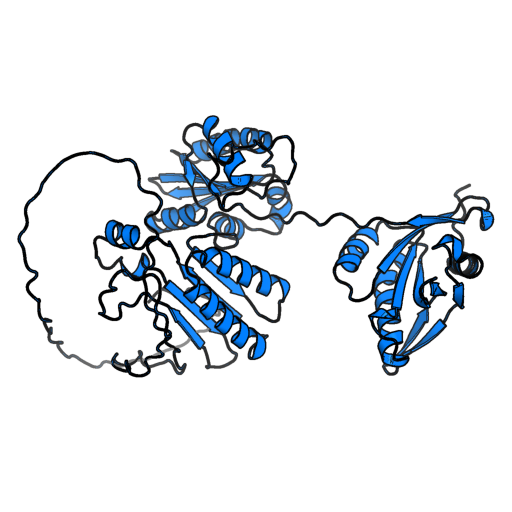 1.00 44.03 401 GLU A CA 1
ATOM 3107 C C . GLU A 1 401 ? 5.758 -26.871 37.169 1.00 44.03 401 GLU A C 1
ATOM 3109 O O . GLU A 1 401 ? 6.163 -27.152 36.043 1.00 44.03 401 GLU A O 1
ATOM 3114 N N . THR A 1 402 ? 5.929 -25.658 37.696 1.00 48.31 402 THR A N 1
ATOM 3115 C CA . THR A 1 402 ? 6.732 -24.608 37.060 1.00 48.31 402 THR A CA 1
ATOM 3116 C C . THR A 1 402 ? 8.098 -25.172 36.675 1.00 48.31 402 THR A C 1
ATOM 3118 O O . THR A 1 402 ? 8.967 -25.316 37.534 1.00 48.31 402 THR A O 1
ATOM 3121 N N . ALA A 1 403 ? 8.292 -25.511 35.402 1.00 34.91 403 ALA A N 1
ATOM 3122 C CA . ALA A 1 403 ? 9.538 -26.076 34.918 1.00 34.91 403 ALA A CA 1
ATOM 3123 C C . ALA A 1 403 ? 9.786 -25.638 33.477 1.00 34.91 403 ALA A C 1
ATOM 3125 O O . ALA A 1 403 ? 9.089 -26.013 32.539 1.00 34.91 403 ALA A O 1
ATOM 3126 N N . ALA A 1 404 ? 10.839 -24.843 33.336 1.00 36.34 404 ALA A N 1
ATOM 3127 C CA . ALA A 1 404 ? 11.312 -24.196 32.127 1.00 36.34 404 ALA A CA 1
ATOM 3128 C C . ALA A 1 404 ? 11.784 -25.139 31.003 1.00 36.34 404 ALA A C 1
ATOM 3130 O O . ALA A 1 404 ? 12.451 -24.656 30.105 1.00 36.34 404 ALA A O 1
ATOM 3131 N N . ASN A 1 405 ? 11.527 -26.450 31.033 1.00 38.03 405 ASN A N 1
ATOM 3132 C CA . ASN A 1 405 ? 12.044 -27.384 30.027 1.00 38.03 405 ASN A CA 1
ATOM 3133 C C . ASN A 1 405 ? 11.322 -28.740 30.080 1.00 38.03 405 ASN A C 1
ATOM 3135 O O . ASN A 1 405 ? 11.814 -29.652 30.738 1.00 38.03 405 ASN A O 1
ATOM 3139 N N . THR A 1 406 ? 10.219 -28.906 29.346 1.00 29.59 406 THR A N 1
ATOM 3140 C CA . THR A 1 406 ? 9.810 -30.229 28.830 1.00 29.59 406 THR A CA 1
ATOM 3141 C C . THR A 1 406 ? 8.781 -30.057 27.714 1.00 29.59 406 THR A C 1
ATOM 3143 O O . THR A 1 406 ? 7.683 -29.579 27.969 1.00 29.59 406 THR A O 1
ATOM 3146 N N . PHE A 1 407 ? 9.138 -30.436 26.483 1.00 36.41 407 PHE A N 1
ATOM 3147 C CA . PHE A 1 407 ? 8.253 -30.413 25.313 1.00 36.41 407 PHE A CA 1
ATOM 3148 C C . PHE A 1 407 ? 8.165 -31.814 24.693 1.00 36.41 407 PHE A C 1
ATOM 3150 O O . PHE A 1 407 ? 9.180 -32.358 24.263 1.00 36.41 407 PHE A O 1
ATOM 3157 N N . GLU A 1 408 ? 6.945 -32.342 24.574 1.00 27.98 408 GLU A N 1
ATOM 3158 C CA . GLU A 1 408 ? 6.548 -33.317 23.550 1.00 27.98 408 GLU A CA 1
ATOM 3159 C C . GLU A 1 408 ? 5.150 -32.930 23.024 1.00 27.98 408 GLU A C 1
ATOM 3161 O O . GLU A 1 408 ? 4.221 -32.781 23.820 1.00 27.98 408 GLU A O 1
ATOM 3166 N N . PRO A 1 409 ? 4.952 -32.759 21.705 1.00 31.17 409 PRO A N 1
ATOM 3167 C CA . PRO A 1 409 ? 3.624 -32.536 21.145 1.00 31.17 409 PRO A CA 1
ATOM 3168 C C . PRO A 1 409 ? 2.809 -33.837 21.179 1.00 31.17 409 PRO A C 1
ATOM 3170 O O . PRO A 1 409 ? 3.210 -34.845 20.594 1.00 31.17 409 PRO A O 1
ATOM 3173 N N . SER A 1 410 ? 1.632 -33.817 21.814 1.00 31.61 410 SER A N 1
ATOM 3174 C CA . SER A 1 410 ? 0.684 -34.935 21.758 1.00 31.61 410 SER A CA 1
ATOM 3175 C C . SER A 1 410 ? -0.490 -34.614 20.825 1.00 31.61 410 SER A C 1
ATOM 3177 O O . SER A 1 410 ? -1.188 -33.616 20.977 1.00 31.61 410 SER A O 1
ATOM 3179 N N . ILE A 1 411 ? -0.707 -35.475 19.827 1.00 31.64 411 ILE A N 1
ATOM 3180 C CA . ILE A 1 411 ? -1.920 -35.483 19.002 1.00 31.64 411 ILE A CA 1
ATOM 3181 C C . ILE A 1 411 ? -2.885 -36.474 19.656 1.00 31.64 411 ILE A C 1
ATOM 3183 O O . ILE A 1 411 ? -2.781 -37.682 19.422 1.00 31.64 411 ILE A O 1
ATOM 3187 N N . ASP A 1 412 ? -3.827 -35.998 20.472 1.00 32.44 412 ASP A N 1
ATOM 3188 C CA . ASP A 1 412 ? -4.850 -36.883 21.033 1.00 32.44 412 ASP A CA 1
ATOM 3189 C C . ASP A 1 412 ? -5.988 -37.123 20.023 1.00 32.44 412 ASP A C 1
ATOM 3191 O O . ASP A 1 412 ? -6.800 -36.252 19.717 1.00 32.44 412 ASP A O 1
ATOM 3195 N N . ARG A 1 413 ? -6.058 -38.351 19.493 1.00 30.20 413 ARG A N 1
ATOM 3196 C CA . ARG A 1 413 ? -7.123 -38.812 18.584 1.00 30.20 413 ARG A CA 1
ATOM 3197 C C . ARG A 1 413 ? -8.381 -39.316 19.315 1.00 30.20 413 ARG A C 1
ATOM 3199 O O . ARG A 1 413 ? -9.268 -39.858 18.652 1.00 30.20 413 ARG A O 1
ATOM 3206 N N . ARG A 1 414 ? -8.484 -39.220 20.650 1.00 27.30 414 ARG A N 1
ATOM 3207 C CA . ARG A 1 414 ? -9.501 -39.958 21.434 1.00 27.30 414 ARG A CA 1
ATOM 3208 C C . ARG A 1 414 ? -10.665 -39.162 22.030 1.00 27.30 414 ARG A C 1
ATOM 3210 O O . ARG A 1 414 ? -11.486 -39.776 22.707 1.00 27.30 414 ARG A O 1
ATOM 3217 N N . GLN A 1 415 ? -10.867 -37.883 21.716 1.00 30.92 415 GLN A N 1
ATOM 3218 C CA . GLN A 1 415 ? -12.119 -37.193 22.082 1.00 30.92 415 GLN A CA 1
ATOM 3219 C C . GLN A 1 415 ? -13.121 -37.122 20.917 1.00 30.92 415 GLN A C 1
ATOM 3221 O O . GLN A 1 415 ? -13.379 -36.078 20.334 1.00 30.92 415 GLN A O 1
ATOM 3226 N N . THR A 1 416 ? -13.750 -38.257 20.598 1.00 30.48 416 THR A N 1
ATOM 3227 C CA . THR A 1 416 ? -14.932 -38.348 19.707 1.00 30.48 416 THR A CA 1
ATOM 3228 C C . THR A 1 416 ? -16.237 -38.453 20.511 1.00 30.48 416 THR A C 1
ATOM 3230 O O . THR A 1 416 ? -17.125 -39.249 20.212 1.00 30.48 416 THR A O 1
ATOM 3233 N N . GLY A 1 417 ? -16.347 -37.654 21.577 1.00 28.56 417 GLY A N 1
ATOM 3234 C CA . GLY A 1 417 ? -17.406 -37.757 22.586 1.00 28.56 417 GLY A CA 1
ATOM 3235 C C . GLY A 1 417 ? -18.476 -36.660 22.589 1.00 28.56 417 GLY A C 1
ATOM 3236 O O . GLY A 1 417 ? -19.236 -36.606 23.552 1.00 28.56 417 GLY A O 1
ATOM 3237 N N . LEU A 1 418 ? -18.574 -35.794 21.571 1.00 28.08 418 LEU A N 1
ATOM 3238 C CA . LEU A 1 418 ? -19.660 -34.805 21.474 1.00 28.08 418 LEU A CA 1
ATOM 3239 C C . LEU A 1 418 ? -20.674 -35.161 20.380 1.00 28.08 418 LEU A C 1
ATOM 3241 O O . LEU A 1 418 ? -20.341 -35.477 19.240 1.00 28.08 418 LEU A O 1
ATOM 3245 N N . ARG A 1 419 ? -21.947 -35.150 20.783 1.00 27.33 419 ARG A N 1
ATOM 3246 C CA . ARG A 1 419 ? -23.107 -35.608 20.016 1.00 27.33 419 ARG A CA 1
ATOM 3247 C C . ARG A 1 419 ? -23.341 -34.746 18.769 1.00 27.33 419 ARG A C 1
ATOM 3249 O O . ARG A 1 419 ? -23.547 -33.548 18.890 1.00 27.33 419 ARG A O 1
ATOM 3256 N N . SER A 1 420 ? -23.379 -35.422 17.618 1.00 29.52 420 SER A N 1
ATOM 3257 C CA . SER A 1 420 ? -24.067 -35.102 16.352 1.00 29.52 420 SER A CA 1
ATOM 3258 C C . SER A 1 420 ? -24.252 -33.625 15.971 1.00 29.52 420 SER A C 1
ATOM 3260 O O . SER A 1 420 ? -25.083 -32.926 16.549 1.00 29.52 420 SER A O 1
ATOM 3262 N N . ALA A 1 421 ? -23.603 -33.235 14.870 1.00 27.44 421 ALA A N 1
ATOM 3263 C CA . ALA A 1 421 ? -23.929 -32.041 14.093 1.00 27.44 421 ALA A CA 1
ATOM 3264 C C . ALA A 1 421 ? -25.437 -31.968 13.742 1.00 27.44 421 ALA A C 1
ATOM 3266 O O . ALA A 1 421 ? -26.073 -33.015 13.544 1.00 27.44 421 ALA A O 1
ATOM 3267 N N . PRO A 1 422 ? -26.023 -30.760 13.617 1.00 27.52 422 PRO A N 1
ATOM 3268 C CA . PRO A 1 422 ? -27.361 -30.592 13.063 1.00 27.52 422 PRO A CA 1
ATOM 3269 C C . PRO A 1 422 ? -27.421 -31.200 11.656 1.00 27.52 422 PRO A C 1
ATOM 3271 O O . PRO A 1 422 ? -26.487 -31.073 10.864 1.00 27.52 422 PRO A O 1
ATOM 3274 N N . ARG A 1 423 ? -28.517 -31.895 11.335 1.00 25.91 423 ARG A N 1
ATOM 3275 C CA . ARG A 1 423 ? -28.696 -32.530 10.021 1.00 25.91 423 ARG A CA 1
ATOM 3276 C C . ARG A 1 423 ? -28.694 -31.465 8.919 1.00 25.91 423 ARG A C 1
ATOM 3278 O O . ARG A 1 423 ? -29.569 -30.607 8.910 1.00 25.91 423 ARG A O 1
ATOM 3285 N N . GLY A 1 424 ? -27.748 -31.583 7.985 1.00 29.33 424 GLY A N 1
ATOM 3286 C CA . GLY A 1 424 ? -27.672 -30.770 6.765 1.00 29.33 424 GLY A CA 1
ATOM 3287 C C . GLY A 1 424 ? -26.259 -30.519 6.225 1.00 29.33 424 GLY A C 1
ATOM 3288 O O . GLY A 1 424 ? -26.133 -29.971 5.140 1.00 29.33 424 GLY A O 1
ATOM 3289 N N . TRP A 1 425 ? -25.206 -30.893 6.956 1.00 29.47 425 TRP A N 1
ATOM 3290 C CA . TRP A 1 425 ? -23.818 -30.545 6.627 1.00 29.47 425 TRP A CA 1
ATOM 3291 C C . TRP A 1 425 ? -22.968 -31.798 6.357 1.00 29.47 425 TRP A C 1
ATOM 3293 O O . TRP A 1 425 ? -23.010 -32.747 7.139 1.00 29.47 425 TRP A O 1
ATOM 3303 N N . SER A 1 426 ? -22.208 -31.809 5.253 1.00 28.00 426 SER A N 1
ATOM 3304 C CA . SER A 1 426 ? -21.379 -32.946 4.800 1.00 28.00 426 SER A CA 1
ATOM 3305 C C . SER A 1 426 ? -19.861 -32.739 4.924 1.00 28.00 426 SER A C 1
ATOM 3307 O O . SER A 1 426 ? -19.102 -33.638 4.568 1.00 28.00 426 SER A O 1
ATOM 3309 N N . GLY A 1 427 ? -19.395 -31.595 5.434 1.00 29.30 427 GLY A N 1
ATOM 3310 C CA . GLY A 1 427 ? -17.964 -31.345 5.654 1.00 29.30 427 GLY A CA 1
ATOM 3311 C C . GLY A 1 427 ? -17.414 -32.109 6.865 1.00 29.30 427 GLY A C 1
ATOM 3312 O O . GLY A 1 427 ? -18.084 -32.220 7.892 1.00 29.30 427 GLY A O 1
ATOM 3313 N N . LYS A 1 428 ? -16.183 -32.632 6.767 1.00 28.38 428 LYS A N 1
ATOM 3314 C CA . LYS A 1 428 ? -15.451 -33.191 7.918 1.00 28.38 428 LYS A CA 1
ATOM 3315 C C . LYS A 1 428 ? -14.772 -32.042 8.681 1.00 28.38 428 LYS A C 1
ATOM 3317 O O . LYS A 1 428 ? -13.858 -31.439 8.121 1.00 28.38 428 LYS A O 1
ATOM 3322 N N . PRO A 1 429 ? -15.163 -31.732 9.929 1.00 28.08 429 PRO A N 1
ATOM 3323 C CA . PRO A 1 429 ? -14.439 -30.757 10.738 1.00 28.08 429 PRO A CA 1
ATOM 3324 C C . PRO A 1 429 ? -13.057 -31.309 11.106 1.00 28.08 429 PRO A C 1
ATOM 3326 O O . PRO A 1 429 ? -12.940 -32.463 11.528 1.00 28.08 429 PRO A O 1
ATOM 3329 N N . ILE A 1 430 ? -12.015 -30.491 10.957 1.00 31.25 430 ILE A N 1
ATOM 3330 C CA . ILE A 1 430 ? -10.704 -30.756 11.552 1.00 31.25 430 ILE A CA 1
ATOM 3331 C C . ILE A 1 430 ? -10.693 -30.013 12.888 1.00 31.25 430 ILE A C 1
ATOM 3333 O O . ILE A 1 430 ? -10.753 -28.788 12.926 1.00 31.25 430 ILE A O 1
ATOM 3337 N N . TRP A 1 431 ? -10.670 -30.766 13.986 1.00 27.98 431 TRP A N 1
ATOM 3338 C CA . TRP A 1 431 ? -10.550 -30.215 15.333 1.00 27.98 431 TRP A CA 1
ATOM 3339 C C . TRP A 1 431 ? -9.072 -30.155 15.696 1.00 27.98 431 TRP A C 1
ATOM 3341 O O . TRP A 1 431 ? -8.415 -31.196 15.742 1.00 27.98 431 TRP A O 1
ATOM 3351 N N . LEU A 1 432 ? -8.556 -28.953 15.941 1.00 32.53 432 LEU A N 1
ATOM 3352 C CA . LEU A 1 432 ? -7.230 -28.763 16.510 1.00 32.53 432 LEU A CA 1
ATOM 3353 C C . LEU A 1 432 ? -7.400 -28.300 17.963 1.00 32.53 432 LEU A C 1
ATOM 3355 O O . LEU A 1 432 ? -8.076 -27.315 18.244 1.00 32.53 432 LEU A O 1
ATOM 3359 N N . CYS A 1 433 ? -6.861 -29.091 18.886 1.00 29.73 433 CYS A N 1
ATOM 3360 C CA . CYS A 1 433 ? -7.008 -28.940 20.331 1.00 29.73 433 CYS A CA 1
ATOM 3361 C C . CYS A 1 433 ? -5.667 -28.455 20.888 1.00 29.73 433 CYS A C 1
ATOM 3363 O O . CYS A 1 433 ? -4.656 -29.093 20.591 1.00 29.73 433 CYS A O 1
ATOM 3365 N N . PHE A 1 434 ? -5.634 -27.361 21.659 1.00 42.09 434 PHE A N 1
ATOM 3366 C CA . PHE A 1 434 ? -4.368 -26.792 22.136 1.00 42.09 434 PHE A CA 1
ATOM 3367 C C . PHE A 1 434 ? -4.331 -26.544 23.638 1.00 42.09 434 PHE A C 1
ATOM 3369 O O . PHE A 1 434 ? -5.280 -26.035 24.233 1.00 42.09 434 PHE A O 1
ATOM 3376 N N . THR A 1 435 ? -3.173 -26.877 24.207 1.00 32.12 435 THR A N 1
ATOM 3377 C CA . THR A 1 435 ? -2.803 -26.771 25.617 1.00 32.12 435 THR A CA 1
ATOM 3378 C C . THR A 1 435 ? -1.520 -25.949 25.729 1.00 32.12 435 THR A C 1
ATOM 3380 O O . THR A 1 435 ? -0.483 -26.436 25.295 1.00 32.12 435 THR A O 1
ATOM 3383 N N . HIS A 1 436 ? -1.586 -24.727 26.267 1.00 37.94 436 HIS A N 1
ATOM 3384 C CA . HIS A 1 436 ? -0.865 -24.256 27.467 1.00 37.94 436 HIS A CA 1
ATOM 3385 C C . HIS A 1 436 ? -0.979 -22.724 27.616 1.00 37.94 436 HIS A C 1
ATOM 3387 O O . HIS A 1 436 ? -1.085 -21.996 26.635 1.00 37.94 436 HIS A O 1
ATOM 3393 N N . LEU A 1 437 ? -0.948 -22.255 28.868 1.00 30.97 437 LEU A N 1
ATOM 3394 C CA . LEU A 1 437 ? -0.781 -20.855 29.271 1.00 30.97 437 LEU A CA 1
ATOM 3395 C C . LEU A 1 437 ? 0.713 -20.603 29.533 1.00 30.97 437 LEU A C 1
ATOM 3397 O O . LEU A 1 437 ? 1.283 -21.270 30.398 1.00 30.97 437 LEU A O 1
ATOM 3401 N N . ALA A 1 438 ? 1.343 -19.644 28.864 1.00 26.52 438 ALA A N 1
ATOM 3402 C CA . ALA A 1 438 ? 2.605 -19.072 29.327 1.00 26.52 438 ALA A CA 1
ATOM 3403 C C . ALA A 1 438 ? 2.324 -17.646 29.822 1.00 26.52 438 ALA A C 1
ATOM 3405 O O . ALA A 1 438 ? 2.185 -16.724 29.030 1.00 26.52 438 ALA A O 1
ATOM 3406 N N . CYS A 1 439 ? 2.183 -17.465 31.139 1.00 26.30 439 CYS A N 1
ATOM 3407 C CA . CYS A 1 439 ? 2.238 -16.132 31.742 1.00 26.30 439 CYS A CA 1
ATOM 3408 C C . CYS A 1 439 ? 3.708 -15.781 31.984 1.00 26.30 439 CYS A C 1
ATOM 3410 O O . CYS A 1 439 ? 4.339 -16.390 32.850 1.00 26.30 439 CYS A O 1
ATOM 3412 N N . ASP A 1 440 ? 4.243 -14.789 31.271 1.00 25.77 440 ASP A N 1
ATOM 3413 C CA . ASP A 1 440 ? 5.500 -14.152 31.661 1.00 25.77 440 ASP A CA 1
ATOM 3414 C C . ASP A 1 440 ? 5.207 -13.102 32.744 1.00 25.77 440 ASP A C 1
ATOM 3416 O O . ASP A 1 440 ? 4.615 -12.055 32.496 1.00 25.77 440 ASP A O 1
ATOM 3420 N N . THR A 1 441 ? 5.570 -13.390 33.994 1.00 25.72 441 THR A N 1
ATOM 3421 C CA . THR A 1 441 ? 5.315 -12.507 35.146 1.00 25.72 441 THR A CA 1
ATOM 3422 C C . THR A 1 441 ? 6.392 -11.431 35.333 1.00 25.72 441 THR A C 1
ATOM 3424 O O . THR A 1 441 ? 6.628 -10.986 36.457 1.00 25.72 441 THR A O 1
ATOM 3427 N N . ARG A 1 442 ? 7.101 -11.006 34.281 1.00 24.14 442 ARG A N 1
ATOM 3428 C CA . ARG A 1 442 ? 8.251 -10.091 34.428 1.00 24.14 442 ARG A CA 1
ATOM 3429 C C . ARG A 1 442 ? 7.932 -8.599 34.536 1.00 24.14 442 ARG A C 1
ATOM 3431 O O . ARG A 1 442 ? 8.861 -7.826 34.746 1.00 24.14 442 ARG A O 1
ATOM 3438 N N . SER A 1 443 ? 6.670 -8.174 34.516 1.00 26.33 443 SER A N 1
ATOM 3439 C CA . SER A 1 443 ? 6.315 -6.746 34.605 1.00 26.33 443 SER A CA 1
ATOM 3440 C C . SER A 1 443 ? 5.460 -6.377 35.824 1.00 26.33 443 SER A C 1
ATOM 3442 O O . SER A 1 443 ? 4.500 -5.629 35.693 1.00 26.33 443 SER A O 1
ATOM 3444 N N . TRP A 1 444 ? 5.768 -6.883 37.023 1.00 25.08 444 TRP A N 1
ATOM 3445 C CA . TRP A 1 444 ? 5.096 -6.429 38.252 1.00 25.08 444 TRP A CA 1
ATOM 3446 C C . TRP A 1 444 ? 6.092 -6.250 39.399 1.00 25.08 444 TRP A C 1
ATOM 3448 O O . TRP A 1 444 ? 6.352 -7.160 40.182 1.00 25.08 444 TRP A O 1
ATOM 3458 N N . SER A 1 445 ? 6.633 -5.038 39.530 1.00 22.64 445 SER A N 1
ATOM 3459 C CA . SER A 1 445 ? 7.391 -4.621 40.712 1.00 22.64 445 SER A CA 1
ATOM 3460 C C . SER A 1 445 ? 6.995 -3.219 41.168 1.00 22.64 445 SER A C 1
ATOM 3462 O O . SER A 1 445 ? 7.841 -2.335 41.175 1.00 22.64 445 SER A O 1
ATOM 3464 N N . SER A 1 446 ? 5.732 -3.004 41.558 1.00 24.98 446 SER A N 1
ATOM 3465 C CA . SER A 1 446 ? 5.352 -1.847 42.396 1.00 24.98 446 SER A CA 1
ATOM 3466 C C . SER A 1 446 ? 3.854 -1.773 42.713 1.00 24.98 446 SER A C 1
ATOM 3468 O O . SER A 1 446 ? 3.183 -0.861 42.269 1.00 24.98 446 SER A O 1
ATOM 3470 N N . PHE A 1 447 ? 3.318 -2.643 43.573 1.00 23.95 447 PHE A N 1
ATOM 3471 C CA . PHE A 1 447 ? 2.176 -2.250 44.417 1.00 23.95 447 PHE A CA 1
ATOM 3472 C C . PHE A 1 447 ? 2.246 -2.984 45.760 1.00 23.95 447 PHE A C 1
ATOM 3474 O O . PHE A 1 447 ? 1.887 -4.149 45.896 1.00 23.95 447 PHE A O 1
ATOM 3481 N N . HIS A 1 448 ? 2.768 -2.291 46.772 1.00 22.86 448 HIS A N 1
ATOM 3482 C CA . HIS A 1 448 ? 2.547 -2.637 48.171 1.00 22.86 448 HIS A CA 1
ATOM 3483 C C . HIS A 1 448 ? 1.215 -2.034 48.603 1.00 22.86 448 HIS A C 1
ATOM 3485 O O . HIS A 1 448 ? 1.116 -0.812 48.696 1.00 22.86 448 HIS A O 1
ATOM 3491 N N . THR A 1 449 ? 0.227 -2.854 48.961 1.00 24.22 449 THR A N 1
ATOM 3492 C CA . THR A 1 449 ? -0.599 -2.545 50.136 1.00 24.22 449 THR A CA 1
ATOM 3493 C C . THR A 1 449 ? -1.305 -3.774 50.699 1.00 24.22 449 THR A C 1
ATOM 3495 O O . THR A 1 449 ? -1.846 -4.625 50.005 1.00 24.22 449 THR A O 1
ATOM 3498 N N . THR A 1 450 ? -1.230 -3.825 52.017 1.00 24.78 450 THR A N 1
ATOM 3499 C CA . THR A 1 450 ? -1.668 -4.812 52.992 1.00 24.78 450 THR A CA 1
ATOM 3500 C C . THR A 1 450 ? -3.177 -5.059 52.980 1.00 24.78 450 THR A C 1
ATOM 3502 O O . THR A 1 450 ? -3.938 -4.108 53.125 1.00 24.78 450 THR A O 1
ATOM 3505 N N . THR A 1 451 ? -3.623 -6.319 52.964 1.00 24.77 451 THR A N 1
ATOM 3506 C CA . THR A 1 451 ? -4.706 -6.811 53.848 1.00 24.77 451 THR A CA 1
ATOM 3507 C C . THR A 1 451 ? -4.823 -8.337 53.786 1.00 24.77 451 THR A C 1
ATOM 3509 O O . THR A 1 451 ? -4.899 -8.938 52.722 1.00 24.77 451 THR A O 1
ATOM 3512 N N . ALA A 1 452 ? -4.806 -8.966 54.961 1.00 24.47 452 ALA A N 1
ATOM 3513 C CA . ALA A 1 452 ? -4.955 -10.403 55.152 1.00 24.47 452 ALA A CA 1
ATOM 3514 C C . ALA A 1 452 ? -6.435 -10.820 55.115 1.00 24.47 452 ALA A C 1
ATOM 3516 O O . ALA A 1 452 ? -7.266 -10.154 55.731 1.00 24.47 452 ALA A O 1
ATOM 3517 N N . VAL A 1 453 ? -6.746 -11.956 54.481 1.00 24.59 453 VAL A N 1
ATOM 3518 C CA . VAL A 1 453 ? -8.037 -12.662 54.605 1.00 24.59 453 VAL A CA 1
ATOM 3519 C C . VAL A 1 453 ? -7.773 -14.181 54.674 1.00 24.59 453 VAL A C 1
ATOM 3521 O O . VAL A 1 453 ? -6.834 -14.653 54.031 1.00 24.59 453 VAL A O 1
ATOM 3524 N N . PRO A 1 454 ? -8.519 -14.954 55.495 1.00 23.91 454 PRO A N 1
ATOM 3525 C CA . PRO A 1 454 ? -8.093 -16.264 55.967 1.00 23.91 454 PRO A CA 1
ATOM 3526 C C . PRO A 1 454 ? -8.479 -17.433 55.053 1.00 23.91 454 PRO A C 1
ATOM 3528 O O . PRO A 1 454 ? -9.507 -17.451 54.380 1.00 23.91 454 PRO A O 1
ATOM 3531 N N . THR A 1 455 ? -7.654 -18.473 55.133 1.00 26.33 455 THR A N 1
ATOM 3532 C CA . THR A 1 455 ? -7.854 -19.821 54.600 1.00 26.33 455 THR A CA 1
ATOM 3533 C C . THR A 1 455 ? -9.097 -20.501 55.184 1.00 26.33 455 THR A C 1
ATOM 3535 O O . THR A 1 455 ? -9.107 -20.837 56.366 1.00 26.33 455 THR A O 1
ATOM 3538 N N . SER A 1 456 ? -10.115 -20.768 54.361 1.00 24.48 456 SER A N 1
ATOM 3539 C CA . SER A 1 456 ? -10.842 -22.055 54.300 1.00 24.48 456 SER A CA 1
ATOM 3540 C C . SER A 1 456 ? -12.103 -21.943 53.435 1.00 24.48 456 SER A C 1
ATOM 3542 O O . SER A 1 456 ? -13.043 -21.254 53.802 1.00 24.48 456 SER A O 1
ATOM 3544 N N . CYS A 1 457 ? -12.145 -22.662 52.310 1.00 22.11 457 CYS A N 1
ATOM 3545 C CA . CYS A 1 457 ? -13.357 -23.276 51.751 1.00 22.11 457 CYS A CA 1
ATOM 3546 C C . CYS A 1 457 ? -12.945 -24.235 50.621 1.00 22.11 457 CYS A C 1
ATOM 3548 O O . CYS A 1 457 ? -12.356 -23.828 49.626 1.00 22.11 457 CYS A O 1
ATOM 3550 N N . ARG A 1 458 ? -13.217 -25.533 50.803 1.00 21.56 458 ARG A N 1
ATOM 3551 C CA . ARG A 1 458 ? -13.076 -26.568 49.764 1.00 21.56 458 ARG A CA 1
ATOM 3552 C C . ARG A 1 458 ? -14.241 -26.445 48.766 1.00 21.56 458 ARG A C 1
ATOM 3554 O O . ARG A 1 458 ? -15.363 -26.260 49.237 1.00 21.56 458 ARG A O 1
ATOM 3561 N N . PRO A 1 459 ? -14.053 -26.629 47.446 1.00 24.58 459 PRO A N 1
ATOM 3562 C CA . PRO A 1 459 ? -15.175 -26.708 46.518 1.00 24.58 459 PRO A CA 1
ATOM 3563 C C . PRO A 1 459 ? -15.816 -28.099 46.568 1.00 24.58 459 PRO A C 1
ATOM 3565 O O . PRO A 1 459 ? -15.161 -29.121 46.355 1.00 24.58 459 PRO A O 1
ATOM 3568 N N . THR A 1 460 ? -17.116 -28.127 46.835 1.00 22.78 460 THR A N 1
ATOM 3569 C CA . THR A 1 460 ? -17.980 -29.296 46.661 1.00 22.78 460 THR A CA 1
ATOM 3570 C C . THR A 1 460 ? -18.309 -29.446 45.174 1.00 22.78 460 THR A C 1
ATOM 3572 O O . THR A 1 460 ? -18.831 -28.517 44.561 1.00 22.78 460 THR A O 1
ATOM 3575 N N . LEU A 1 461 ? -18.025 -30.617 44.596 1.00 22.02 461 LEU A N 1
ATOM 3576 C CA . LEU A 1 461 ? -18.456 -31.010 43.250 1.00 22.02 461 LEU A CA 1
ATOM 3577 C C . LEU A 1 461 ? -19.991 -30.928 43.137 1.00 22.02 461 LEU A C 1
ATOM 3579 O O . LEU A 1 461 ? -20.698 -31.701 43.787 1.00 22.02 461 LEU A O 1
ATOM 3583 N N . VAL A 1 462 ? -20.512 -30.053 42.276 1.00 22.55 462 VAL A N 1
ATOM 3584 C CA . VAL A 1 462 ? -21.922 -30.087 41.863 1.00 22.55 462 VAL A CA 1
ATOM 3585 C C . VAL A 1 462 ? -22.037 -30.995 40.638 1.00 22.55 462 VAL A C 1
ATOM 3587 O O . VAL A 1 462 ? -21.540 -30.680 39.559 1.00 22.55 462 VAL A O 1
ATOM 3590 N N . ARG A 1 463 ? -22.667 -32.160 40.831 1.00 21.64 463 ARG A N 1
ATOM 3591 C CA . ARG A 1 463 ? -23.073 -33.083 39.762 1.00 21.64 463 ARG A CA 1
ATOM 3592 C C . ARG A 1 463 ? -24.214 -32.480 38.938 1.00 21.64 463 ARG A C 1
ATOM 3594 O O . ARG A 1 463 ? -25.129 -31.866 39.477 1.00 21.64 463 ARG A O 1
ATOM 3601 N N . SER A 1 464 ? -24.141 -32.732 37.639 1.00 22.84 464 SER A N 1
ATOM 3602 C CA . SER A 1 464 ? -25.113 -32.442 36.587 1.00 22.84 464 SER A CA 1
ATOM 3603 C C . SER A 1 464 ? -26.564 -32.789 36.955 1.00 22.84 464 SER A C 1
ATOM 3605 O O . SER A 1 464 ? -26.876 -33.914 37.342 1.00 22.84 464 SER A O 1
ATOM 3607 N N . LEU A 1 465 ? -27.459 -31.815 36.767 1.00 22.12 465 LEU A N 1
ATOM 3608 C CA . LEU A 1 465 ? -28.914 -31.978 36.770 1.00 22.12 465 LEU A CA 1
ATOM 3609 C C . LEU A 1 465 ? -29.389 -32.217 35.327 1.00 22.12 465 LEU A C 1
ATOM 3611 O O . LEU A 1 465 ? -29.354 -31.313 34.495 1.00 22.12 465 LEU A O 1
ATOM 3615 N N . GLU A 1 466 ? -29.825 -33.442 35.030 1.00 23.98 466 GLU A N 1
ATOM 3616 C CA . GLU A 1 466 ? -30.568 -33.769 33.808 1.00 23.98 466 GLU A CA 1
ATOM 3617 C C . GLU A 1 466 ? -32.007 -33.239 33.922 1.00 23.98 466 GLU A C 1
ATOM 3619 O O . GLU A 1 466 ? -32.768 -33.658 34.796 1.00 23.98 466 GLU A O 1
ATOM 3624 N N . LEU A 1 467 ? -32.399 -32.329 33.025 1.00 23.91 467 LEU A N 1
ATOM 3625 C CA . LEU A 1 467 ? -33.782 -31.869 32.887 1.00 23.91 467 LEU A CA 1
ATOM 3626 C C . LEU A 1 467 ? -34.467 -32.567 31.702 1.00 23.91 467 LEU A C 1
ATOM 3628 O O . LEU A 1 467 ? -34.042 -32.478 30.550 1.00 23.91 467 LEU A O 1
ATOM 3632 N N . ASN A 1 468 ? -35.552 -33.270 32.032 1.00 23.66 468 ASN A N 1
ATOM 3633 C CA . ASN A 1 468 ? -36.464 -33.974 31.135 1.00 23.66 468 ASN A CA 1
ATOM 3634 C C . ASN A 1 468 ? -37.066 -33.061 30.048 1.00 23.66 468 ASN A C 1
ATOM 3636 O O . ASN A 1 468 ? -37.584 -31.985 30.338 1.00 23.66 468 ASN A O 1
ATOM 3640 N N . ARG A 1 469 ? -37.104 -33.552 28.801 1.00 23.34 469 ARG A N 1
ATOM 3641 C CA . ARG A 1 469 ? -37.916 -32.986 27.705 1.00 23.34 469 ARG A CA 1
ATOM 3642 C C . ARG A 1 469 ? -39.358 -33.512 27.755 1.00 23.34 469 ARG A C 1
ATOM 3644 O O . ARG A 1 469 ? -39.526 -34.725 27.891 1.00 23.34 469 ARG A O 1
ATOM 3651 N N . PRO A 1 470 ? -40.383 -32.691 27.465 1.00 24.27 470 PRO A N 1
ATOM 3652 C CA . PRO A 1 470 ? -41.667 -33.181 26.982 1.00 24.27 470 PRO A CA 1
ATOM 3653 C C . PRO A 1 470 ? -41.704 -33.262 25.445 1.00 24.27 470 PRO A C 1
ATOM 3655 O O . PRO A 1 470 ? -41.161 -32.417 24.734 1.00 24.27 470 PRO A O 1
ATOM 3658 N N . ARG A 1 471 ? -42.356 -34.314 24.937 1.00 26.06 471 ARG A N 1
ATOM 3659 C CA . ARG A 1 471 ? -42.714 -34.526 23.522 1.00 26.06 471 ARG A CA 1
ATOM 3660 C C . ARG A 1 471 ? -43.992 -33.768 23.160 1.00 26.06 471 ARG A C 1
ATOM 3662 O O . ARG A 1 471 ? -44.893 -33.703 23.986 1.00 26.06 471 ARG A O 1
ATOM 3669 N N . THR A 1 472 ? -44.089 -33.342 21.900 1.00 27.50 472 THR A N 1
ATOM 3670 C CA . THR A 1 472 ? -45.287 -33.155 21.035 1.00 27.50 472 THR A CA 1
ATOM 3671 C C . THR A 1 472 ? -44.795 -32.447 19.755 1.00 27.50 472 THR A C 1
ATOM 3673 O O . THR A 1 472 ? -43.764 -31.788 19.802 1.00 27.50 472 THR A O 1
ATOM 3676 N N . SER A 1 473 ? -45.401 -32.461 18.569 1.00 25.02 473 SER A N 1
ATOM 3677 C CA . SER A 1 473 ? -46.229 -33.386 17.782 1.00 25.02 473 SER A CA 1
ATOM 3678 C C . SER A 1 473 ? -46.402 -32.697 16.410 1.00 25.02 473 SER A C 1
ATOM 3680 O O . SER A 1 473 ? -46.685 -31.506 16.367 1.00 25.02 473 SER A O 1
ATOM 3682 N N . SER A 1 474 ? -46.191 -33.446 15.326 1.00 25.77 474 SER A N 1
ATOM 3683 C CA . SER A 1 474 ? -46.547 -33.223 13.905 1.00 25.77 474 SER A CA 1
ATOM 3684 C C . SER A 1 474 ? -47.565 -32.128 13.511 1.00 25.77 474 SER A C 1
ATOM 3686 O O . SER A 1 474 ? -48.651 -32.068 14.080 1.00 25.77 474 SER A O 1
ATOM 3688 N N . GLY A 1 475 ? -47.303 -31.450 12.380 1.00 25.12 475 GLY A N 1
ATOM 3689 C CA . GLY A 1 475 ? -48.312 -30.776 11.541 1.00 25.12 475 GLY A CA 1
ATOM 3690 C C . GLY A 1 475 ? -47.757 -30.318 10.177 1.00 25.12 475 GLY A C 1
ATOM 3691 O O . GLY A 1 475 ? -46.773 -29.590 10.134 1.00 25.12 475 GLY A O 1
ATOM 3692 N N . GLN A 1 476 ? -48.361 -30.790 9.077 1.00 23.14 476 GLN A N 1
ATOM 3693 C CA . GLN A 1 476 ? -48.058 -30.500 7.658 1.00 23.14 476 GLN A CA 1
ATOM 3694 C C . GLN A 1 476 ? -48.821 -29.270 7.116 1.00 23.14 476 GLN A C 1
ATOM 3696 O O . GLN A 1 476 ? -49.928 -29.029 7.587 1.00 23.14 476 GLN A O 1
ATOM 3701 N N . ALA A 1 477 ? -48.276 -28.604 6.073 1.00 24.39 477 ALA A N 1
ATOM 3702 C CA . ALA A 1 477 ? -48.933 -27.990 4.878 1.00 24.39 477 ALA A CA 1
ATOM 3703 C C . ALA A 1 477 ? -48.020 -26.871 4.294 1.00 24.39 477 ALA A C 1
ATOM 3705 O O . ALA A 1 477 ? -47.622 -25.980 5.033 1.00 24.39 477 ALA A O 1
ATOM 3706 N N . SER A 1 478 ? -47.433 -26.986 3.085 1.00 21.30 478 SER A N 1
ATOM 3707 C CA . SER A 1 478 ? -47.920 -26.520 1.752 1.00 21.30 478 SER A CA 1
ATOM 3708 C C . SER A 1 478 ? -48.267 -25.010 1.722 1.00 21.30 478 SER A C 1
ATOM 3710 O O . SER A 1 478 ? -49.059 -24.596 2.553 1.00 21.30 478 SER A O 1
ATOM 3712 N N . THR A 1 479 ? -47.768 -24.109 0.860 1.00 22.44 479 THR A N 1
ATOM 3713 C CA . THR A 1 479 ? -47.564 -24.114 -0.611 1.00 22.44 479 THR A CA 1
ATOM 3714 C C . THR A 1 479 ? -46.820 -22.835 -1.081 1.00 22.44 479 THR A C 1
ATOM 3716 O O . THR A 1 479 ? -46.894 -21.813 -0.410 1.00 22.44 479 THR A O 1
ATOM 3719 N N . HIS A 1 480 ? -46.286 -22.879 -2.314 1.00 23.41 480 HIS A N 1
ATOM 3720 C CA . HIS A 1 480 ? -46.061 -21.773 -3.278 1.00 23.41 480 HIS A CA 1
ATOM 3721 C C . HIS A 1 480 ? -44.779 -20.911 -3.243 1.00 23.41 480 HIS A C 1
ATOM 3723 O O . HIS A 1 480 ? -44.501 -20.162 -2.316 1.00 23.41 480 HIS A O 1
ATOM 3729 N N . PHE A 1 481 ? -44.069 -20.970 -4.381 1.00 21.91 481 PHE A N 1
ATOM 3730 C CA . PHE A 1 481 ? -43.101 -19.987 -4.881 1.00 21.91 481 PHE A CA 1
ATOM 3731 C C . PHE A 1 481 ? -43.791 -18.656 -5.225 1.00 21.91 481 PHE A C 1
ATOM 3733 O O . PHE A 1 481 ? -44.905 -18.669 -5.757 1.00 21.91 481 PHE A O 1
ATOM 3740 N N . PRO A 1 482 ? -43.086 -17.526 -5.038 1.00 24.17 482 PRO A N 1
ATOM 3741 C CA . PRO A 1 482 ? -42.652 -16.784 -6.218 1.00 24.17 482 PRO A CA 1
ATOM 3742 C C . PRO A 1 482 ? -41.195 -16.292 -6.163 1.00 24.17 482 PRO A C 1
ATOM 3744 O O . PRO A 1 482 ? -40.577 -16.105 -5.121 1.00 24.17 482 PRO A O 1
ATOM 3747 N N . THR A 1 483 ? -40.689 -16.100 -7.374 1.00 23.42 483 THR A N 1
ATOM 3748 C CA . THR A 1 483 ? -39.436 -15.494 -7.833 1.00 23.42 483 THR A CA 1
ATOM 3749 C C . THR A 1 483 ? -39.063 -14.161 -7.173 1.00 23.42 483 THR A C 1
ATOM 3751 O O . THR A 1 483 ? -39.899 -13.267 -7.076 1.00 23.42 483 THR A O 1
ATOM 3754 N N . GLY A 1 484 ? -37.774 -13.987 -6.864 1.00 22.62 484 GLY A N 1
ATOM 3755 C CA . GLY A 1 484 ? -37.169 -12.692 -6.536 1.00 22.62 484 GLY A CA 1
ATOM 3756 C C . GLY A 1 484 ? -35.754 -12.849 -5.981 1.00 22.62 484 GLY A C 1
ATOM 3757 O O . GLY A 1 484 ? -35.585 -13.135 -4.802 1.00 22.62 484 GLY A O 1
ATOM 3758 N N . PHE A 1 485 ? -34.743 -12.694 -6.839 1.00 24.66 485 PHE A N 1
ATOM 3759 C CA . PHE A 1 485 ? -33.330 -12.634 -6.454 1.00 24.66 485 PHE A CA 1
ATOM 3760 C C . PHE A 1 485 ? -33.104 -11.488 -5.456 1.00 24.66 485 PHE A C 1
ATOM 3762 O O . PHE A 1 485 ? -33.415 -10.336 -5.751 1.00 24.66 485 PHE A O 1
ATOM 3769 N N . GLY A 1 486 ? -32.544 -11.804 -4.290 1.00 22.17 486 GLY A N 1
ATOM 3770 C CA . GLY A 1 486 ? -32.163 -10.824 -3.279 1.00 22.17 486 GLY A CA 1
ATOM 3771 C C . GLY A 1 486 ? -31.288 -11.471 -2.213 1.00 22.17 486 GLY A C 1
ATOM 3772 O O . GLY A 1 486 ? -31.789 -12.198 -1.358 1.00 22.17 486 GLY A O 1
ATOM 3773 N N . LEU A 1 487 ? -29.981 -11.208 -2.285 1.00 25.27 487 LEU A N 1
ATOM 3774 C CA . LEU A 1 487 ? -29.008 -11.505 -1.234 1.00 25.27 487 LEU A CA 1
ATOM 3775 C C . LEU A 1 487 ? -29.492 -10.887 0.087 1.00 25.27 487 LEU A C 1
ATOM 3777 O O . LEU A 1 487 ? -29.539 -9.667 0.235 1.00 25.27 487 LEU A O 1
ATOM 3781 N N . ARG A 1 488 ? -29.866 -11.734 1.050 1.00 22.30 488 ARG A N 1
ATOM 3782 C CA . ARG A 1 488 ? -30.126 -11.345 2.438 1.00 22.30 488 ARG A CA 1
ATOM 3783 C C . ARG A 1 488 ? -29.276 -12.193 3.374 1.00 22.30 488 ARG A C 1
ATOM 3785 O O . ARG A 1 488 ? -29.440 -13.404 3.422 1.00 22.30 488 ARG A O 1
ATOM 3792 N N . SER A 1 489 ? -28.443 -11.488 4.141 1.00 22.81 489 SER A N 1
ATOM 3793 C CA . SER A 1 489 ? -28.318 -11.614 5.598 1.00 22.81 489 SER A CA 1
ATOM 3794 C C . SER A 1 489 ? -28.270 -13.050 6.133 1.00 22.81 489 SER A C 1
ATOM 3796 O O . SER A 1 489 ? -29.295 -13.653 6.455 1.00 22.81 489 SER A O 1
ATOM 3798 N N . LEU A 1 490 ? -27.050 -13.554 6.321 1.00 22.28 490 LEU A N 1
ATOM 3799 C CA . LEU A 1 490 ? -26.787 -14.606 7.297 1.00 22.28 490 LEU A CA 1
ATOM 3800 C C . LEU A 1 490 ? -27.014 -14.012 8.691 1.00 22.28 490 LEU A C 1
ATOM 3802 O O . LEU A 1 490 ? -26.180 -13.286 9.226 1.00 22.28 490 LEU A O 1
ATOM 3806 N N . ARG A 1 491 ? -28.201 -14.281 9.241 1.00 19.78 491 ARG A N 1
ATOM 3807 C CA . ARG A 1 491 ? -28.467 -14.160 10.672 1.00 19.78 491 ARG A CA 1
ATOM 3808 C C . ARG A 1 491 ? -27.642 -15.213 11.402 1.00 19.78 491 ARG A C 1
ATOM 3810 O O . ARG A 1 491 ? -27.657 -16.384 11.030 1.00 19.78 491 ARG A O 1
ATOM 3817 N N . THR A 1 492 ? -26.952 -14.752 12.431 1.00 23.97 492 THR A N 1
ATOM 3818 C CA . THR A 1 492 ? -26.268 -15.533 13.456 1.00 23.97 492 THR A CA 1
ATOM 3819 C C . THR A 1 492 ? -27.169 -16.642 14.016 1.00 23.97 492 THR A C 1
ATOM 3821 O O . THR A 1 492 ? -28.351 -16.427 14.294 1.00 23.97 492 THR A O 1
ATOM 3824 N N . CYS A 1 493 ? -26.599 -17.839 14.143 1.00 22.14 493 CYS A N 1
ATOM 3825 C CA . CYS A 1 493 ? -27.092 -18.968 14.931 1.00 22.14 493 CYS A CA 1
ATOM 3826 C C . CYS A 1 493 ? -25.953 -19.445 15.820 1.00 22.14 493 CYS A C 1
ATOM 3828 O O . CYS A 1 493 ? -24.804 -19.444 15.316 1.00 22.14 493 CYS A O 1
#

Radius of gyration: 31.72 Å; chains: 1; bounding box: 81×67×93 Å

pLDDT: mean 76.44, std 25.41, range [19.78, 98.12]

Sequence (493 aa):
MPPMTPRETLVRDEIAVRPELIEPGLVTVRTNYHLTNAEGTRGFIDVLARDRRGLLVVIEVKRSDSAAREAIHEVLKYCELLRRERGIRSDGVRAIIASTTWRELLVPFSQLTRTSEYPIEGVKLLTGDSFPRSLVSEPITPLPLPSETDLATVALRADVENQRGVELAWQKAVPILNGVGVDDMLGVAVGNEHRTVLHIAIGTVVAGDPRVPTLPPDEMPPDEGPEYAVAVDALQRLDGFELVSPDRLRRIRESNGLELLAVFRTGRFSDQSDLLNDGDALAMAEGSLTWSQIETFSVGRPSLGLAWQRMRNRLAYTLDGNPEWTQLVELWLDEVQERHPDADVVLRVYNPCDFMAALVHSGLGNELSELLPQVKGGLDLAGAEGRILHGCLVWNGEGAETAANTFEPSIDRRQTGLRSAPRGWSGKPIWLCFTHLACDTRSWSSFHTTTAVPTSCRPTLVRSLELNRPRTSSGQASTHFPTGFGLRSLRTC

Organism: NCBI:txid642780

Foldseek 3Di:
DPADQDDQLQVLVLCQVPVVLVPPQKHWPDAQDWFDDPVDDIAGQRTWIAHPVRAIEGEAEEEDPVVLVCRVVRQVVVLVSCCPVVVADLVRYAYEYEYQDCPNPQQVVLVCCVPPSHHYWYKHWDADNPPPVRTHIDTDDHDPDDDDKAWDQKKKKFKADDPVRLVVLVVQLQVLLVQQQQQWKKWWWWADPGTIMIIITTIDGDPPDPSQDDDDPVVDDPPDDSSVSSVVSSPVVRPRMDMDGLLVLVVCCVVVVIDTDDMDTGDVRVVCCVPAPPVNSNCRSNCAPHAYLFKYKDKDAQLVPVNLVVRLVRVLSNCPVPVVVNVVVVVVSVCCCVPPRGKMKIKMWGCRLDLPCLCVVCVPDPCSQVSFTKIWMWIDDPDQEIEIDIEGEDAPPDDDPPDPDDDDDDDDPPPPDDDDDDPDHDYDYDDDYDDDRDDPPPPDDDDDDDDDDDDDDDDDDDDDDDDDDDDDDDDDDDDDDDDDDDDDDDDDD

InterPro domains:
  IPR011856 tRNA endonuclease-like domain superfamily [G3DSA:3.40.1350.10] (4-113)
  IPR048301 Endonuclease NucS, C-terminal domain [PF01939] (11-100)

Secondary structure (DSSP, 8-state):
----PPPHHHHHHHHHH-GGGTSTT-EEEEEEEEEE-TTS-EEEEEEEEE-TT--EEEEEEE-SHHHHHHHHHHHHHHHHHHHHHH---GGGEEEEEEES--TTTHHHHHHHHHH-SS-EEEEEEE--TTTTTT-EEEEPPPPPPPPP--EEEEEEEEEESSHHHHHHHHHHHHHHHHHTT---EEEEEEE-SS-EEEEEEEEPPPTT-TTSPPPPTTTS-TT--HHHHHHHHHHTT-TTEEEE-THHHHHHHHHHT-EEEEEEE-HHHHHTTTTS-HHHHHHHHTTSSS--SSEEEEEE-TTSHHHHHHHHHHHHHHTTT-HHHHHHHHHHHHHHHHH-TT-EEEEEEE--S-HHHHHHHHTTSTTHHHHS-EEEEEEE-SSS--EEEEEEE---S------S-------------S--PPTT-----EEEEE-------TT--------------PPPP----PPPPPP----------------------